Protein 7WAX (pdb70)

Sequence (510 aa):
NLLKSLAAISSMTMFSRILGFIRDAIIARFFGAGAATDAFFVAFRLPNLLRRIFAEGAFSQAFVPILAEYKNQQGDEATRTFIAYVSGLLTLILAIVTLAGILAAPWIIYITAPGFTDTPDKFDLTVRLLRITFPYILLISLASLAGAILNTWNRFSVPAFAPTLLNISMIISVLLLAPYCEPPIIALGWGVFAGGILQLLYQLPYLQKIGMLVLPRISFRNSGVWRVLKLMGPAIIGVSVSQISLIINTIFASFLQSGSVSWMYYADDRLMELPTGVLGVALGTILLPSLAKSFSTGDHKEYQRLMDWGLRLCFLLALPCAIALAILAEPLTVSLFQYGNFTAYDAVMTQRALIAYCVGLMGLIVVKVLAPGFYSRQDIKTPVKIAIITLILTQLMNLAFIGSLKHAGLALSISLAACFNALMLYWQLRRQAIFSPLVGWGKFLLKLIAALIVMVAVLLLLLNFMPPWEEQGNMLVRITRLLLVVFAGAMSYFAALFIFGFRLRDFSQRAI

Secondary structure (DSSP, 8-state):
-HHHHHHHHHHHHHHHHHHHHHHHHHHHHHH-SSHHHHHHIIIIIHHHHHHHHHIIIIIHHHHHHHHHHHHHHS-HHHHHHHHHHHHHHHHHHHHHHHHHHHHTHHHHHHHH-GGGGGSHHHHHHHHHHHHHHHHHHHHHHHHHHHHHHHHHTT--HHHHHTHHHHHHHHHHIIIIIGGGSSSTHHHHHHHHHHHHHHHHHHHHHHHHHTT--------S--HHHHHHHHHHGGGHHHHHHHHHHHHHHHHHHHTSPTTHHHHHHHHHHHHHHHHHHHHHHHHHHHHHHHHHHHHHT-HHHHHHHHHHHHHHHHHHHHHHHHHHHHTHHHHHHHHT-STT--HHHHHHHHHHHHHHHHHHHHHHHHHHHHHHHHTTT--HHHHHHHHHHHHHHHHHHHHHHHHHHHHHHHHHHHHHHHHHHHHHHHHHHHTTS--PPS-HHHHHHHHHHHHHHHHHHHHHHHHTS--TTSS-HHHHHHHHHHHHHHHHHHHHHHHHHTT--HHHHHHHH-

Foldseek 3Di:
DLVVLLVVLCVLQVLLLVLLLVLLQLCCQQPNFFLLVLLLCLQAVLVVVLLVLLCVQFQLQLQLVLLLCCVPPHDLVLSLVLLQQVLQVLLVVLVVVLVVCLVCLLVVCCQLQVLCVVPPVSSVSSSVLNNLNSVLSSLQVLLVSLQSSCVSVVRNNQLSCLSSQLSVLLSCLLVPVQVVDPNSCVSSSVSNVVSSVSSRVSRQVVCVVVPNRHHHDHDPPRPSVVSSVVRSPVRVLVSVLVSVLSSVLSHLQSNFHTRLSVLLVVLVSLLCSPPVSLLQSLLVVLLVVLLVCVVVVVLVLNQLQLQLLLLVLLQPLLLSLVVCLVCLLLCLQLSHPHNNHHVVSSVSSSLQNNLQSLQSSLSSLLSSLVSLQVSVVHPPQLSVLSNVLSVQLVVQSVVQCVPSNSSSNSNSNRVSSNVSSVSSVVVCVVVVSYDHDPDVVLSVVLLVVLSVQLVVLLVVLVVPDDPLNPDDSVVSVVSVVVSVVRSVVSSVVSSVVSPDDPVVSVVSND

B-factor: mean 41.13, std 15.99, range [16.68, 157.95]

Organism: NCBI:txid1247023

InterPro domains:
  IPR004268 Peptidoglycan biosynthesis protein MurJ [MF_02078] (3-466)
  IPR004268 Peptidoglycan biosynthesis protein MurJ [PF03023] (28-477)
  IPR004268 Peptidoglycan biosynthesis protein MurJ [PIRSF002869] (1-509)
  IPR004268 Peptidoglycan biosynthesis protein MurJ [PR01806] (33-52)
  IPR004268 Peptidoglycan biosynthesis protein MurJ [PR01806] (52-68)
  IPR004268 Peptidoglycan biosynthesis protein MurJ [PR01806] (133-157)
  IPR004268 Peptidoglycan biosynthesis protein MurJ [PR01806] (157-178)
  IPR004268 Peptidoglycan biosynthesis protein MurJ [PR01806] (259-285)
  IPR004268 Peptidoglycan biosynthesis protein MurJ [PR01806] (357-376)
  IPR004268 Peptidoglycan biosynthesis protein MurJ [PR01806] (409-426)
  IPR004268 Peptidoglycan biosynthesis protein MurJ [TIGR01695] (2-501)
  IPR004268 Peptidoglycan biosynthesis protein MurJ [cd13123] (11-431)
  IPR051050 Lipid II flippase MurJ/MviN [PTHR47019] (2-508)

Structure (mmCIF, N/CA/C/O backbone):
data_7WAX
#
_entry.id   7WAX
#
_cell.length_a   56.560
_cell.length_b   72.440
_cell.length_c   75.250
_cell.angle_alpha   90.00
_cell.angle_beta   94.96
_cell.angle_gamma   90.00
#
_symmetry.space_group_name_H-M   'P 1 21 1'
#
loop_
_entity.id
_entity.type
_entity.pdbx_description
1 polymer 'lipid II flippase MurJ'
2 non-polymer '(2R)-2,3-dihydroxypropyl (9Z)-octadec-9-enoate'
3 non-polymer (4S)-2-METHYL-2,4-PENTANEDIOL
4 water water
#
loop_
_atom_site.group_PDB
_atom_site.id
_atom_site.type_symbol
_atom_site.label_atom_id
_atom_site.label_alt_id
_atom_site.label_comp_id
_atom_site.label_asym_id
_atom_site.label_entity_id
_atom_site.label_seq_id
_atom_site.pdbx_PDB_ins_code
_atom_site.Cartn_x
_atom_site.Cartn_y
_atom_site.Cartn_z
_atom_site.occupancy
_atom_site.B_iso_or_equiv
_atom_site.auth_seq_id
_atom_site.auth_comp_id
_atom_site.auth_asym_id
_atom_site.auth_atom_id
_atom_site.pdbx_PDB_model_num
ATOM 1 N N . ASN A 1 2 ? 2.241 13.372 7.403 1.00 78.10 2 ASN A N 1
ATOM 2 C CA . ASN A 1 2 ? 3.422 13.111 6.588 1.00 88.32 2 ASN A CA 1
ATOM 3 C C . ASN A 1 2 ? 4.588 12.646 7.457 1.00 83.77 2 ASN A C 1
ATOM 4 O O . ASN A 1 2 ? 5.056 13.385 8.322 1.00 80.34 2 ASN A O 1
ATOM 9 N N . LEU A 1 3 ? 5.052 11.416 7.222 1.00 87.99 3 LEU A N 1
ATOM 10 C CA . LEU A 1 3 ? 6.149 10.873 8.013 1.00 84.55 3 LEU A CA 1
ATOM 11 C C . LEU A 1 3 ? 7.504 11.415 7.577 1.00 77.25 3 LEU A C 1
ATOM 12 O O . LEU A 1 3 ? 8.446 11.403 8.375 1.00 75.96 3 LEU A O 1
ATOM 17 N N . LEU A 1 4 ? 7.621 11.899 6.339 1.00 78.55 4 LEU A N 1
ATOM 18 C CA . LEU A 1 4 ? 8.802 12.668 5.956 1.00 75.16 4 LEU A CA 1
ATOM 19 C C . LEU A 1 4 ? 8.872 13.971 6.743 1.00 72.94 4 LEU A C 1
ATOM 20 O O . LEU A 1 4 ? 9.950 14.385 7.196 1.00 63.92 4 LEU A O 1
ATOM 25 N N . LYS A 1 5 ? 7.723 14.633 6.909 1.00 67.77 5 LYS A N 1
ATOM 26 C CA . LYS A 1 5 ? 7.641 15.795 7.786 1.00 65.32 5 LYS A CA 1
ATOM 27 C C . LYS A 1 5 ? 8.056 15.436 9.206 1.00 58.00 5 LYS A C 1
ATOM 28 O O . LYS A 1 5 ? 8.758 16.208 9.873 1.00 55.40 5 LYS A O 1
ATOM 34 N N . SER A 1 6 ? 7.636 14.261 9.682 1.00 63.55 6 SER A N 1
ATOM 35 C CA . SER A 1 6 ? 8.037 13.807 11.010 1.00 60.48 6 SER A CA 1
ATOM 36 C C . SER A 1 6 ? 9.549 13.623 11.095 1.00 48.08 6 SER A C 1
ATOM 37 O O . SER A 1 6 ? 10.174 14.027 12.084 1.00 46.41 6 SER A O 1
ATOM 40 N N . LEU A 1 7 ? 10.151 13.007 10.073 1.00 47.42 7 LEU A N 1
ATOM 41 C CA . LEU A 1 7 ? 11.604 12.855 10.160 1.00 54.19 7 LEU A CA 1
ATOM 42 C C . LEU A 1 7 ? 12.301 14.209 10.122 1.00 51.51 7 LEU A C 1
ATOM 43 O O . LEU A 1 7 ? 13.202 14.483 10.927 1.00 49.06 7 LEU A O 1
ATOM 48 N N . ALA A 1 8 ? 11.842 15.168 9.313 1.00 45.88 8 ALA A N 1
ATOM 49 C CA . ALA A 1 8 ? 12.457 16.492 9.306 1.00 48.51 8 ALA A CA 1
ATOM 50 C C . ALA A 1 8 ? 12.322 17.172 10.664 1.00 45.99 8 ALA A C 1
ATOM 51 O O . ALA A 1 8 ? 13.267 17.810 11.147 1.00 47.69 8 ALA A O 1
ATOM 53 N N . ALA A 1 9 ? 11.153 17.042 11.297 1.00 44.82 9 ALA A N 1
ATOM 54 C CA . ALA A 1 9 ? 10.947 17.655 12.604 1.00 44.81 9 ALA A CA 1
ATOM 55 C C . ALA A 1 9 ? 11.865 17.039 13.655 1.00 43.05 9 ALA A C 1
ATOM 56 O O . ALA A 1 9 ? 12.460 17.758 14.469 1.00 44.87 9 ALA A O 1
ATOM 58 N N . ILE A 1 10 ? 12.000 15.709 13.648 1.00 41.19 10 ILE A N 1
ATOM 59 C CA . ILE A 1 10 ? 12.878 15.045 14.610 1.00 43.28 10 ILE A CA 1
ATOM 60 C C . ILE A 1 10 ? 14.326 15.474 14.395 1.00 41.26 10 ILE A C 1
ATOM 61 O O . ILE A 1 10 ? 15.066 15.742 15.357 1.00 42.24 10 ILE A O 1
ATOM 66 N N . SER A 1 11 ? 14.749 15.557 13.132 1.00 41.19 11 SER A N 1
ATOM 67 C CA . SER A 1 11 ? 16.104 16.002 12.822 1.00 49.54 11 SER A CA 1
ATOM 68 C C . SER A 1 11 ? 16.353 17.410 13.348 1.00 41.26 11 SER A C 1
ATOM 69 O O . SER A 1 11 ? 17.383 17.682 13.982 1.00 41.84 11 SER A O 1
ATOM 72 N N . SER A 1 12 ? 15.415 18.325 13.084 1.00 41.05 12 SER A N 1
ATOM 73 C CA . SER A 1 12 ? 15.577 19.701 13.538 1.00 45.28 12 SER A CA 1
ATOM 74 C C . SER A 1 12 ? 15.594 19.793 15.057 1.00 41.52 12 SER A C 1
ATOM 75 O O . SER A 1 12 ? 16.316 20.623 15.621 1.00 44.47 12 SER A O 1
ATOM 78 N N . MET A 1 13 ? 14.817 18.948 15.738 1.00 43.81 13 MET A N 1
ATOM 79 C CA . MET A 1 13 ? 14.781 19.001 17.195 1.00 41.46 13 MET A CA 1
ATOM 80 C C . MET A 1 13 ? 16.030 18.400 17.834 1.00 35.25 13 MET A C 1
ATOM 81 O O . MET A 1 13 ? 16.377 18.775 18.959 1.00 27.68 13 MET A O 1
ATOM 86 N N . THR A 1 14 ? 16.711 17.473 17.150 1.00 38.94 14 THR A N 1
ATOM 87 C CA . THR A 1 14 ? 17.893 16.823 17.717 1.00 35.90 14 THR A CA 1
ATOM 88 C C . THR A 1 14 ? 19.222 17.389 17.212 1.00 36.68 14 THR A C 1
ATOM 89 O O . THR A 1 14 ? 20.283 16.957 17.696 1.00 38.10 14 THR A O 1
ATOM 93 N N . MET A 1 15 ? 19.187 18.319 16.250 1.00 44.28 15 MET A N 1
ATOM 94 C CA . MET A 1 15 ? 20.410 18.813 15.615 1.00 47.68 15 MET A CA 1
ATOM 95 C C . MET A 1 15 ? 21.425 19.351 16.625 1.00 42.57 15 MET A C 1
ATOM 96 O O . MET A 1 15 ? 22.613 19.005 16.568 1.00 41.58 15 MET A O 1
ATOM 101 N N . PHE A 1 16 ? 20.986 20.233 17.527 1.00 40.13 16 PHE A N 1
ATOM 102 C CA . PHE A 1 16 ? 21.915 20.911 18.431 1.00 43.72 16 PHE A CA 1
ATOM 103 C C . PHE A 1 16 ? 22.599 19.920 19.366 1.00 37.26 16 PHE A C 1
ATOM 104 O O . PHE A 1 16 ? 23.825 19.961 19.560 1.00 30.85 16 PHE A O 1
ATOM 112 N N . SER A 1 17 ? 21.810 19.025 19.964 1.00 36.85 17 SER A N 1
ATOM 113 C CA . SER A 1 17 ? 22.363 17.995 20.833 1.00 34.72 17 SER A CA 1
ATOM 114 C C . SER A 1 17 ? 23.359 17.118 20.084 1.00 32.60 17 SER A C 1
ATOM 115 O O . SER A 1 17 ? 24.418 16.776 20.622 1.00 31.49 17 SER A O 1
ATOM 118 N N . ARG A 1 18 ? 23.054 16.759 18.832 1.00 34.45 18 ARG A N 1
ATOM 119 C CA . ARG A 1 18 ? 23.975 15.897 18.092 1.00 39.16 18 ARG A CA 1
ATOM 120 C C . ARG A 1 18 ? 25.282 16.619 17.768 1.00 39.16 18 ARG A C 1
ATOM 121 O O . ARG A 1 18 ? 26.374 16.041 17.904 1.00 35.19 18 ARG A O 1
ATOM 129 N N . ILE A 1 19 ? 25.194 17.884 17.351 1.00 35.72 19 ILE A N 1
ATOM 130 C CA . ILE A 1 19 ? 26.399 18.658 17.057 1.00 38.47 19 ILE A CA 1
ATOM 131 C C . ILE A 1 19 ? 27.280 18.752 18.297 1.00 38.20 19 ILE A C 1
ATOM 132 O O . ILE A 1 19 ? 28.504 18.558 18.234 1.00 31.84 19 ILE A O 1
ATOM 137 N N . LEU A 1 20 ? 26.669 19.041 19.449 1.00 34.46 20 LEU A N 1
ATOM 138 C CA . LEU A 1 20 ? 27.464 19.158 20.666 1.00 34.79 20 LEU A CA 1
ATOM 139 C C . LEU A 1 20 ? 28.011 17.808 21.119 1.00 34.44 20 LEU A C 1
ATOM 140 O O . LEU A 1 20 ? 29.088 17.752 21.723 1.00 27.37 20 LEU A O 1
ATOM 145 N N . GLY A 1 21 ? 27.306 16.712 20.826 1.00 34.47 21 GLY A N 1
ATOM 146 C CA . GLY A 1 21 ? 27.862 15.399 21.113 1.00 32.15 21 GLY A CA 1
ATOM 147 C C . GLY A 1 21 ? 29.114 15.118 20.306 1.00 32.61 21 GLY A C 1
ATOM 148 O O . GLY A 1 21 ? 30.073 14.520 20.808 1.00 34.54 21 GLY A O 1
ATOM 149 N N . PHE A 1 22 ? 29.135 15.565 19.049 1.00 31.48 22 PHE A N 1
ATOM 150 C CA . PHE A 1 22 ? 30.343 15.368 18.250 1.00 32.92 22 PHE A CA 1
ATOM 151 C C . PHE A 1 22 ? 31.469 16.302 18.680 1.00 31.95 22 PHE A C 1
ATOM 152 O O . PHE A 1 22 ? 32.644 15.915 18.635 1.00 30.97 22 PHE A O 1
ATOM 160 N N . ILE A 1 23 ? 31.136 17.517 19.119 1.00 32.74 23 ILE A N 1
ATOM 161 C CA . ILE A 1 23 ? 32.152 18.379 19.723 1.00 34.43 23 ILE A CA 1
ATOM 162 C C . ILE A 1 23 ? 32.751 17.705 20.957 1.00 29.87 23 ILE A C 1
ATOM 163 O O . ILE A 1 23 ? 33.971 17.731 21.170 1.00 28.49 23 ILE A O 1
ATOM 168 N N . ARG A 1 24 ? 31.907 17.067 21.772 1.00 24.50 24 ARG A N 1
ATOM 169 C CA . ARG A 1 24 ? 32.398 16.363 22.954 1.00 30.02 24 ARG A CA 1
ATOM 170 C C . ARG A 1 24 ? 33.308 15.198 22.575 1.00 27.94 24 ARG A C 1
ATOM 171 O O . ARG A 1 24 ? 34.344 14.971 23.216 1.00 23.62 24 ARG A O 1
ATOM 179 N N . ASP A 1 25 ? 32.928 14.434 21.546 1.00 27.89 25 ASP A N 1
ATOM 180 C CA . ASP A 1 25 ? 33.783 13.336 21.101 1.00 27.85 25 ASP A CA 1
ATOM 181 C C . ASP A 1 25 ? 35.130 13.850 20.601 1.00 26.55 25 ASP A C 1
ATOM 182 O O . ASP A 1 25 ? 36.176 13.247 20.875 1.00 21.79 25 ASP A O 1
ATOM 187 N N . ALA A 1 26 ? 35.123 14.971 19.873 1.00 26.16 26 ALA A N 1
ATOM 188 C CA . ALA A 1 26 ? 36.373 15.552 19.392 1.00 27.24 26 ALA A CA 1
ATOM 189 C C . ALA A 1 26 ? 37.247 16.027 20.547 1.00 26.53 26 ALA A C 1
ATOM 190 O O . ALA A 1 26 ? 38.475 15.888 20.502 1.00 24.09 26 ALA A O 1
ATOM 192 N N . ILE A 1 27 ? 36.634 16.596 21.588 1.00 26.43 27 ILE A N 1
ATOM 193 C CA . ILE A 1 27 ? 37.400 17.036 22.752 1.00 29.02 27 ILE A CA 1
ATOM 194 C C . ILE A 1 27 ? 38.034 15.840 23.456 1.00 27.41 27 ILE A C 1
ATOM 195 O O . ILE A 1 27 ? 39.207 15.884 23.861 1.00 28.26 27 ILE A O 1
ATOM 200 N N . ILE A 1 28 ? 37.269 14.755 23.612 1.00 24.58 28 ILE A N 1
ATOM 201 C CA . ILE A 1 28 ? 37.814 13.531 24.197 1.00 24.62 28 ILE A CA 1
ATOM 202 C C . ILE A 1 28 ? 38.991 13.020 23.373 1.00 26.26 28 ILE A C 1
ATOM 203 O O . ILE A 1 28 ? 40.024 12.615 23.921 1.00 24.04 28 ILE A O 1
ATOM 208 N N . ALA A 1 29 ? 38.862 13.039 22.044 1.00 21.50 29 ALA A N 1
ATOM 209 C CA . ALA A 1 29 ? 39.951 12.557 21.198 1.00 23.21 29 ALA A CA 1
ATOM 210 C C . ALA A 1 29 ? 41.185 13.449 21.313 1.00 27.80 29 ALA A C 1
ATOM 211 O O . ALA A 1 29 ? 42.319 12.953 21.326 1.00 23.14 29 ALA A O 1
ATOM 213 N N . ARG A 1 30 ? 40.987 14.765 21.403 1.00 24.32 30 ARG A N 1
ATOM 214 C CA . ARG A 1 30 ? 42.128 15.669 21.489 1.00 28.14 30 ARG A CA 1
ATOM 215 C C . ARG A 1 30 ? 42.861 15.518 22.815 1.00 25.74 30 ARG A C 1
ATOM 216 O O . ARG A 1 30 ? 44.097 15.525 22.849 1.00 28.86 30 ARG A O 1
ATOM 224 N N . PHE A 1 31 ? 42.129 15.379 23.918 1.00 25.56 31 PHE A N 1
ATOM 225 C CA . PHE A 1 31 ? 42.795 15.386 25.216 1.00 25.91 31 PHE A CA 1
ATOM 226 C C . PHE A 1 31 ? 43.238 14.006 25.690 1.00 27.69 31 PHE A C 1
ATOM 227 O O . PHE A 1 31 ? 44.264 13.901 26.373 1.00 27.83 31 PHE A O 1
ATOM 235 N N . PHE A 1 32 ? 42.511 12.940 25.348 1.00 24.63 32 PHE A N 1
ATOM 236 C CA . PHE A 1 32 ? 42.855 11.608 25.824 1.00 23.10 32 PHE A CA 1
ATOM 237 C C . PHE A 1 32 ? 43.209 10.627 24.718 1.00 19.67 32 PHE A C 1
ATOM 238 O O . PHE A 1 32 ? 43.633 9.508 25.026 1.00 22.87 32 PHE A O 1
ATOM 246 N N . GLY A 1 33 ? 43.043 10.999 23.452 1.00 21.14 33 GLY A N 1
ATOM 247 C CA . GLY A 1 33 ? 43.495 10.133 22.374 1.00 19.74 33 GLY A CA 1
ATOM 248 C C . GLY A 1 33 ? 42.662 8.870 22.265 1.00 22.54 33 GLY A C 1
ATOM 249 O O . GLY A 1 33 ? 41.442 8.874 22.467 1.00 21.26 33 GLY A O 1
ATOM 250 N N . ALA A 1 34 ? 43.337 7.761 21.927 1.00 23.21 34 ALA A N 1
ATOM 251 C CA . ALA A 1 34 ? 42.703 6.449 21.773 1.00 21.29 34 ALA A CA 1
ATOM 252 C C . ALA A 1 34 ? 43.661 5.412 22.365 1.00 19.53 34 ALA A C 1
ATOM 253 O O . ALA A 1 34 ? 44.459 4.796 21.657 1.00 29.27 34 ALA A O 1
ATOM 255 N N . GLY A 1 35 ? 43.576 5.222 23.675 1.00 20.82 35 GLY A N 1
ATOM 256 C CA . GLY A 1 35 ? 44.494 4.355 24.394 1.00 19.52 35 GLY A CA 1
ATOM 257 C C . GLY A 1 35 ? 43.828 3.689 25.579 1.00 23.66 35 GLY A C 1
ATOM 258 O O . GLY A 1 35 ? 42.622 3.423 25.564 1.00 24.48 35 GLY A O 1
ATOM 259 N N . ALA A 1 36 ? 44.620 3.431 26.622 1.00 22.49 36 ALA A N 1
ATOM 260 C CA . ALA A 1 36 ? 44.137 2.647 27.755 1.00 30.42 36 ALA A CA 1
ATOM 261 C C . ALA A 1 36 ? 43.058 3.387 28.539 1.00 20.40 36 ALA A C 1
ATOM 262 O O . ALA A 1 36 ? 42.070 2.779 28.969 1.00 24.07 36 ALA A O 1
ATOM 264 N N . ALA A 1 37 ? 43.231 4.697 28.739 1.00 23.26 37 ALA A N 1
ATOM 265 C CA . ALA A 1 37 ? 42.279 5.458 29.542 1.00 24.81 37 ALA A CA 1
ATOM 266 C C . ALA A 1 37 ? 40.924 5.569 28.846 1.00 23.43 37 ALA A C 1
ATOM 267 O O . ALA A 1 37 ? 39.874 5.401 29.485 1.00 19.95 37 ALA A O 1
ATOM 269 N N . THR A 1 38 ? 40.923 5.832 27.533 1.00 20.17 38 THR A N 1
ATOM 270 C CA . THR A 1 38 ? 39.659 5.889 26.803 1.00 20.76 38 THR A CA 1
ATOM 271 C C . THR A 1 38 ? 39.008 4.513 26.727 1.00 22.00 38 THR A C 1
ATOM 272 O O . THR A 1 38 ? 37.780 4.401 26.805 1.00 19.39 38 THR A O 1
ATOM 276 N N . ASP A 1 39 ? 39.809 3.457 26.553 1.00 19.61 39 ASP A N 1
ATOM 277 C CA . ASP A 1 39 ? 39.260 2.104 26.582 1.00 22.58 39 ASP A CA 1
ATOM 278 C C . ASP A 1 39 ? 38.549 1.839 27.903 1.00 23.67 39 ASP A C 1
ATOM 279 O O . ASP A 1 39 ? 37.427 1.311 27.931 1.00 20.72 39 ASP A O 1
ATOM 284 N N . ALA A 1 40 ? 39.195 2.206 29.014 1.00 20.64 40 ALA A N 1
ATOM 285 C CA . ALA A 1 40 ? 38.583 2.018 30.325 1.00 24.85 40 ALA A CA 1
ATOM 286 C C . ALA A 1 40 ? 37.286 2.809 30.448 1.00 20.93 40 ALA A C 1
ATOM 287 O O . ALA A 1 40 ? 36.288 2.298 30.971 1.00 24.36 40 ALA A O 1
ATOM 289 N N . PHE A 1 41 ? 37.278 4.053 29.960 1.00 20.99 41 PHE A N 1
ATOM 290 C CA . PHE A 1 41 ? 36.065 4.866 30.044 1.00 21.31 41 PHE A CA 1
ATOM 291 C C . PHE A 1 41 ? 34.932 4.275 29.209 1.00 25.06 41 PHE A C 1
ATOM 292 O O . PHE A 1 41 ? 33.781 4.228 29.659 1.00 21.41 41 PHE A O 1
ATOM 300 N N . PHE A 1 42 ? 35.234 3.833 27.986 1.00 19.99 42 PHE A N 1
ATOM 301 C CA . PHE A 1 42 ? 34.191 3.321 27.101 1.00 21.80 42 PHE A CA 1
ATOM 302 C C . PHE A 1 42 ? 33.627 2.001 27.615 1.00 26.60 42 PHE A C 1
ATOM 303 O O . PHE A 1 42 ? 32.417 1.760 27.522 1.00 26.96 42 PHE A O 1
ATOM 311 N N . VAL A 1 43 ? 34.481 1.138 28.172 1.00 21.11 43 VAL A N 1
ATOM 312 C CA . VAL A 1 43 ? 33.984 -0.112 28.737 1.00 22.02 43 VAL A CA 1
ATOM 313 C C . VAL A 1 43 ? 33.182 0.155 30.007 1.00 29.47 43 VAL A C 1
ATOM 314 O O . VAL A 1 43 ? 32.160 -0.496 30.261 1.00 29.54 43 VAL A O 1
ATOM 318 N N . ALA A 1 44 ? 33.609 1.133 30.812 1.00 27.26 44 ALA A N 1
ATOM 319 C CA . ALA A 1 44 ? 32.958 1.353 32.099 1.00 27.66 44 ALA A CA 1
ATOM 320 C C . ALA A 1 44 ? 31.673 2.168 31.985 1.00 30.91 44 ALA A C 1
ATOM 321 O O . ALA A 1 44 ? 30.768 1.999 32.809 1.00 30.17 44 ALA A O 1
ATOM 323 N N . PHE A 1 45 ? 31.566 3.054 30.998 1.00 32.57 45 PHE A N 1
ATOM 324 C CA . PHE A 1 45 ? 30.400 3.922 30.876 1.00 38.09 45 PHE A CA 1
ATOM 325 C C . PHE A 1 45 ? 29.517 3.580 29.686 1.00 41.68 45 PHE A C 1
ATOM 326 O O . PHE A 1 45 ? 28.301 3.435 29.844 1.00 43.41 45 PHE A O 1
ATOM 334 N N . ARG A 1 46 ? 30.097 3.450 28.490 1.00 36.67 46 ARG A N 1
ATOM 335 C CA . ARG A 1 46 ? 29.278 3.275 27.295 1.00 33.56 46 ARG A CA 1
ATOM 336 C C . ARG A 1 46 ? 28.564 1.928 27.287 1.00 30.84 46 ARG A C 1
ATOM 337 O O . ARG A 1 46 ? 27.395 1.850 26.898 1.00 36.48 46 ARG A O 1
ATOM 345 N N . LEU A 1 47 ? 29.246 0.854 27.689 1.00 28.67 47 LEU A N 1
ATOM 346 C CA . LEU A 1 47 ? 28.603 -0.460 27.679 1.00 33.22 47 LEU A CA 1
ATOM 347 C C . LEU A 1 47 ? 27.409 -0.533 28.626 1.00 31.69 47 LEU A C 1
ATOM 348 O O . LEU A 1 47 ? 26.330 -0.976 28.187 1.00 34.58 47 LEU A O 1
ATOM 353 N N . PRO A 1 48 ? 27.513 -0.144 29.906 1.00 32.99 48 PRO A N 1
ATOM 354 C CA . PRO A 1 48 ? 26.305 -0.145 30.747 1.00 34.18 48 PRO A CA 1
ATOM 355 C C . PRO A 1 48 ? 25.221 0.780 30.230 1.00 32.68 48 PRO A C 1
ATOM 356 O O . PRO A 1 48 ? 24.035 0.442 30.325 1.00 33.00 48 PRO A O 1
ATOM 360 N N . ASN A 1 49 ? 25.594 1.938 29.676 1.00 29.47 49 ASN A N 1
ATOM 361 C CA . ASN A 1 49 ? 24.592 2.850 29.129 1.00 34.85 49 ASN A CA 1
ATOM 362 C C . ASN A 1 49 ? 23.850 2.215 27.960 1.00 30.85 49 ASN A C 1
ATOM 363 O O . ASN A 1 49 ? 22.629 2.360 27.837 1.00 36.76 49 ASN A O 1
ATOM 368 N N . LEU A 1 50 ? 24.568 1.491 27.100 1.00 31.37 50 LEU A N 1
ATOM 369 C CA . LEU A 1 50 ? 23.924 0.844 25.963 1.00 35.79 50 LEU A CA 1
ATOM 370 C C . LEU A 1 50 ? 23.026 -0.302 26.415 1.00 33.66 50 LEU A C 1
ATOM 371 O O . LEU A 1 50 ? 21.937 -0.493 25.863 1.00 33.59 50 LEU A O 1
ATOM 376 N N . LEU A 1 51 ? 23.457 -1.073 27.419 1.00 30.66 51 LEU A N 1
ATOM 377 C CA . LEU A 1 51 ? 22.590 -2.126 27.948 1.00 37.82 51 LEU A CA 1
ATOM 378 C C . LEU A 1 51 ? 21.325 -1.536 28.568 1.00 33.75 51 LEU A C 1
ATOM 379 O O . LEU A 1 51 ? 20.212 -2.047 28.355 1.00 39.94 51 LEU A O 1
ATOM 384 N N . ARG A 1 52 ? 21.481 -0.448 29.328 1.00 33.12 52 ARG A N 1
ATOM 385 C CA . ARG A 1 52 ? 20.335 0.250 29.896 1.00 36.98 52 ARG A CA 1
ATOM 386 C C . ARG A 1 52 ? 19.394 0.746 28.807 1.00 35.41 52 ARG A C 1
ATOM 387 O O . ARG A 1 52 ? 18.173 0.620 28.935 1.00 36.56 52 ARG A O 1
ATOM 395 N N . ARG A 1 53 ? 19.943 1.317 27.730 1.00 39.21 53 ARG A N 1
ATOM 396 C CA . ARG A 1 53 ? 19.102 1.822 26.646 1.00 36.78 53 ARG A CA 1
ATOM 397 C C . ARG A 1 53 ? 18.370 0.690 25.937 1.00 36.24 53 ARG A C 1
ATOM 398 O O . ARG A 1 53 ? 17.205 0.843 25.553 1.00 32.44 53 ARG A O 1
ATOM 406 N N . ILE A 1 54 ? 19.043 -0.445 25.738 1.00 37.51 54 ILE A N 1
ATOM 407 C CA . ILE A 1 54 ? 18.379 -1.607 25.153 1.00 36.75 54 ILE A CA 1
ATOM 408 C C . ILE A 1 54 ? 17.182 -2.009 26.004 1.00 37.77 54 ILE A C 1
ATOM 409 O O . ILE A 1 54 ? 16.074 -2.211 25.491 1.00 32.75 54 ILE A O 1
ATOM 414 N N . PHE A 1 55 ? 17.381 -2.100 27.325 1.00 36.70 55 PHE A N 1
ATOM 415 C CA . PHE A 1 55 ? 16.266 -2.464 28.199 1.00 39.35 55 PHE A CA 1
ATOM 416 C C . PHE A 1 55 ? 15.166 -1.406 28.175 1.00 41.91 55 PHE A C 1
ATOM 417 O O . PHE A 1 55 ? 13.974 -1.738 28.171 1.00 36.39 55 PHE A O 1
ATOM 425 N N . ALA A 1 56 ? 15.546 -0.128 28.157 1.00 38.72 56 ALA A N 1
ATOM 426 C CA . ALA A 1 56 ? 14.568 0.946 28.298 1.00 41.53 56 ALA A CA 1
ATOM 427 C C . ALA A 1 56 ? 13.704 1.073 27.051 1.00 42.43 56 ALA A C 1
ATOM 428 O O . ALA A 1 56 ? 12.479 1.210 27.144 1.00 44.17 56 ALA A O 1
ATOM 430 N N . GLU A 1 57 ? 14.325 1.029 25.874 1.00 41.17 57 GLU A N 1
ATOM 431 C CA . GLU A 1 57 ? 13.596 1.209 24.629 1.00 43.49 57 GLU A CA 1
ATOM 432 C C . GLU A 1 57 ? 12.992 -0.082 24.094 1.00 41.62 57 GLU A C 1
ATOM 433 O O . GLU A 1 57 ? 12.055 -0.020 23.291 1.00 43.10 57 GLU A O 1
ATOM 439 N N . GLY A 1 58 ? 13.487 -1.244 24.520 1.00 33.92 58 GLY A N 1
ATOM 440 C CA . GLY A 1 58 ? 12.931 -2.493 24.044 1.00 33.55 58 GLY A CA 1
ATOM 441 C C . GLY A 1 58 ? 11.901 -3.099 24.976 1.00 37.91 58 GLY A C 1
ATOM 442 O O . GLY A 1 58 ? 11.103 -3.943 24.557 1.00 43.90 58 GLY A O 1
ATOM 443 N N . ALA A 1 59 ? 11.897 -2.671 26.239 1.00 41.27 59 ALA A N 1
ATOM 444 C CA . ALA A 1 59 ? 11.007 -3.273 27.225 1.00 39.35 59 ALA A CA 1
ATOM 445 C C . ALA A 1 59 ? 10.170 -2.243 27.977 1.00 43.32 59 ALA A C 1
ATOM 446 O O . ALA A 1 59 ? 8.938 -2.341 27.995 1.00 38.65 59 ALA A O 1
ATOM 448 N N . PHE A 1 60 ? 10.817 -1.254 28.602 1.00 40.13 60 PHE A N 1
ATOM 449 C CA . PHE A 1 60 ? 10.099 -0.384 29.532 1.00 45.73 60 PHE A CA 1
ATOM 450 C C . PHE A 1 60 ? 9.171 0.582 28.800 1.00 42.75 60 PHE A C 1
ATOM 451 O O . PHE A 1 60 ? 7.990 0.701 29.148 1.00 43.33 60 PHE A O 1
ATOM 459 N N . SER A 1 61 ? 9.687 1.283 27.787 1.00 36.35 61 SER A N 1
ATOM 460 C CA . SER A 1 61 ? 8.915 2.347 27.149 1.00 40.87 61 SER A CA 1
ATOM 461 C C . SER A 1 61 ? 7.689 1.799 26.424 1.00 42.20 61 SER A C 1
ATOM 462 O O . SER A 1 61 ? 6.584 2.340 26.563 1.00 36.75 61 SER A O 1
ATOM 465 N N . GLN A 1 62 ? 7.865 0.725 25.647 1.00 35.06 62 GLN A N 1
ATOM 466 C CA . GLN A 1 62 ? 6.751 0.105 24.934 1.00 44.84 62 GLN A CA 1
ATOM 467 C C . GLN A 1 62 ? 5.649 -0.377 25.866 1.00 40.55 62 GLN A C 1
ATOM 468 O O . GLN A 1 62 ? 4.550 -0.683 25.393 1.00 46.73 62 GLN A O 1
ATOM 474 N N . ALA A 1 63 ? 5.916 -0.462 27.167 1.00 41.40 63 ALA A N 1
ATOM 475 C CA . ALA A 1 63 ? 4.910 -0.817 28.158 1.00 45.58 63 ALA A CA 1
ATOM 476 C C . ALA A 1 63 ? 4.407 0.386 28.941 1.00 41.44 63 ALA A C 1
ATOM 477 O O . ALA A 1 63 ? 3.213 0.465 29.247 1.00 39.67 63 ALA A O 1
ATOM 479 N N . PHE A 1 64 ? 5.294 1.328 29.264 1.00 38.23 64 PHE A N 1
ATOM 480 C CA . PHE A 1 64 ? 4.911 2.469 30.087 1.00 38.88 64 PHE A CA 1
ATOM 481 C C . PHE A 1 64 ? 4.112 3.499 29.296 1.00 36.84 64 PHE A C 1
ATOM 482 O O . PHE A 1 64 ? 3.120 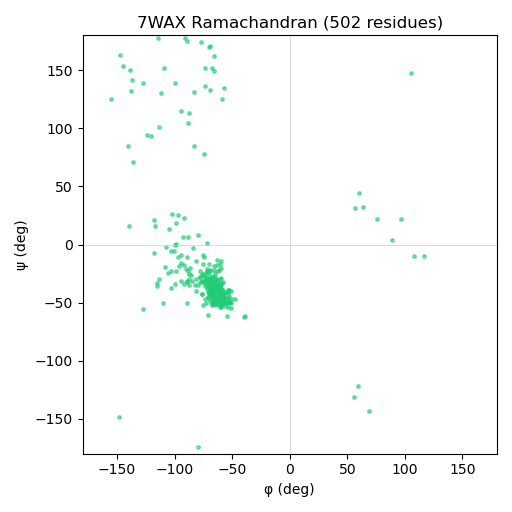4.036 29.801 1.00 37.29 64 PHE A O 1
ATOM 490 N N . VAL A 1 65 ? 4.526 3.786 28.058 1.00 40.11 65 VAL A N 1
ATOM 491 C CA . VAL A 1 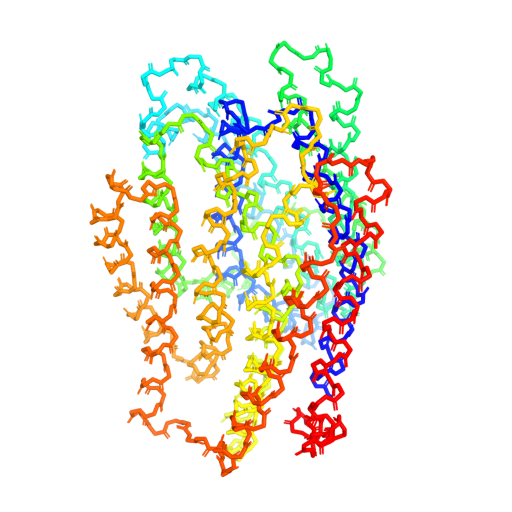65 ? 3.882 4.859 27.296 1.00 37.46 65 VAL A CA 1
ATOM 492 C C . VAL A 1 65 ? 2.422 4.558 26.976 1.00 42.99 65 VAL A C 1
ATOM 493 O O . VAL A 1 65 ? 1.582 5.459 27.143 1.00 42.24 65 VAL A O 1
ATOM 497 N N . PRO A 1 66 ? 2.043 3.355 26.523 1.00 42.16 66 PRO A N 1
ATOM 498 C CA . PRO A 1 66 ? 0.608 3.110 26.276 1.00 38.05 66 PRO A CA 1
ATOM 499 C C . PRO A 1 66 ? -0.252 3.222 27.526 1.00 43.72 66 PRO A C 1
ATOM 500 O O . PRO A 1 66 ? -1.354 3.788 27.471 1.00 42.28 66 PRO A O 1
ATOM 504 N N . ILE A 1 67 ? 0.219 2.692 28.658 1.00 41.73 67 ILE A N 1
ATOM 505 C CA . ILE A 1 67 ? -0.562 2.780 29.888 1.00 43.54 67 ILE A CA 1
ATOM 506 C C . ILE A 1 67 ? -0.663 4.227 30.349 1.00 37.32 67 ILE A C 1
ATOM 507 O O . ILE A 1 67 ? -1.706 4.663 30.853 1.00 41.39 67 ILE A O 1
ATOM 512 N N . LEU A 1 68 ? 0.412 4.998 30.177 1.00 37.40 68 LEU A N 1
ATOM 513 C CA . LEU A 1 68 ? 0.366 6.411 30.535 1.00 37.41 68 LEU A CA 1
ATOM 514 C C . LEU A 1 68 ? -0.620 7.165 29.651 1.00 38.77 68 LEU A C 1
ATOM 515 O O . LEU A 1 68 ? -1.355 8.034 30.130 1.00 35.10 68 LEU A O 1
ATOM 520 N N . ALA A 1 69 ? -0.657 6.838 28.357 1.00 35.65 69 ALA A N 1
ATOM 521 C CA . ALA A 1 69 ? -1.600 7.495 27.460 1.00 36.34 69 ALA A CA 1
ATOM 522 C C . ALA A 1 69 ? -3.037 7.136 27.818 1.00 40.34 69 ALA A C 1
ATOM 523 O O . ALA A 1 69 ? -3.934 7.987 27.749 1.00 38.14 69 ALA A O 1
ATOM 525 N N . GLU A 1 70 ? -3.274 5.884 28.214 1.00 38.86 70 GLU A N 1
ATOM 526 C CA . GLU A 1 70 ? -4.617 5.504 28.637 1.00 42.71 70 GLU A CA 1
ATOM 527 C C . GLU A 1 70 ? -5.003 6.204 29.935 1.00 39.88 70 GLU A C 1
ATOM 528 O O . GLU A 1 70 ? -6.158 6.602 30.107 1.00 40.69 70 GLU A O 1
ATOM 534 N N . TYR A 1 71 ? -4.054 6.371 30.858 1.00 38.66 71 TYR A N 1
ATOM 535 C CA . TYR A 1 71 ? -4.340 7.150 32.061 1.00 41.82 71 TYR A CA 1
ATOM 536 C C . TYR A 1 71 ? -4.671 8.595 31.710 1.00 42.21 71 TYR A C 1
ATOM 537 O O . TYR A 1 71 ? -5.612 9.180 32.262 1.00 39.97 71 TYR A O 1
ATOM 546 N N . LYS A 1 72 ? -3.916 9.178 30.776 1.00 38.65 72 LYS A N 1
ATOM 547 C CA . LYS A 1 72 ? -4.116 10.572 30.393 1.00 37.70 72 LYS A CA 1
ATOM 548 C C . LYS A 1 72 ? -5.459 10.780 29.701 1.00 37.33 72 LYS A C 1
ATOM 549 O O . LYS A 1 72 ? -6.099 11.823 29.881 1.00 44.88 72 LYS A O 1
ATOM 555 N N . ASN A 1 73 ? -5.903 9.807 28.906 1.00 38.53 73 ASN A N 1
ATOM 556 C CA . ASN A 1 73 ? -7.102 10.000 28.097 1.00 41.90 73 ASN A CA 1
ATOM 557 C C . ASN A 1 73 ? -8.376 9.484 28.754 1.00 41.29 73 ASN A C 1
ATOM 558 O O . ASN A 1 73 ? -9.450 10.048 28.519 1.00 42.16 73 ASN A O 1
ATOM 563 N N . GLN A 1 74 ? -8.291 8.431 29.566 1.00 41.65 74 GLN A N 1
ATOM 564 C CA . GLN A 1 74 ? -9.470 7.791 30.137 1.00 43.22 74 GLN A CA 1
ATOM 565 C C . GLN A 1 74 ? -9.675 8.095 31.613 1.00 42.89 74 GLN A C 1
ATOM 566 O O . GLN A 1 74 ? -10.809 8.011 32.097 1.00 44.10 74 GLN A O 1
ATOM 572 N N . GLN A 1 75 ? -8.615 8.435 32.338 1.00 41.43 75 GLN A N 1
ATOM 573 C CA . GLN A 1 75 ? -8.684 8.734 33.760 1.00 41.20 75 GLN A CA 1
ATOM 574 C C . GLN A 1 75 ? -8.341 10.202 33.995 1.00 39.85 75 GLN A C 1
ATOM 575 O O . GLN A 1 75 ? -8.023 10.951 33.067 1.00 40.77 75 GLN A O 1
ATOM 581 N N . GLY A 1 76 ? -8.416 10.616 35.257 1.00 39.71 76 GLY A N 1
ATOM 582 C CA . GLY A 1 76 ? -8.130 11.990 35.608 1.00 45.12 76 GLY A CA 1
ATOM 583 C C . GLY A 1 76 ? -6.663 12.233 35.914 1.00 46.72 76 GLY A C 1
ATOM 584 O O . GLY A 1 76 ? -5.844 11.316 35.958 1.00 42.10 76 GLY A O 1
ATOM 585 N N . ASP A 1 77 ? -6.342 13.509 36.135 1.00 42.47 77 ASP A N 1
ATOM 586 C CA . ASP A 1 77 ? -4.957 13.890 36.382 1.00 39.57 77 ASP A CA 1
ATOM 587 C C . ASP A 1 77 ? -4.454 13.371 37.723 1.00 40.53 77 ASP A C 1
ATOM 588 O O . ASP A 1 77 ? -3.257 13.109 37.869 1.00 38.80 77 ASP A O 1
ATOM 593 N N . GLU A 1 78 ? -5.342 13.203 38.706 1.00 42.95 78 GLU A N 1
ATOM 594 C CA . GLU A 1 78 ? -4.911 12.725 40.017 1.00 41.99 78 GLU A CA 1
ATOM 595 C C . GLU A 1 78 ? -4.510 11.254 39.963 1.00 42.30 78 GLU A C 1
ATOM 596 O O . GLU A 1 78 ? -3.465 10.862 40.499 1.00 40.81 78 GLU A O 1
ATOM 602 N N . ALA A 1 79 ? -5.334 10.422 39.319 1.00 41.98 79 ALA A N 1
ATOM 603 C CA . ALA A 1 79 ? -4.986 9.014 39.157 1.00 38.85 79 ALA A CA 1
ATOM 604 C C . ALA A 1 79 ? -3.729 8.853 38.309 1.00 37.46 79 ALA A C 1
ATOM 605 O O . ALA A 1 79 ? -2.903 7.969 38.567 1.00 42.23 79 ALA A O 1
ATOM 607 N N . THR A 1 80 ? -3.560 9.712 37.301 1.00 36.41 80 THR A N 1
ATOM 608 C CA . THR A 1 80 ? -2.351 9.672 36.484 1.00 38.49 80 THR A CA 1
ATOM 609 C C . THR A 1 80 ? -1.120 10.063 37.296 1.00 34.29 80 THR A C 1
ATOM 610 O O . THR A 1 80 ? -0.058 9.448 37.157 1.00 33.82 80 THR A O 1
ATOM 614 N N . ARG A 1 81 ? -1.245 11.086 38.146 1.00 35.05 81 ARG A N 1
ATOM 615 C CA . ARG A 1 81 ? -0.143 11.473 39.021 1.00 34.91 81 ARG A CA 1
ATOM 616 C C . ARG A 1 81 ? 0.213 10.350 39.986 1.00 34.34 81 ARG A C 1
ATOM 617 O O . ARG A 1 81 ? 1.392 10.112 40.263 1.00 36.37 81 ARG A O 1
ATOM 625 N N . THR A 1 82 ? -0.798 9.650 40.509 1.00 36.32 82 THR A N 1
ATOM 626 C CA . THR A 1 82 ? -0.533 8.524 41.402 1.00 41.09 82 THR A CA 1
ATOM 627 C C . THR A 1 82 ? 0.189 7.399 40.669 1.00 36.69 82 THR A C 1
ATOM 628 O O . THR A 1 82 ? 1.151 6.816 41.192 1.00 39.84 82 THR A O 1
ATOM 632 N N . PHE A 1 83 ? -0.265 7.081 39.453 1.00 36.58 83 PHE A N 1
ATOM 633 C CA . PHE A 1 83 ? 0.409 6.079 38.635 1.00 36.46 83 PHE A CA 1
ATOM 634 C C . PHE A 1 83 ? 1.863 6.463 38.375 1.00 35.94 83 PHE A C 1
ATOM 635 O O . PHE A 1 83 ? 2.768 5.625 38.491 1.00 35.04 83 PHE A O 1
ATOM 643 N N . ILE A 1 84 ? 2.106 7.734 38.041 1.00 34.34 84 ILE A N 1
ATOM 644 C CA . ILE A 1 84 ? 3.464 8.197 37.771 1.00 34.32 84 ILE A CA 1
ATOM 645 C C . ILE A 1 84 ? 4.322 8.105 39.027 1.00 34.83 84 ILE A C 1
ATOM 646 O O . ILE A 1 84 ? 5.490 7.702 38.971 1.00 37.30 84 ILE A O 1
ATOM 651 N N . ALA A 1 85 ? 3.758 8.483 40.176 1.00 37.82 85 ALA A N 1
ATOM 652 C CA . ALA A 1 85 ? 4.501 8.424 41.429 1.00 37.30 85 ALA A CA 1
ATOM 653 C C . ALA A 1 85 ? 4.917 6.997 41.751 1.00 38.21 85 ALA A C 1
ATOM 654 O O . ALA A 1 85 ? 6.067 6.744 42.126 1.00 40.78 85 ALA A O 1
ATOM 656 N N . TYR A 1 86 ? 3.994 6.044 41.596 1.00 38.97 86 TYR A N 1
ATOM 657 C CA . TYR A 1 86 ? 4.328 4.654 41.898 1.00 37.00 86 TYR A CA 1
ATOM 658 C C . TYR A 1 86 ? 5.339 4.093 40.901 1.00 37.61 86 TYR A C 1
ATOM 659 O O . TYR A 1 86 ? 6.242 3.335 41.285 1.00 39.31 86 TYR A O 1
ATOM 668 N N . VAL A 1 87 ? 5.218 4.468 39.623 1.00 37.26 87 VAL A N 1
ATOM 669 C CA . VAL A 1 87 ? 6.182 4.023 38.618 1.00 37.07 87 VAL A CA 1
ATOM 670 C C . VAL A 1 87 ? 7.578 4.527 38.961 1.00 39.98 87 VAL A C 1
ATOM 671 O O . VAL A 1 87 ? 8.556 3.764 38.964 1.00 37.06 87 VAL A O 1
ATOM 675 N N . SER A 1 88 ? 7.691 5.827 39.244 1.00 37.06 88 SER A N 1
ATOM 676 C CA . SER A 1 88 ? 8.992 6.406 39.552 1.00 37.79 88 SER A CA 1
ATOM 677 C C . SER A 1 88 ? 9.557 5.835 40.845 1.00 38.44 88 SER A C 1
ATOM 678 O O . SER A 1 88 ? 10.766 5.611 40.950 1.00 42.26 88 SER A O 1
ATOM 681 N N . GLY A 1 89 ? 8.699 5.563 41.830 1.00 39.95 89 GLY A N 1
ATOM 682 C CA . GLY A 1 89 ? 9.185 4.996 43.079 1.00 41.88 89 GLY A CA 1
ATOM 683 C C . GLY A 1 89 ? 9.734 3.593 42.905 1.00 40.20 89 GLY A C 1
ATOM 684 O O . GLY A 1 89 ? 10.813 3.266 43.414 1.00 42.35 89 GLY A O 1
ATOM 685 N N . LEU A 1 90 ? 8.996 2.739 42.187 1.00 39.53 90 LEU A N 1
ATOM 686 C CA . LEU A 1 90 ? 9.484 1.388 41.932 1.00 44.14 90 LEU A CA 1
ATOM 687 C C . LEU A 1 90 ? 10.783 1.416 41.138 1.00 42.06 90 LEU A C 1
ATOM 688 O O . LEU A 1 90 ? 11.737 0.694 41.462 1.00 43.63 90 LEU A O 1
ATOM 693 N N . LEU A 1 91 ? 10.839 2.249 40.092 1.00 41.86 91 LEU A N 1
ATOM 694 C CA . LEU A 1 91 ? 12.062 2.365 39.307 1.00 42.95 91 LEU A CA 1
ATOM 695 C C . LEU A 1 91 ? 13.230 2.824 40.171 1.00 41.66 91 LEU A C 1
ATOM 696 O O . LEU A 1 91 ? 14.334 2.274 40.077 1.00 39.39 91 LEU A O 1
ATOM 701 N N . THR A 1 92 ? 13.000 3.815 41.036 1.00 39.08 92 THR A N 1
ATOM 702 C CA . THR A 1 92 ? 14.072 4.345 41.870 1.00 42.21 92 THR A CA 1
ATOM 703 C C . THR A 1 92 ? 14.576 3.298 42.854 1.00 41.07 92 THR A C 1
ATOM 704 O O . THR A 1 92 ? 15.787 3.150 43.043 1.00 39.75 92 THR A O 1
ATOM 708 N N . LEU A 1 93 ? 13.665 2.549 43.478 1.00 44.19 93 LEU A N 1
ATOM 709 C CA . LEU A 1 93 ? 14.085 1.526 44.433 1.00 46.72 93 LEU A CA 1
ATOM 710 C C . LEU A 1 93 ? 14.876 0.419 43.740 1.00 43.90 93 LEU A C 1
ATOM 711 O O . LEU A 1 93 ? 15.945 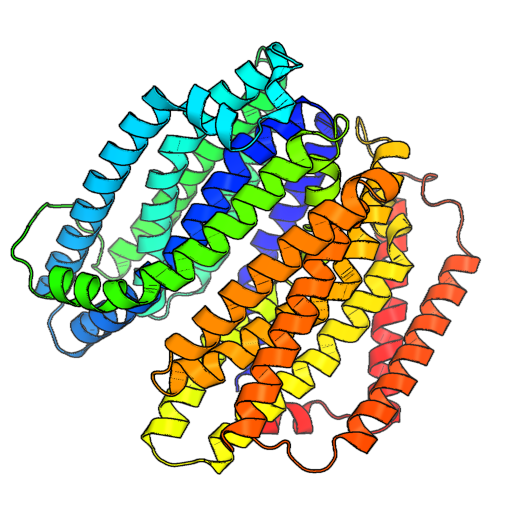0.006 44.217 1.00 45.96 93 LEU A O 1
ATOM 716 N N . ILE A 1 94 ? 14.365 -0.071 42.606 1.00 44.98 94 ILE A N 1
ATOM 717 C CA . ILE A 1 94 ? 15.051 -1.140 41.883 1.00 43.97 94 ILE A CA 1
ATOM 718 C C . ILE A 1 94 ? 16.434 -0.680 41.441 1.00 43.36 94 ILE A C 1
ATOM 719 O O . ILE A 1 94 ? 17.433 -1.394 41.611 1.00 42.09 94 ILE A O 1
ATOM 724 N N . LEU A 1 95 ? 16.520 0.535 40.891 1.00 41.49 95 LEU A N 1
ATOM 725 C CA . LEU A 1 95 ? 17.80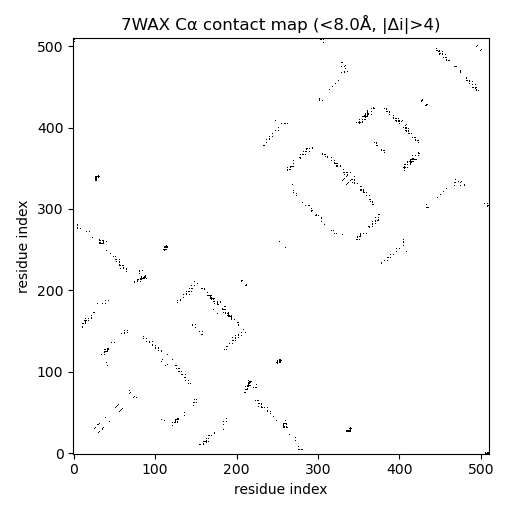1 1.021 40.396 1.00 42.14 95 LEU A CA 1
ATOM 726 C C . LEU A 1 95 ? 18.758 1.362 41.530 1.00 42.44 95 LEU A C 1
ATOM 727 O O . LEU A 1 95 ? 19.972 1.259 41.351 1.00 39.42 95 LEU A O 1
ATOM 732 N N . ALA A 1 96 ? 18.247 1.740 42.705 1.00 41.88 96 ALA A N 1
ATOM 733 C CA . ALA A 1 96 ? 19.126 1.940 43.853 1.00 40.75 96 ALA A CA 1
ATOM 734 C C . ALA A 1 96 ? 19.727 0.620 44.315 1.00 42.00 96 ALA A C 1
ATOM 735 O O . ALA A 1 96 ? 20.930 0.542 44.613 1.00 43.10 96 ALA A O 1
ATOM 737 N N . ILE A 1 97 ? 18.902 -0.429 44.384 1.00 40.83 97 ILE A N 1
ATOM 738 C CA . ILE A 1 97 ? 19.425 -1.749 44.723 1.00 38.88 97 ILE A CA 1
ATOM 739 C C . ILE A 1 97 ? 20.478 -2.177 43.707 1.00 42.07 97 ILE A C 1
ATOM 740 O O . ILE A 1 97 ? 21.550 -2.683 44.071 1.00 41.08 97 ILE A O 1
ATOM 745 N N . VAL A 1 98 ? 20.196 -1.965 42.420 1.00 36.19 98 VAL A N 1
ATOM 746 C CA . VAL A 1 98 ? 21.133 -2.373 41.379 1.00 39.99 98 VAL A CA 1
ATOM 747 C C . VAL A 1 98 ? 22.417 -1.553 41.459 1.00 43.92 98 VAL A C 1
ATOM 748 O O . VAL A 1 98 ? 23.514 -2.077 41.250 1.00 39.06 98 VAL A O 1
ATOM 752 N N . THR A 1 99 ? 22.303 -0.263 41.781 1.00 42.22 99 THR A N 1
ATOM 753 C CA . THR A 1 99 ? 23.479 0.587 41.932 1.00 42.76 99 THR A CA 1
ATOM 754 C C . THR A 1 99 ? 24.372 0.084 43.057 1.00 42.90 99 THR A C 1
ATOM 755 O O . THR A 1 99 ? 25.592 -0.038 42.893 1.00 42.75 99 THR A O 1
ATOM 759 N N . LEU A 1 100 ? 23.776 -0.213 44.214 1.00 43.83 100 LEU A N 1
ATOM 760 C CA . LEU A 1 100 ? 24.551 -0.755 45.327 1.00 47.01 100 LEU A CA 1
ATOM 761 C C . LEU A 1 100 ? 25.230 -2.064 44.934 1.00 43.54 100 LEU A C 1
ATOM 762 O O . LEU A 1 100 ? 26.439 -2.245 45.149 1.00 41.10 100 LEU A O 1
ATOM 767 N N . ALA A 1 101 ? 24.467 -2.982 44.332 1.00 42.32 101 ALA A N 1
ATOM 768 C CA . ALA A 1 101 ? 25.013 -4.294 43.997 1.00 48.08 101 ALA A CA 1
ATOM 769 C C . ALA A 1 101 ? 26.124 -4.186 42.959 1.00 37.59 101 ALA A C 1
ATOM 770 O O . ALA A 1 101 ? 27.118 -4.920 43.024 1.00 42.27 101 ALA A O 1
ATOM 772 N N . GLY A 1 102 ? 25.979 -3.273 41.997 1.00 37.55 102 GLY A N 1
ATOM 773 C CA . GLY A 1 102 ? 26.986 -3.120 40.967 1.00 41.34 102 GLY A CA 1
ATOM 774 C C . GLY A 1 102 ? 28.227 -2.402 41.441 1.00 40.79 102 GLY A C 1
ATOM 775 O O . GLY A 1 102 ? 29.324 -2.674 40.945 1.00 39.72 102 GLY A O 1
ATOM 776 N N . ILE A 1 103 ? 28.081 -1.478 42.392 1.00 41.49 103 ILE A N 1
ATOM 777 C CA . ILE A 1 103 ? 29.258 -0.874 43.006 1.00 39.03 103 ILE A CA 1
ATOM 778 C C . ILE A 1 103 ? 30.025 -1.919 43.803 1.00 44.27 103 ILE A C 1
ATOM 779 O O . ILE A 1 103 ? 31.262 -1.955 43.782 1.00 38.43 103 ILE A O 1
ATOM 784 N N . LEU A 1 104 ? 29.306 -2.804 44.499 1.00 42.19 104 LEU A N 1
ATOM 785 C CA . LEU A 1 104 ? 29.992 -3.837 45.269 1.00 44.33 104 LEU A CA 1
ATOM 786 C C . LEU A 1 104 ? 30.630 -4.895 44.370 1.00 43.44 104 LEU A C 1
ATOM 787 O O . LEU A 1 104 ? 31.692 -5.428 44.707 1.00 44.13 104 LEU A O 1
ATOM 792 N N . ALA A 1 105 ? 30.018 -5.202 43.224 1.00 44.72 105 ALA A N 1
ATOM 793 C CA . ALA A 1 105 ? 30.484 -6.281 42.359 1.00 41.00 105 ALA A CA 1
ATOM 794 C C . ALA A 1 105 ? 31.200 -5.777 41.105 1.00 37.68 105 ALA A C 1
ATOM 795 O O . ALA A 1 105 ? 31.435 -6.560 40.178 1.00 36.04 105 ALA A O 1
ATOM 797 N N . ALA A 1 106 ? 31.564 -4.494 41.068 1.00 34.79 106 ALA A N 1
ATOM 798 C CA . ALA A 1 106 ? 32.214 -3.929 39.885 1.00 33.64 106 ALA A CA 1
ATOM 799 C C . ALA A 1 106 ? 33.472 -4.670 39.426 1.00 35.10 106 ALA A C 1
ATOM 800 O O . ALA A 1 106 ? 33.656 -4.804 38.202 1.00 31.81 106 ALA A O 1
ATOM 802 N N . PRO A 1 107 ? 34.372 -5.140 40.305 1.00 34.34 107 PRO A N 1
ATOM 803 C CA . PRO A 1 107 ? 35.553 -5.863 39.792 1.00 38.15 107 PRO A CA 1
ATOM 804 C C . PRO A 1 107 ? 35.204 -7.107 38.992 1.00 34.91 107 PRO A C 1
ATOM 805 O O . PRO A 1 107 ? 35.789 -7.333 37.928 1.00 33.99 107 PRO A O 1
ATOM 809 N N . TRP A 1 108 ? 34.245 -7.912 39.459 1.00 36.45 108 TRP A N 1
ATOM 810 C CA . TRP A 1 108 ? 33.851 -9.101 38.707 1.00 38.19 108 TRP A CA 1
ATOM 811 C C . TRP A 1 108 ? 33.076 -8.740 37.443 1.00 41.11 108 TRP A C 1
ATOM 812 O O . TRP A 1 108 ? 33.164 -9.456 36.435 1.00 41.28 108 TRP A O 1
ATOM 823 N N . ILE A 1 109 ? 32.326 -7.636 37.472 1.00 34.36 109 ILE A N 1
ATOM 824 C CA . ILE A 1 109 ? 31.638 -7.171 36.270 1.00 39.26 109 ILE A CA 1
ATOM 825 C C . ILE A 1 109 ? 32.650 -6.840 35.181 1.00 31.45 109 ILE A C 1
ATOM 826 O O . ILE A 1 109 ? 32.534 -7.303 34.039 1.00 31.11 109 ILE A O 1
ATOM 831 N N . ILE A 1 110 ? 33.659 -6.031 35.520 1.00 33.64 110 ILE A N 1
ATOM 832 C CA . ILE A 1 110 ? 34.718 -5.731 34.559 1.00 29.43 110 ILE A CA 1
ATOM 833 C C . ILE A 1 110 ? 35.472 -6.999 34.178 1.00 30.35 110 ILE A C 1
ATOM 834 O O . ILE A 1 110 ? 35.887 -7.162 33.023 1.00 29.64 110 ILE A O 1
ATOM 839 N N . TYR A 1 111 ? 35.636 -7.926 35.126 1.00 32.09 111 TYR A N 1
ATOM 840 C CA . TYR A 1 111 ? 36.351 -9.168 34.852 1.00 33.20 111 TYR A CA 1
ATOM 841 C C . TYR A 1 111 ? 35.670 -9.975 33.755 1.00 33.42 111 TYR A C 1
ATOM 842 O O . TYR A 1 111 ? 36.336 -10.494 32.852 1.00 36.23 111 TYR A O 1
ATOM 851 N N . ILE A 1 112 ? 34.346 -10.090 33.812 1.00 38.76 112 ILE A N 1
ATOM 852 C CA . ILE A 1 112 ? 33.654 -10.897 32.813 1.00 43.44 112 ILE A CA 1
ATOM 853 C C . ILE A 1 112 ? 33.330 -10.111 31.539 1.00 40.40 112 ILE A C 1
ATOM 854 O O . ILE A 1 112 ? 33.227 -10.709 30.464 1.00 37.76 112 ILE A O 1
ATOM 859 N N . THR A 1 113 ? 33.186 -8.781 31.620 1.00 31.13 113 THR A N 1
ATOM 860 C CA . THR A 1 113 ? 32.900 -8.016 30.407 1.00 29.71 113 THR A CA 1
ATOM 861 C C . THR A 1 113 ? 34.166 -7.666 29.635 1.00 33.24 113 THR A C 1
ATOM 862 O O . THR A 1 113 ? 34.124 -7.566 28.403 1.00 28.11 113 THR A O 1
ATOM 866 N N . ALA A 1 114 ? 35.290 -7.476 30.324 1.00 32.54 114 ALA A N 1
ATOM 867 C CA . ALA A 1 114 ? 36.560 -7.135 29.681 1.00 29.75 114 ALA A CA 1
ATOM 868 C C . ALA A 1 114 ? 37.680 -7.967 30.291 1.00 33.27 114 ALA A C 1
ATOM 869 O O . ALA A 1 114 ? 38.545 -7.449 31.007 1.00 28.34 114 ALA A O 1
ATOM 871 N N . PRO A 1 115 ? 37.701 -9.276 30.009 1.00 35.50 115 PRO A N 1
ATOM 872 C CA . PRO A 1 115 ? 38.746 -10.128 30.606 1.00 31.02 115 PRO A CA 1
ATOM 873 C C . PRO A 1 115 ? 40.147 -9.778 30.137 1.00 35.29 115 PRO A C 1
ATOM 874 O O . PRO A 1 115 ? 41.098 -9.860 30.926 1.00 30.62 115 PRO A O 1
ATOM 878 N N . GLY A 1 116 ? 40.302 -9.381 28.872 1.00 33.73 116 GLY A N 1
ATOM 879 C CA . GLY A 1 116 ? 41.610 -9.020 28.356 1.00 28.31 116 GLY A CA 1
ATOM 880 C C . GLY A 1 116 ? 42.265 -7.865 29.083 1.00 35.54 116 GLY A C 1
ATOM 881 O O . GLY A 1 116 ? 43.478 -7.668 28.949 1.00 40.30 116 GLY A O 1
ATOM 882 N N . PHE A 1 117 ? 41.493 -7.093 29.851 1.00 32.90 117 PHE A N 1
ATOM 883 C CA . PHE A 1 117 ? 42.053 -6.001 30.638 1.00 34.81 117 PHE A CA 1
ATOM 884 C C . PHE A 1 117 ? 42.801 -6.489 31.875 1.00 38.58 117 PHE A C 1
ATOM 885 O O . PHE A 1 117 ? 43.472 -5.683 32.530 1.00 37.17 117 PHE A O 1
ATOM 893 N N . THR A 1 118 ? 42.709 -7.779 32.210 1.00 36.60 118 THR A N 1
ATOM 894 C CA . THR A 1 118 ? 43.332 -8.267 33.437 1.00 43.13 118 THR A CA 1
ATOM 895 C C . THR A 1 118 ? 44.854 -8.326 33.354 1.00 44.70 118 THR A C 1
ATOM 896 O O . THR A 1 118 ? 45.514 -8.311 34.398 1.00 38.26 118 THR A O 1
ATOM 900 N N . ASP A 1 119 ? 45.429 -8.397 32.151 1.00 52.44 119 ASP A N 1
ATOM 901 C CA . ASP A 1 119 ? 46.884 -8.412 32.038 1.00 54.21 119 ASP A CA 1
ATOM 902 C C . ASP A 1 119 ? 47.502 -7.047 32.300 1.00 49.53 119 ASP A C 1
ATOM 903 O O . ASP A 1 119 ? 48.727 -6.955 32.434 1.00 48.04 119 ASP A O 1
ATOM 908 N N . THR A 1 120 ? 46.686 -5.995 32.378 1.00 45.84 120 THR A N 1
ATOM 909 C CA . THR A 1 120 ? 47.130 -4.639 32.693 1.00 39.31 120 THR A CA 1
ATOM 910 C C . THR A 1 120 ? 46.395 -4.208 33.956 1.00 40.21 120 THR A C 1
ATOM 911 O O . THR A 1 120 ? 45.271 -3.682 33.884 1.00 38.93 120 THR A O 1
ATOM 915 N N . PRO A 1 121 ? 46.993 -4.412 35.134 1.00 42.28 121 PRO A N 1
ATOM 916 C CA . PRO A 1 121 ? 46.259 -4.158 36.388 1.00 37.47 121 PRO A CA 1
ATOM 917 C C . PRO A 1 121 ? 45.800 -2.718 36.564 1.00 35.51 121 PRO A C 1
ATOM 918 O O . PRO A 1 121 ? 44.699 -2.488 37.080 1.00 34.55 121 PRO A O 1
ATOM 922 N N . ASP A 1 122 ? 46.615 -1.740 36.157 1.00 33.83 122 ASP A N 1
ATOM 923 C CA . ASP A 1 122 ? 46.230 -0.340 36.328 1.00 37.59 122 ASP A CA 1
ATOM 924 C C . ASP A 1 122 ? 45.027 0.012 35.463 1.00 30.66 122 ASP A C 1
ATOM 925 O O . ASP A 1 122 ? 44.114 0.716 35.911 1.00 34.83 122 ASP A O 1
ATOM 930 N N . LYS A 1 123 ? 45.021 -0.459 34.215 1.00 28.64 123 LYS A N 1
ATOM 931 C CA . LYS A 1 123 ? 43.875 -0.254 33.336 1.00 32.77 123 LYS A CA 1
ATOM 932 C C . LYS A 1 123 ? 42.617 -0.890 33.917 1.00 33.10 123 LYS A C 1
ATOM 933 O O . LYS A 1 123 ? 41.531 -0.298 33.872 1.00 25.39 123 LYS A O 1
ATOM 939 N N . PHE A 1 124 ? 42.752 -2.094 34.479 1.00 34.77 124 PHE A N 1
ATOM 940 C CA . PHE A 1 124 ? 41.618 -2.778 35.095 1.00 31.97 124 PHE A CA 1
ATOM 941 C C . PHE A 1 124 ? 41.075 -1.989 36.282 1.00 30.48 124 PHE A C 1
ATOM 942 O O . PHE A 1 124 ? 39.855 -1.823 36.425 1.00 33.07 124 PHE A O 1
ATOM 950 N N . ASP A 1 125 ? 41.967 -1.497 37.146 1.00 28.23 125 ASP A N 1
ATOM 951 C CA . ASP A 1 125 ? 41.530 -0.717 38.301 1.00 31.94 125 ASP A CA 1
ATOM 952 C C . ASP A 1 125 ? 40.850 0.576 37.867 1.00 30.38 125 ASP A C 1
ATOM 953 O O . ASP A 1 125 ? 39.840 0.984 38.455 1.00 34.49 125 ASP A O 1
ATOM 958 N N . LEU A 1 126 ? 41.388 1.230 36.833 1.00 26.29 126 LEU A N 1
ATOM 959 C CA . LEU A 1 126 ? 40.757 2.439 36.317 1.00 30.62 126 LEU A CA 1
ATOM 960 C C . LEU A 1 126 ? 39.363 2.145 35.774 1.00 27.97 126 LEU A C 1
ATOM 961 O O . LEU A 1 126 ? 38.424 2.919 35.998 1.00 28.16 126 LEU A O 1
ATOM 966 N N . THR A 1 127 ? 39.209 1.026 35.060 1.00 25.80 127 THR A N 1
ATOM 967 C CA . THR A 1 127 ? 37.896 0.661 34.539 1.00 29.05 127 THR A CA 1
ATOM 968 C C . THR A 1 127 ? 36.906 0.398 35.669 1.00 31.77 127 THR A C 1
ATOM 969 O O . THR A 1 127 ? 35.752 0.836 35.605 1.00 24.98 127 THR A O 1
ATOM 973 N N . VAL A 1 128 ? 37.340 -0.315 36.714 1.00 30.22 128 VAL A N 1
ATOM 974 C CA . VAL A 1 128 ? 36.446 -0.595 37.838 1.00 31.65 128 VAL A CA 1
ATOM 975 C C . VAL A 1 128 ? 36.036 0.700 38.535 1.00 31.67 128 VAL A C 1
ATOM 976 O O . VAL A 1 128 ? 34.868 0.881 38.907 1.00 31.33 128 VAL A O 1
ATOM 980 N N . ARG A 1 129 ? 36.984 1.627 38.704 1.00 31.68 129 ARG A N 1
ATOM 981 C CA . ARG A 1 129 ? 36.683 2.916 39.325 1.00 32.34 129 ARG A CA 1
ATOM 982 C C . ARG A 1 129 ? 35.681 3.714 38.492 1.00 32.00 129 ARG A C 1
ATOM 983 O O . ARG A 1 129 ? 34.718 4.291 39.024 1.00 36.91 129 ARG A O 1
ATOM 991 N N . LEU A 1 130 ? 35.890 3.750 37.174 1.00 28.93 130 LEU A N 1
ATOM 992 C CA . LEU A 1 130 ? 34.971 4.473 36.305 1.00 34.78 130 LEU A CA 1
ATOM 993 C C . LEU A 1 130 ? 33.589 3.831 36.286 1.00 38.73 130 LEU A C 1
ATOM 994 O O . LEU A 1 130 ? 32.587 4.542 36.213 1.00 38.13 130 LEU A O 1
ATOM 999 N N . LEU A 1 131 ? 33.510 2.500 36.378 1.00 36.81 131 LEU A N 1
ATOM 1000 C CA . LEU A 1 131 ? 32.208 1.840 36.455 1.00 35.51 131 LEU A CA 1
ATOM 1001 C C . LEU A 1 131 ? 31.503 2.162 37.768 1.00 42.58 131 LEU A C 1
ATOM 1002 O O . LEU A 1 131 ? 30.271 2.322 37.805 1.00 41.54 131 LEU A O 1
ATOM 1007 N N . ARG A 1 132 ? 32.269 2.243 38.861 1.00 40.12 132 ARG A N 1
ATOM 1008 C CA . ARG A 1 132 ? 31.683 2.636 40.136 1.00 45.91 132 ARG A CA 1
ATOM 1009 C C . ARG A 1 132 ? 31.126 4.050 40.075 1.00 46.32 132 ARG A C 1
ATOM 1010 O O . ARG A 1 132 ? 30.100 4.341 40.700 1.00 43.23 132 ARG A O 1
ATOM 1018 N N . ILE A 1 133 ? 31.784 4.940 39.329 1.00 60.69 133 ILE A N 1
ATOM 1019 C CA . ILE A 1 133 ? 31.202 6.265 39.117 1.00 58.34 133 ILE A CA 1
ATOM 1020 C C . ILE A 1 133 ? 30.015 6.194 38.155 1.00 57.58 133 ILE A C 1
ATOM 1021 O O . ILE A 1 133 ? 29.067 6.982 38.264 1.00 63.31 133 ILE A O 1
ATOM 1026 N N . THR A 1 134 ? 30.038 5.247 37.216 1.00 47.26 134 THR A N 1
ATOM 1027 C CA . THR A 1 134 ? 29.004 5.160 36.188 1.00 52.12 134 THR A CA 1
ATOM 1028 C C . THR A 1 134 ? 27.663 4.735 36.772 1.00 52.47 134 THR A C 1
ATOM 1029 O O . THR A 1 134 ? 26.609 5.206 36.328 1.00 51.54 134 THR A O 1
ATOM 1033 N N . PHE A 1 135 ? 27.685 3.842 37.759 1.00 48.43 135 PHE A N 1
ATOM 1034 C CA . PHE A 1 135 ? 26.436 3.233 38.217 1.00 52.71 135 PHE A CA 1
ATOM 1035 C C . PHE A 1 135 ? 25.369 4.224 38.691 1.00 54.23 135 PHE A C 1
ATOM 1036 O O . PHE A 1 135 ? 24.188 4.002 38.369 1.00 49.14 135 PHE A O 1
ATOM 1044 N N . PRO A 1 136 ? 25.674 5.293 39.440 1.00 51.30 136 PRO A N 1
ATOM 1045 C CA . PRO A 1 136 ? 24.601 6.243 39.801 1.00 51.31 136 PRO A CA 1
ATOM 1046 C C . PRO A 1 136 ? 24.032 6.992 38.606 1.00 48.14 136 PRO A C 1
ATOM 1047 O O . PRO A 1 136 ? 22.857 7.407 38.631 1.00 52.14 136 PRO A O 1
ATOM 1051 N N . TYR A 1 137 ? 24.839 7.184 37.559 1.00 42.08 137 TYR A N 1
ATOM 1052 C CA . TYR A 1 137 ? 24.335 7.832 36.358 1.00 38.36 137 TYR A CA 1
ATOM 1053 C C . TYR A 1 137 ? 23.184 7.049 35.748 1.00 37.04 137 TYR A C 1
ATOM 1054 O O . TYR A 1 137 ? 22.305 7.643 35.123 1.00 38.51 137 TYR A O 1
ATOM 1063 N N . ILE A 1 138 ? 23.169 5.725 35.913 1.00 35.50 138 ILE A N 1
ATOM 1064 C CA . ILE A 1 138 ? 22.083 4.924 35.352 1.00 34.35 138 ILE A CA 1
ATOM 1065 C C . ILE A 1 138 ? 20.753 5.328 35.975 1.00 38.06 138 ILE A C 1
ATOM 1066 O O . ILE A 1 138 ? 19.765 5.570 35.272 1.00 35.07 138 ILE A O 1
ATOM 1071 N N . LEU A 1 139 ? 20.716 5.427 37.305 1.00 40.09 139 LEU A N 1
ATOM 1072 C CA . LEU A 1 139 ? 19.505 5.866 37.992 1.00 39.38 139 LEU A CA 1
ATOM 1073 C C . LEU A 1 139 ? 19.119 7.282 37.573 1.00 35.17 139 LEU A C 1
ATOM 1074 O O . LEU A 1 139 ? 17.945 7.564 37.276 1.00 32.73 139 LEU A O 1
ATOM 1079 N N . LEU A 1 140 ? 20.104 8.187 37.534 1.00 36.24 140 LEU A N 1
ATOM 1080 C CA . LEU A 1 140 ? 19.811 9.572 37.168 1.00 31.99 140 LEU A CA 1
ATOM 1081 C C . LEU A 1 140 ? 19.209 9.662 35.765 1.00 31.82 140 LEU A C 1
ATOM 1082 O O . LEU A 1 140 ? 18.147 10.270 35.562 1.00 35.64 140 LEU A O 1
ATOM 1087 N N . ILE A 1 141 ? 19.867 9.039 34.785 1.00 29.89 141 ILE A N 1
ATOM 1088 C CA . ILE A 1 141 ? 19.430 9.142 33.399 1.00 30.47 141 ILE A CA 1
ATOM 1089 C C . ILE A 1 141 ? 18.152 8.347 33.166 1.00 27.38 141 ILE A C 1
ATOM 1090 O O . ILE A 1 141 ? 17.385 8.664 32.255 1.00 29.38 141 ILE A O 1
ATOM 1095 N N . SER A 1 142 ? 17.872 7.336 33.993 1.00 29.26 142 SER A N 1
ATOM 1096 C CA . SER A 1 142 ? 16.594 6.641 33.874 1.00 32.91 142 SER A CA 1
ATOM 1097 C C . SER A 1 142 ? 15.443 7.526 34.330 1.00 29.61 142 SER A C 1
ATOM 1098 O O . SER A 1 142 ? 14.386 7.561 33.686 1.00 28.35 142 SER A O 1
ATOM 1101 N N . LEU A 1 143 ? 15.624 8.246 35.441 1.00 32.62 143 LEU A N 1
ATOM 1102 C CA . LEU A 1 143 ? 14.588 9.191 35.857 1.00 25.20 143 LEU A CA 1
ATOM 1103 C C . LEU A 1 143 ? 14.412 10.297 34.821 1.00 27.78 143 LEU A C 1
ATOM 1104 O O . LEU A 1 143 ? 13.282 10.719 34.529 1.00 33.28 143 LEU A O 1
ATOM 1109 N N . ALA A 1 144 ? 15.520 10.770 34.241 1.00 29.35 144 ALA A N 1
ATOM 1110 C CA . ALA A 1 144 ? 15.421 11.772 33.181 1.00 28.62 144 ALA A CA 1
ATOM 1111 C C . ALA A 1 144 ? 14.686 11.227 31.958 1.00 27.05 144 ALA A C 1
ATOM 1112 O O . ALA A 1 144 ? 13.890 11.938 31.333 1.00 27.94 144 ALA A O 1
ATOM 1114 N N . SER A 1 145 ? 14.933 9.966 31.605 1.00 29.93 145 SER A N 1
ATOM 1115 C CA . SER A 1 145 ? 14.219 9.364 30.487 1.00 29.71 145 SER A CA 1
ATOM 1116 C C . SER A 1 145 ? 12.731 9.246 30.792 1.00 24.74 145 SER A C 1
ATOM 1117 O O . SER A 1 145 ? 11.897 9.469 29.908 1.00 28.10 145 SER A O 1
ATOM 1120 N N . LEU A 1 146 ? 12.379 8.906 32.036 1.00 27.24 146 LEU A N 1
ATOM 1121 C CA . LEU A 1 146 ? 10.969 8.833 32.416 1.00 34.29 146 LEU A CA 1
ATOM 1122 C C . LEU A 1 146 ? 10.298 10.192 32.273 1.00 26.61 146 LEU A C 1
ATOM 1123 O O . LEU A 1 146 ? 9.178 10.293 31.752 1.00 26.32 146 LEU A O 1
ATOM 1128 N N . ALA A 1 147 ? 10.977 11.250 32.727 1.00 25.36 147 ALA A N 1
ATOM 1129 C CA . ALA A 1 147 ? 10.460 12.602 32.531 1.00 28.70 147 ALA A CA 1
ATOM 1130 C C . ALA A 1 147 ? 10.242 12.894 31.050 1.00 28.12 147 ALA A C 1
ATOM 1131 O O . ALA A 1 147 ? 9.195 13.427 30.655 1.00 27.22 147 ALA A O 1
ATOM 1133 N N . GLY A 1 148 ? 11.230 12.550 30.215 1.00 26.41 148 GLY A N 1
ATOM 1134 C CA . GLY A 1 148 ? 11.090 12.775 28.784 1.00 26.05 148 GLY A CA 1
ATOM 1135 C C . GLY A 1 148 ? 9.917 12.024 28.178 1.00 28.25 148 GLY A C 1
ATOM 1136 O O . GLY A 1 148 ? 9.211 12.550 27.315 1.00 26.12 148 GLY A O 1
ATOM 1137 N N . ALA A 1 149 ? 9.698 10.784 28.618 1.00 25.98 149 ALA A N 1
ATOM 1138 C CA . ALA A 1 149 ? 8.582 10.000 28.098 1.00 33.04 149 ALA A CA 1
ATOM 1139 C C . ALA A 1 149 ? 7.248 10.626 28.486 1.00 28.10 149 ALA A C 1
ATOM 1140 O O . ALA A 1 149 ? 6.336 10.730 27.653 1.00 28.31 149 ALA A O 1
ATOM 1142 N N . ILE A 1 150 ? 7.123 11.062 29.743 1.00 27.49 150 ILE A N 1
ATOM 1143 C CA . ILE A 1 150 ? 5.903 11.742 30.175 1.00 27.83 150 ILE A CA 1
ATOM 1144 C C . ILE A 1 150 ? 5.663 12.993 29.339 1.00 27.77 150 ILE A C 1
ATOM 1145 O O . ILE A 1 150 ? 4.534 13.267 28.914 1.00 31.45 150 ILE A O 1
ATOM 1150 N N . LEU A 1 151 ? 6.721 13.771 29.090 1.00 27.58 151 LEU A N 1
ATOM 1151 C CA . LEU A 1 151 ? 6.568 14.999 28.313 1.00 27.13 151 LEU A CA 1
ATOM 1152 C C . LEU A 1 151 ? 6.178 14.698 26.868 1.00 30.45 151 LEU A C 1
ATOM 1153 O O . LEU A 1 151 ? 5.373 15.426 26.272 1.00 28.53 151 LEU A O 1
ATOM 1158 N N . ASN A 1 152 ? 6.738 13.630 26.288 1.00 27.80 152 ASN A N 1
ATOM 1159 C CA . ASN A 1 152 ? 6.345 13.229 24.940 1.00 28.69 152 ASN A CA 1
ATOM 1160 C C . ASN A 1 152 ? 4.883 12.800 24.892 1.00 31.03 152 ASN A C 1
ATOM 1161 O O . ASN A 1 152 ? 4.197 13.044 23.892 1.00 30.80 152 ASN A O 1
ATOM 1166 N N . THR A 1 153 ? 4.390 12.158 25.956 1.00 30.72 153 THR A N 1
ATOM 1167 C CA . THR A 1 153 ? 2.977 11.793 26.000 1.00 30.97 153 THR A CA 1
ATOM 1168 C C . THR A 1 153 ? 2.083 13.027 25.960 1.00 31.35 153 THR A C 1
ATOM 1169 O O . THR A 1 153 ? 0.970 12.972 25.424 1.00 37.71 153 THR A O 1
ATOM 1173 N N . TRP A 1 154 ? 2.553 14.149 26.507 1.00 34.45 154 TRP A N 1
ATOM 1174 C CA . TRP A 1 154 ? 1.843 15.419 26.444 1.00 31.92 154 TRP A CA 1
ATOM 1175 C C . TRP A 1 154 ? 2.249 16.257 25.235 1.00 33.16 154 TRP A C 1
ATOM 1176 O O . TRP A 1 154 ? 2.099 17.485 25.265 1.00 34.85 154 TRP A O 1
ATOM 1187 N N . ASN A 1 155 ? 2.779 15.619 24.188 1.00 32.49 155 ASN A N 1
ATOM 1188 C CA . ASN A 1 155 ? 3.084 16.270 22.912 1.00 38.17 155 ASN A CA 1
ATOM 1189 C C . ASN A 1 155 ? 4.148 17.354 23.051 1.00 33.48 155 ASN A C 1
ATOM 1190 O O . ASN A 1 155 ? 4.139 18.345 22.318 1.00 38.22 155 ASN A O 1
ATOM 1195 N N . ARG A 1 156 ? 5.080 17.173 23.980 1.00 31.42 156 ARG A N 1
ATOM 1196 C CA . ARG A 1 156 ? 6.202 18.089 24.169 1.00 32.14 156 ARG A CA 1
ATOM 1197 C C . ARG A 1 156 ? 7.479 17.337 23.807 1.00 31.30 156 ARG A C 1
ATOM 1198 O O . ARG A 1 156 ? 7.993 16.548 24.604 1.00 31.61 156 ARG A O 1
ATOM 1206 N N . PHE A 1 157 ? 7.990 17.589 22.600 1.00 30.77 157 PHE A N 1
ATOM 1207 C CA . PHE A 1 157 ? 9.136 16.858 22.080 1.00 32.81 157 PHE A CA 1
ATOM 1208 C C . PHE A 1 157 ? 10.419 17.674 22.015 1.00 31.90 157 PHE A C 1
ATOM 1209 O O . PHE A 1 157 ? 11.500 17.080 21.947 1.00 25.47 157 PHE A O 1
ATOM 1217 N N . SER A 1 158 ? 10.333 19.007 22.048 1.00 28.62 158 SER A N 1
ATOM 1218 C CA . SER A 1 158 ? 11.530 19.834 21.913 1.00 31.85 158 SER A CA 1
ATOM 1219 C C . SER A 1 158 ? 12.418 19.749 23.150 1.00 26.72 158 SER A C 1
ATOM 1220 O O . SER A 1 158 ? 13.649 19.698 23.034 1.00 28.29 158 SER A O 1
ATOM 1223 N N . VAL A 1 159 ? 11.818 19.741 24.335 1.00 27.34 159 VAL A N 1
ATOM 1224 C CA . VAL A 1 159 ? 12.568 19.768 25.590 1.00 27.50 159 VAL A CA 1
ATOM 1225 C C . VAL A 1 159 ? 13.347 18.465 25.776 1.00 25.77 159 VAL A C 1
ATOM 1226 O O . VAL A 1 159 ? 14.559 18.521 26.042 1.00 30.65 159 VAL A O 1
ATOM 1230 N N . PRO A 1 160 ? 12.727 17.281 25.657 1.00 29.57 160 PRO A N 1
ATOM 1231 C CA . PRO A 1 160 ? 13.523 16.048 25.791 1.00 25.10 160 PRO A CA 1
ATOM 1232 C C . PRO A 1 160 ? 14.542 15.873 24.681 1.00 25.94 160 PRO A C 1
ATOM 1233 O O . PRO A 1 160 ? 15.603 15.283 24.917 1.00 25.20 160 PRO A O 1
ATOM 1237 N N . ALA A 1 161 ? 14.254 16.365 23.475 1.00 27.97 161 ALA A N 1
ATOM 1238 C CA . ALA A 1 161 ? 15.224 16.291 22.390 1.00 28.55 161 ALA A CA 1
ATOM 1239 C C . ALA A 1 161 ? 16.394 17.240 22.603 1.00 28.03 161 ALA A C 1
ATOM 1240 O O . ALA A 1 161 ? 17.476 17.002 22.055 1.00 27.00 161 ALA A O 1
ATOM 1242 N N . PHE A 1 162 ? 16.201 18.310 23.375 1.00 23.24 162 PHE A N 1
ATOM 1243 C CA . PHE A 1 162 ? 17.287 19.223 23.703 1.00 27.41 162 PHE A CA 1
ATOM 1244 C C . PHE A 1 162 ? 18.060 18.806 24.949 1.00 26.65 162 PHE A C 1
ATOM 1245 O O . PHE A 1 162 ? 19.219 19.208 25.102 1.00 26.08 162 PHE A O 1
ATOM 1253 N N . ALA A 1 163 ? 17.448 18.011 25.828 1.00 26.55 163 ALA A N 1
ATOM 1254 C CA . ALA A 1 163 ? 18.055 17.665 27.117 1.00 30.79 163 ALA A CA 1
ATOM 1255 C C . ALA A 1 163 ? 19.500 17.159 27.050 1.00 23.71 163 ALA A C 1
ATOM 1256 O O . ALA A 1 163 ? 20.319 17.626 27.856 1.00 21.62 163 ALA A O 1
ATOM 1258 N N . PRO A 1 164 ? 19.885 16.231 26.159 1.00 21.96 164 PRO A N 1
ATOM 1259 C CA . PRO A 1 164 ? 21.277 15.721 26.183 1.00 24.31 164 PRO A CA 1
ATOM 1260 C C . PRO A 1 164 ? 22.351 16.773 25.893 1.00 28.09 164 PRO A C 1
ATOM 1261 O O . PRO A 1 164 ? 23.549 16.496 26.111 1.00 29.65 164 PRO A O 1
ATOM 1265 N N . THR A 1 165 ? 21.965 17.946 25.383 1.00 22.24 165 THR A N 1
ATOM 1266 C CA . THR A 1 165 ? 22.913 19.041 25.208 1.00 28.69 165 THR A CA 1
ATOM 1267 C C . THR A 1 165 ? 23.630 19.350 26.513 1.00 28.98 165 THR A C 1
ATOM 1268 O O . THR A 1 165 ? 24.836 19.628 26.523 1.00 32.28 165 THR A O 1
ATOM 1272 N N . LEU A 1 166 ? 22.901 19.292 27.630 1.00 21.82 166 LEU A N 1
ATOM 1273 C CA . LEU A 1 166 ? 23.499 19.602 28.922 1.00 30.65 166 LEU A CA 1
ATOM 1274 C C . LEU A 1 166 ? 24.519 18.547 29.335 1.00 30.29 166 LEU A C 1
ATOM 1275 O O . LEU A 1 166 ? 25.562 18.881 29.907 1.00 30.29 166 LEU A O 1
ATOM 1280 N N . LEU A 1 167 ? 24.239 17.272 29.056 1.00 26.35 167 LEU A N 1
ATOM 1281 C CA . LEU A 1 167 ? 25.226 16.226 29.309 1.00 31.46 167 LEU A CA 1
ATOM 1282 C C . LEU A 1 167 ? 26.503 16.485 28.521 1.00 30.95 167 LEU A C 1
ATOM 1283 O O . LEU A 1 167 ? 27.617 16.402 29.060 1.00 30.17 167 LEU A O 1
ATOM 1288 N N . ASN A 1 168 ? 26.355 16.808 27.235 1.00 28.07 168 ASN A N 1
ATOM 1289 C CA . ASN A 1 168 ? 27.531 17.062 26.407 1.00 25.74 168 ASN A CA 1
ATOM 1290 C C . ASN A 1 168 ? 28.325 18.264 26.916 1.00 28.09 168 ASN A C 1
ATOM 1291 O O . ASN A 1 168 ? 29.562 18.217 26.992 1.00 31.23 168 ASN A O 1
ATOM 1296 N N . ILE A 1 169 ? 27.628 19.342 27.288 1.00 31.67 169 ILE A N 1
ATOM 1297 C CA . ILE A 1 169 ? 28.300 20.541 27.782 1.00 27.86 169 ILE A CA 1
ATOM 1298 C C . ILE A 1 169 ? 29.027 20.249 29.088 1.00 29.24 169 ILE A C 1
ATOM 1299 O O . ILE A 1 169 ? 30.156 20.713 29.306 1.00 27.72 169 ILE A O 1
ATOM 1304 N N . SER A 1 170 ? 28.398 19.474 29.975 1.00 29.38 170 SER A N 1
ATOM 1305 C CA . SER A 1 170 ? 29.025 19.165 31.255 1.00 34.50 170 SER A CA 1
ATOM 1306 C C . SER A 1 170 ? 30.266 18.302 31.064 1.00 29.65 170 SER A C 1
ATOM 1307 O O . SER A 1 170 ? 31.278 18.500 31.746 1.00 26.76 170 SER A O 1
ATOM 1310 N N . MET A 1 171 ? 30.216 17.349 30.129 1.00 31.79 171 MET A N 1
ATOM 1311 C CA . MET A 1 171 ? 31.404 16.546 29.850 1.00 28.25 171 MET A CA 1
ATOM 1312 C C . MET A 1 171 ? 32.532 17.410 29.294 1.00 28.55 171 MET A C 1
ATOM 1313 O O . MET A 1 171 ? 33.696 17.270 29.702 1.00 24.26 171 MET A O 1
ATOM 1318 N N . ILE A 1 172 ? 32.203 18.318 28.370 1.00 25.95 172 ILE A N 1
ATOM 1319 C CA . ILE A 1 172 ? 33.226 19.188 27.792 1.00 29.23 172 ILE A CA 1
ATOM 1320 C C . ILE A 1 172 ? 33.866 20.053 28.873 1.00 29.47 172 ILE A C 1
ATOM 1321 O O . ILE A 1 172 ? 35.096 20.201 28.927 1.00 31.66 172 ILE A O 1
ATOM 1326 N N . ILE A 1 173 ? 33.045 20.625 29.757 1.00 28.87 173 ILE A N 1
ATOM 1327 C CA . ILE A 1 173 ? 33.578 21.468 30.823 1.00 29.51 173 ILE A CA 1
ATOM 1328 C C . ILE A 1 173 ? 34.434 20.646 31.782 1.00 30.84 173 ILE A C 1
ATOM 1329 O O . ILE A 1 173 ? 35.485 21.109 32.244 1.00 32.40 173 ILE A O 1
ATOM 1334 N N . SER A 1 174 ? 34.013 19.414 32.088 1.00 27.25 174 SER A N 1
ATOM 1335 C CA . SER A 1 174 ? 34.803 18.575 32.983 1.00 33.11 174 SER A CA 1
ATOM 1336 C C . SER A 1 174 ? 36.169 18.272 32.386 1.00 29.83 174 SER A C 1
ATOM 1337 O O . SER A 1 174 ? 37.173 18.224 33.105 1.00 30.70 174 SER A O 1
ATOM 1340 N N . VAL A 1 175 ? 36.228 18.056 31.072 1.00 31.89 175 VAL A N 1
ATOM 1341 C CA . VAL A 1 175 ? 37.522 17.803 30.447 1.00 30.37 175 VAL A CA 1
ATOM 1342 C C . VAL A 1 175 ? 38.381 19.062 30.468 1.00 37.97 175 VAL A C 1
ATOM 1343 O O . VAL A 1 175 ? 39.576 19.012 30.786 1.00 34.69 175 VAL A O 1
ATOM 1347 N N . LEU A 1 176 ? 37.787 20.215 30.152 1.00 35.10 176 LEU A N 1
ATOM 1348 C CA . LEU A 1 176 ? 38.586 21.428 30.006 1.00 36.44 176 LEU A CA 1
ATOM 1349 C C . LEU A 1 176 ? 39.083 21.964 31.345 1.00 43.99 176 LEU A C 1
ATOM 1350 O O . LEU A 1 176 ? 40.177 22.538 31.410 1.00 39.11 176 LEU A O 1
ATOM 1355 N N . LEU A 1 177 ? 38.313 21.790 32.420 1.00 40.17 177 LEU A N 1
ATOM 1356 C CA . LEU A 1 177 ? 38.641 22.429 33.688 1.00 44.66 177 LEU A CA 1
ATOM 1357 C C . LEU A 1 177 ? 39.035 21.468 34.798 1.00 41.80 177 LEU A C 1
ATOM 1358 O O . LEU A 1 177 ? 39.812 21.850 35.674 1.00 41.47 177 LEU A O 1
ATOM 1363 N N . LEU A 1 178 ? 38.518 20.240 34.795 1.00 38.03 178 LEU A N 1
ATOM 1364 C CA . LEU A 1 178 ? 38.734 19.328 35.910 1.00 40.96 178 LEU A CA 1
ATOM 1365 C C . LEU A 1 178 ? 39.780 18.259 35.628 1.00 45.86 178 LEU A C 1
ATOM 1366 O O . LEU A 1 178 ? 40.361 17.721 36.577 1.00 44.83 178 LEU A O 1
ATOM 1371 N N . ALA A 1 179 ? 40.034 17.945 34.360 1.00 44.73 179 ALA A N 1
ATOM 1372 C CA . ALA A 1 179 ? 40.993 16.893 34.040 1.00 39.58 179 ALA A CA 1
ATOM 1373 C C . ALA A 1 179 ? 42.409 17.177 34.537 1.00 47.74 179 ALA A C 1
ATOM 1374 O O . ALA A 1 179 ? 43.065 16.228 35.000 1.00 46.33 179 ALA A O 1
ATOM 1376 N N . PRO A 1 180 ? 42.943 18.404 34.475 1.00 50.70 180 PRO A N 1
ATOM 1377 C CA . PRO A 1 180 ? 44.290 18.631 35.028 1.00 50.25 180 PRO A CA 1
ATOM 1378 C C . PRO A 1 180 ? 44.404 18.359 36.519 1.00 50.59 180 PRO A C 1
ATOM 1379 O O . PRO A 1 180 ? 45.516 18.117 37.002 1.00 53.95 180 PRO A O 1
ATOM 1383 N N . TYR A 1 181 ? 43.301 18.386 37.264 1.00 51.28 181 TYR A N 1
ATOM 1384 C CA . TYR A 1 181 ? 43.338 18.218 38.710 1.00 55.33 181 TYR A CA 1
ATOM 1385 C C . TYR A 1 181 ? 42.978 16.809 39.162 1.00 61.07 181 TYR A C 1
ATOM 1386 O O . TYR A 1 181 ? 42.983 16.542 40.368 1.00 62.25 181 TYR A O 1
ATOM 1395 N N . CYS A 1 182 ? 42.672 15.906 38.236 1.00 56.29 182 CYS A N 1
ATOM 1396 C CA . CYS A 1 182 ? 42.329 14.533 38.575 1.00 64.49 182 CYS A CA 1
ATOM 1397 C C . CYS A 1 182 ? 43.537 13.630 38.367 1.00 66.88 182 CYS A C 1
ATOM 1398 O O . CYS A 1 182 ? 44.271 13.773 37.385 1.00 58.79 182 CYS A O 1
ATOM 1401 N N . GLU A 1 183 ? 43.738 12.695 39.304 1.00 122.95 183 GLU A N 1
ATOM 1402 C CA . GLU A 1 183 ? 44.994 11.947 39.324 1.00 125.54 183 GLU A CA 1
ATOM 1403 C C . GLU A 1 183 ? 45.118 11.031 38.113 1.00 124.07 183 GLU A C 1
ATOM 1404 O O . GLU A 1 183 ? 46.149 11.096 37.424 1.00 126.01 183 GLU A O 1
ATOM 1410 N N . PRO A 1 184 ? 44.152 10.176 37.792 1.00 57.09 184 PRO A N 1
ATOM 1411 C CA . PRO A 1 184 ? 43.972 9.794 36.394 1.00 49.37 184 PRO A CA 1
ATOM 1412 C C . PRO A 1 184 ? 43.059 10.798 35.714 1.00 40.88 184 PRO A C 1
ATOM 1413 O O . PRO A 1 184 ? 41.881 10.913 36.082 1.00 39.16 184 PRO A O 1
ATOM 1417 N N . PRO A 1 185 ? 43.574 11.573 34.753 1.00 39.39 185 PRO A N 1
ATOM 1418 C CA . PRO A 1 185 ? 42.789 12.702 34.213 1.00 34.60 185 PRO A CA 1
ATOM 1419 C C . PRO A 1 185 ? 41.396 12.334 33.714 1.00 34.47 185 PRO A C 1
ATOM 1420 O O . PRO A 1 185 ? 40.438 13.083 33.961 1.00 27.23 185 PRO A O 1
ATOM 1424 N N . ILE A 1 186 ? 41.249 11.191 33.039 1.00 27.80 186 ILE A N 1
ATOM 1425 C CA . ILE A 1 186 ? 39.959 10.818 32.469 1.00 29.37 186 ILE A CA 1
ATOM 1426 C C . ILE A 1 186 ? 38.898 10.619 33.546 1.00 30.85 186 ILE A C 1
ATOM 1427 O O . ILE A 1 186 ? 37.700 10.633 33.240 1.00 27.33 186 ILE A O 1
ATOM 1432 N N . ILE A 1 187 ? 39.308 10.448 34.809 1.00 32.33 187 ILE A N 1
ATOM 1433 C CA . ILE A 1 187 ? 38.349 10.379 35.911 1.00 30.70 187 ILE A CA 1
ATOM 1434 C C . ILE A 1 187 ? 37.420 11.587 35.881 1.00 32.90 187 ILE A C 1
ATOM 1435 O O . ILE A 1 187 ? 36.208 11.466 36.117 1.00 32.64 187 ILE A O 1
ATOM 1440 N N . ALA A 1 188 ? 37.966 12.767 35.560 1.00 28.99 188 ALA A N 1
ATOM 1441 C CA . ALA A 1 188 ? 37.135 13.964 35.469 1.00 31.41 188 ALA A CA 1
ATOM 1442 C C . ALA A 1 188 ? 35.961 13.743 34.521 1.00 31.95 188 ALA A C 1
ATOM 1443 O O . ALA A 1 188 ? 34.811 14.063 34.847 1.00 32.10 188 ALA A O 1
ATOM 1445 N N . LEU A 1 189 ? 36.238 13.162 33.349 1.00 32.17 189 LEU A N 1
ATOM 1446 C CA . LEU A 1 189 ? 35.179 12.867 32.389 1.00 29.83 189 LEU A CA 1
ATOM 1447 C C . LEU A 1 189 ? 34.054 12.074 33.038 1.00 32.85 189 LEU A C 1
ATOM 1448 O O . LEU A 1 189 ? 32.872 12.390 32.851 1.00 30.31 189 LEU A O 1
ATOM 1453 N N . GLY A 1 190 ? 34.406 11.057 33.831 1.00 31.59 190 GLY A N 1
ATOM 1454 C CA . GLY A 1 190 ? 33.384 10.293 34.529 1.00 30.71 190 GLY A CA 1
ATOM 1455 C C . GLY A 1 190 ? 32.462 11.180 35.337 1.00 34.82 190 GLY A C 1
ATOM 1456 O O . GLY A 1 190 ? 31.234 11.109 35.207 1.00 33.33 190 GLY A O 1
ATOM 1457 N N . TRP A 1 191 ? 33.043 12.066 36.150 1.00 31.08 191 TRP A N 1
ATOM 1458 C CA . TRP A 1 191 ? 32.221 12.971 36.943 1.00 33.83 191 TRP A CA 1
ATOM 1459 C C . TRP A 1 191 ? 31.430 13.911 36.044 1.00 37.59 191 TRP A C 1
ATOM 1460 O O . TRP A 1 191 ? 30.278 14.248 36.346 1.00 31.02 191 TRP A O 1
ATOM 1471 N N . GLY A 1 192 ? 32.021 14.317 34.915 1.00 31.45 192 GLY A N 1
ATOM 1472 C CA . GLY A 1 192 ? 31.283 15.124 33.960 1.00 28.77 192 GLY A CA 1
ATOM 1473 C C . GLY A 1 192 ? 30.034 14.429 33.462 1.00 30.85 192 GLY A C 1
ATOM 1474 O O . GLY A 1 192 ? 29.023 15.080 33.189 1.00 29.99 192 GLY A O 1
ATOM 1475 N N . VAL A 1 193 ? 30.080 13.101 33.346 1.00 30.99 193 VAL A N 1
ATOM 1476 C CA . VAL A 1 193 ? 28.876 12.354 33.005 1.00 27.89 193 VAL A CA 1
ATOM 1477 C C . VAL A 1 193 ? 27.882 12.422 34.156 1.00 33.40 193 VAL A C 1
ATOM 1478 O O . VAL A 1 193 ? 26.693 12.712 33.959 1.00 29.36 193 VAL A O 1
ATOM 1482 N N . PHE A 1 194 ? 28.371 12.206 35.381 1.00 29.78 194 PHE A N 1
ATOM 1483 C CA . PHE A 1 194 ? 27.512 12.199 36.560 1.00 31.30 194 PHE A CA 1
ATOM 1484 C C . PHE A 1 194 ? 26.714 13.494 36.655 1.00 34.55 194 PHE A C 1
ATOM 1485 O O . PHE A 1 194 ? 25.478 13.488 36.587 1.00 30.34 194 PHE A O 1
ATOM 1493 N N . ALA A 1 195 ? 27.421 14.622 36.779 1.00 30.83 195 ALA A N 1
ATOM 1494 C CA . ALA A 1 195 ? 26.765 15.924 36.791 1.00 31.72 195 ALA A CA 1
ATOM 1495 C C . ALA A 1 195 ? 25.823 16.078 35.604 1.00 31.38 195 ALA A C 1
ATOM 1496 O O . ALA A 1 195 ? 24.709 16.599 35.749 1.00 34.56 195 ALA A O 1
ATOM 1498 N N . GLY A 1 196 ? 26.243 15.599 34.428 1.00 27.20 196 GLY A N 1
ATOM 1499 C CA . GLY A 1 196 ? 25.387 15.690 33.257 1.00 29.36 196 GLY A CA 1
ATOM 1500 C C . GLY A 1 196 ? 24.015 15.103 33.509 1.00 32.78 196 GLY A C 1
ATOM 1501 O O . GLY A 1 196 ? 22.992 15.754 33.267 1.00 35.40 196 GLY A O 1
ATOM 1502 N N . GLY A 1 197 ? 23.977 13.881 34.050 1.00 30.45 197 GLY A N 1
ATOM 1503 C CA . GLY A 1 197 ? 22.699 13.282 34.398 1.00 29.36 197 GLY A CA 1
ATOM 1504 C C . GLY A 1 197 ? 21.855 14.208 35.245 1.00 35.37 197 GLY A C 1
ATOM 1505 O O . GLY A 1 197 ? 20.698 14.495 34.914 1.00 24.29 197 GLY A O 1
ATOM 1506 N N . ILE A 1 198 ? 22.451 14.747 36.315 1.00 26.76 198 ILE A N 1
ATOM 1507 C CA . ILE A 1 198 ? 21.723 15.658 37.193 1.00 33.62 198 ILE A CA 1
ATOM 1508 C C . ILE A 1 198 ? 21.108 16.782 36.374 1.00 35.80 198 ILE A C 1
ATOM 1509 O O . ILE A 1 198 ? 19.900 17.046 36.450 1.00 31.92 198 ILE A O 1
ATOM 1514 N N . LEU A 1 199 ? 21.923 17.412 35.523 1.00 33.47 199 LEU A N 1
ATOM 1515 C CA . LEU A 1 199 ? 21.423 18.522 34.722 1.00 34.52 199 LEU A CA 1
ATOM 1516 C C . LEU A 1 199 ? 20.260 18.071 33.850 1.00 31.12 199 LEU A C 1
ATOM 1517 O O . LEU A 1 199 ? 19.197 18.709 33.835 1.00 33.76 199 LEU A O 1
ATOM 1522 N N . GLN A 1 200 ? 20.417 16.923 33.178 1.00 27.40 200 GLN A N 1
ATOM 1523 C CA . GLN A 1 200 ? 19.365 16.446 32.287 1.00 27.43 200 GLN A CA 1
ATOM 1524 C C . GLN A 1 200 ? 18.061 16.235 33.038 1.00 24.92 200 GLN A C 1
ATOM 1525 O O . GLN A 1 200 ? 16.979 16.368 32.455 1.00 25.51 200 GLN A O 1
ATOM 1531 N N . LEU A 1 201 ? 18.141 15.918 34.331 1.00 22.45 201 LEU A N 1
ATOM 1532 C CA . LEU A 1 201 ? 16.924 15.795 35.117 1.00 28.88 201 LEU A CA 1
ATOM 1533 C C . LEU A 1 201 ? 16.351 17.170 35.428 1.00 29.84 201 LEU A C 1
ATOM 1534 O O . LEU A 1 201 ? 15.178 17.446 35.139 1.00 31.44 201 LEU A O 1
ATOM 1539 N N . LEU A 1 202 ? 17.184 18.064 35.968 1.00 27.56 202 LEU A N 1
ATOM 1540 C CA . LEU A 1 202 ? 16.659 19.325 36.470 1.00 31.68 202 LEU A CA 1
ATOM 1541 C C . LEU A 1 202 ? 16.170 20.220 35.347 1.00 28.18 202 LEU A C 1
ATOM 1542 O O . LEU A 1 202 ? 15.317 21.082 35.582 1.00 29.56 202 LEU A O 1
ATOM 1547 N N . TYR A 1 203 ? 16.673 20.018 34.131 1.00 27.98 203 TYR A N 1
ATOM 1548 C CA . TYR A 1 203 ? 16.189 20.795 33.001 1.00 27.64 203 TYR A CA 1
ATOM 1549 C C . TYR A 1 203 ? 14.742 20.453 32.665 1.00 25.32 203 TYR A C 1
ATOM 1550 O O . TYR A 1 203 ? 13.999 21.323 32.195 1.00 25.71 203 TYR A O 1
ATOM 1559 N N . GLN A 1 204 ? 14.316 19.211 32.915 1.00 23.25 204 GLN A N 1
ATOM 1560 C CA . GLN A 1 204 ? 12.985 18.766 32.518 1.00 26.40 204 GLN A CA 1
ATOM 1561 C C . GLN A 1 204 ? 11.954 18.849 33.637 1.00 22.66 204 GLN A C 1
ATOM 1562 O O . GLN A 1 204 ? 10.759 18.705 33.364 1.00 31.90 204 GLN A O 1
ATOM 1568 N N . LEU A 1 205 ? 12.380 19.088 34.881 1.00 26.81 205 LEU A N 1
ATOM 1569 C CA . LEU A 1 205 ? 11.429 19.098 35.993 1.00 28.79 205 LEU A CA 1
ATOM 1570 C C . LEU A 1 205 ? 10.415 20.234 35.903 1.00 30.40 205 LEU A C 1
ATOM 1571 O O . LEU A 1 205 ? 9.219 19.981 36.138 1.00 26.69 205 LEU A O 1
ATOM 1576 N N . PRO A 1 206 ? 10.793 21.485 35.599 1.00 31.05 206 PRO A N 1
ATOM 1577 C CA . PRO A 1 206 ? 9.762 22.537 35.511 1.00 27.83 206 PRO A CA 1
ATOM 1578 C C . PRO A 1 206 ? 8.695 22.257 34.467 1.00 31.38 206 PRO A C 1
ATOM 1579 O O . PRO A 1 206 ? 7.508 22.499 34.724 1.00 31.31 206 PRO A O 1
ATOM 1583 N N . TYR A 1 207 ? 9.080 21.743 33.296 1.00 30.03 207 TYR A N 1
ATOM 1584 C CA . TYR A 1 207 ? 8.087 21.415 32.277 1.00 26.80 207 TYR A CA 1
ATOM 1585 C C . TYR A 1 207 ? 7.127 20.343 32.772 1.00 30.56 207 TYR A C 1
ATOM 1586 O O . TYR A 1 207 ? 5.912 20.438 32.553 1.00 32.39 207 TYR A O 1
ATOM 1595 N N . LEU A 1 208 ? 7.652 19.323 33.457 1.00 25.07 208 LEU A N 1
ATOM 1596 C CA . LEU A 1 208 ? 6.785 18.358 34.124 1.00 28.96 208 LEU A CA 1
ATOM 1597 C C . LEU A 1 208 ? 5.803 19.057 35.054 1.00 30.08 208 LEU A C 1
ATOM 1598 O O . LEU A 1 208 ? 4.618 18.704 35.100 1.00 29.90 208 LEU A O 1
ATOM 1603 N N . GLN A 1 209 ? 6.274 20.059 35.800 1.00 29.94 209 GLN A N 1
ATOM 1604 C CA . GLN A 1 209 ? 5.374 20.788 36.683 1.00 28.72 209 GLN A CA 1
ATOM 1605 C C . GLN A 1 209 ? 4.391 21.635 35.887 1.00 29.97 209 GLN A C 1
ATOM 1606 O O . GLN A 1 209 ? 3.256 21.844 36.330 1.00 32.80 209 GLN A O 1
ATOM 1612 N N . LYS A 1 210 ? 4.797 22.102 34.702 1.00 29.12 210 LYS A N 1
ATOM 1613 C CA . LYS A 1 210 ? 3.905 22.912 33.881 1.00 29.68 210 LYS A CA 1
ATOM 1614 C C . LYS A 1 210 ? 2.659 22.137 33.472 1.00 32.65 210 LYS A C 1
ATOM 1615 O O . LYS A 1 210 ? 1.564 22.711 33.409 1.00 34.11 210 LYS A O 1
ATOM 1621 N N . ILE A 1 211 ? 2.799 20.839 33.196 1.00 34.78 211 ILE A N 1
ATOM 1622 C CA . ILE A 1 211 ? 1.666 20.007 32.805 1.00 30.25 211 ILE A CA 1
ATOM 1623 C C . ILE A 1 211 ? 1.029 19.309 34.002 1.00 28.29 211 ILE A C 1
ATOM 1624 O O . ILE A 1 211 ? 0.146 18.467 33.823 1.00 34.02 211 ILE A O 1
ATOM 1629 N N . GLY A 1 212 ? 1.462 19.625 35.219 1.00 31.79 212 GLY A N 1
ATOM 1630 C CA . GLY A 1 212 ? 0.847 19.030 36.389 1.00 29.17 212 GLY A CA 1
ATOM 1631 C C . GLY A 1 212 ? 1.240 17.596 36.669 1.00 30.00 212 GLY A C 1
ATOM 1632 O O . GLY A 1 212 ? 0.519 16.903 37.388 1.00 31.03 212 GLY A O 1
ATOM 1633 N N . MET A 1 213 ? 2.389 17.139 36.158 1.00 29.72 213 MET A N 1
ATOM 1634 C CA . MET A 1 213 ? 2.794 15.742 36.296 1.00 32.00 213 MET A CA 1
ATOM 1635 C C . MET A 1 213 ? 4.097 15.576 37.076 1.00 32.86 213 MET A C 1
ATOM 1636 O O . MET A 1 213 ? 4.761 14.542 36.950 1.00 32.53 213 MET A O 1
ATOM 1641 N N . LEU A 1 214 ? 4.479 16.566 37.880 1.00 33.39 214 LEU A N 1
ATOM 1642 C CA . LEU A 1 214 ? 5.653 16.457 38.744 1.00 29.34 214 LEU A CA 1
ATOM 1643 C C . LEU A 1 214 ? 5.191 15.992 40.121 1.00 34.63 214 LEU A C 1
ATOM 1644 O O . LEU A 1 214 ? 4.464 16.710 40.815 1.00 45.40 214 LEU A O 1
ATOM 1649 N N . VAL A 1 215 ? 5.615 14.795 40.520 1.00 35.00 215 VAL A N 1
ATOM 1650 C CA . VAL A 1 215 ? 5.117 14.166 41.736 1.00 38.34 215 VAL A CA 1
ATOM 1651 C C . VAL A 1 215 ? 6.277 13.510 42.474 1.00 44.71 215 VAL A C 1
ATOM 1652 O O . VAL A 1 215 ? 7.268 13.089 41.870 1.00 48.74 215 VAL A O 1
ATOM 1656 N N . LEU A 1 216 ? 6.155 13.446 43.796 1.00 43.82 216 LEU A N 1
ATOM 1657 C CA . LEU A 1 216 ? 7.154 12.760 44.598 1.00 50.76 216 LEU A CA 1
ATOM 1658 C C . LEU A 1 216 ? 7.010 11.249 44.428 1.00 46.28 216 LEU A C 1
ATOM 1659 O O . LEU A 1 216 ? 5.891 10.726 44.437 1.00 52.94 216 LEU A O 1
ATOM 1664 N N . PRO A 1 217 ? 8.114 10.525 44.269 1.00 50.48 217 PRO A N 1
ATOM 1665 C CA . PRO A 1 217 ? 8.022 9.071 44.105 1.00 50.88 217 PRO A CA 1
ATOM 1666 C C . PRO A 1 217 ? 7.494 8.398 45.360 1.00 48.23 217 PRO A C 1
ATOM 1667 O O . PRO A 1 217 ? 7.704 8.862 46.483 1.00 51.46 217 PRO A O 1
ATOM 1671 N N . ARG A 1 218 ? 6.793 7.287 45.151 1.00 44.73 218 ARG A N 1
ATOM 1672 C CA . ARG A 1 218 ? 6.258 6.497 46.249 1.00 47.14 218 ARG A CA 1
ATOM 1673 C C . ARG A 1 218 ? 6.259 5.033 45.840 1.00 47.40 218 ARG A C 1
ATOM 1674 O O . ARG A 1 218 ? 6.360 4.697 44.657 1.00 45.58 218 ARG A O 1
ATOM 1682 N N . ILE A 1 219 ? 6.140 4.161 46.837 1.00 46.84 219 ILE A N 1
ATOM 1683 C CA . ILE A 1 219 ? 6.240 2.720 46.642 1.00 49.83 219 ILE A CA 1
ATOM 1684 C C . ILE A 1 219 ? 4.874 2.102 46.896 1.00 53.83 219 ILE A C 1
ATOM 1685 O O . ILE A 1 219 ? 4.234 2.389 47.915 1.00 57.53 219 ILE A O 1
ATOM 1690 N N . SER A 1 220 ? 4.427 1.261 45.965 1.00 55.59 220 SER A N 1
ATOM 1691 C CA . SER A 1 220 ? 3.157 0.563 46.103 1.00 57.72 220 SER A CA 1
ATOM 1692 C C . SER A 1 220 ? 3.206 -0.715 45.281 1.00 64.88 220 SER A C 1
ATOM 1693 O O . SER A 1 220 ? 3.496 -0.672 44.082 1.00 71.13 220 SER A O 1
ATOM 1696 N N . PHE A 1 221 ? 2.924 -1.845 45.928 1.00 62.30 221 PHE A N 1
ATOM 1697 C CA . PHE A 1 221 ? 2.874 -3.141 45.265 1.00 64.74 221 PHE A CA 1
ATOM 1698 C C . PHE A 1 221 ? 1.443 -3.594 45.002 1.00 68.66 221 PHE A C 1
ATOM 1699 O O . PHE A 1 221 ? 1.176 -4.798 44.915 1.00 78.48 221 PHE A O 1
ATOM 1707 N N . ARG A 1 222 ? 0.510 -2.641 44.868 1.00 71.86 222 ARG A N 1
ATOM 1708 C CA . ARG A 1 222 ? -0.891 -2.975 44.636 1.00 65.07 222 ARG A CA 1
ATOM 1709 C C . ARG A 1 222 ? -1.548 -2.041 43.617 1.00 67.43 222 ARG A C 1
ATOM 1710 O O . ARG A 1 222 ? -2.783 -1.961 43.568 1.00 78.45 222 ARG A O 1
ATOM 1718 N N . ASN A 1 223 ? -0.732 -1.307 42.851 1.00 66.58 223 ASN A N 1
ATOM 1719 C CA . ASN A 1 223 ? -1.262 -0.343 41.848 1.00 62.47 223 ASN A CA 1
ATOM 1720 C C . ASN A 1 223 ? -1.612 -1.079 40.557 1.00 61.26 223 ASN A C 1
ATOM 1721 O O . ASN A 1 223 ? -0.784 -1.869 40.085 1.00 65.24 223 ASN A O 1
ATOM 1726 N N . SER A 1 224 ? -2.808 -0.823 40.030 1.00 63.54 224 SER A N 1
ATOM 1727 C CA . SER A 1 224 ? -3.284 -1.520 38.812 1.00 65.86 224 SER A CA 1
ATOM 1728 C C . SER A 1 224 ? -2.396 -1.173 37.624 1.00 54.65 224 SER A C 1
ATOM 1729 O O . SER A 1 224 ? -2.059 -2.084 36.872 1.00 59.47 224 SER A O 1
ATOM 1732 N N . GLY A 1 225 ? -2.033 0.099 37.494 1.00 49.99 225 GLY A N 1
ATOM 1733 C CA . GLY A 1 225 ? -1.202 0.545 36.365 1.00 50.75 225 GLY A CA 1
ATOM 1734 C C . GLY A 1 225 ? 0.186 -0.062 36.378 1.00 47.28 225 GLY A C 1
ATOM 1735 O O . GLY A 1 225 ? 0.654 -0.455 35.312 1.00 51.76 225 GLY A O 1
ATOM 1736 N N . VAL A 1 226 ? 0.806 -0.134 37.554 1.00 50.03 226 VAL A N 1
ATOM 1737 C CA . VAL A 1 226 ? 2.171 -0.713 37.669 1.00 50.94 226 VAL A CA 1
ATOM 1738 C C . VAL A 1 226 ? 2.114 -2.182 37.231 1.00 53.90 226 VAL A C 1
ATOM 1739 O O . VAL A 1 226 ? 3.006 -2.598 36.489 1.00 46.74 226 VAL A O 1
ATOM 1743 N N . TRP A 1 227 ? 1.063 -2.913 37.622 1.00 58.30 227 TRP A N 1
ATOM 1744 C CA . TRP A 1 227 ? 0.937 -4.298 37.189 1.00 60.32 227 TRP A CA 1
ATOM 1745 C C . TRP A 1 227 ? 0.649 -4.388 35.696 1.00 58.45 227 TRP A C 1
ATOM 1746 O O . TRP A 1 227 ? 1.139 -5.303 35.024 1.00 59.59 227 TRP A O 1
ATOM 1757 N N . ARG A 1 228 ? -0.135 -3.448 35.152 1.00 51.12 228 ARG A N 1
ATOM 1758 C CA . ARG A 1 228 ? -0.345 -3.446 33.704 1.00 50.20 228 ARG A CA 1
ATOM 1759 C C . ARG A 1 228 ? 0.976 -3.273 32.951 1.00 43.19 228 ARG A C 1
ATOM 1760 O O . ARG A 1 228 ? 1.249 -3.990 31.976 1.00 40.97 228 ARG A O 1
ATOM 1768 N N . VAL A 1 229 ? 1.820 -2.344 33.409 1.00 40.33 229 VAL A N 1
ATOM 1769 C CA . VAL A 1 229 ? 3.108 -2.098 32.765 1.00 42.87 229 VAL A CA 1
ATOM 1770 C C . VAL A 1 229 ? 4.020 -3.310 32.907 1.00 42.52 229 VAL A C 1
ATOM 1771 O O . VAL A 1 229 ? 4.746 -3.665 31.973 1.00 34.48 229 VAL A O 1
ATOM 1775 N N . LEU A 1 230 ? 3.997 -3.968 34.067 1.00 44.81 230 LEU A N 1
ATOM 1776 C CA . LEU A 1 230 ? 4.822 -5.161 34.242 1.00 45.11 230 LEU A CA 1
ATOM 1777 C C . LEU A 1 230 ? 4.369 -6.289 33.318 1.00 44.98 230 LEU A C 1
ATOM 1778 O O . LEU A 1 230 ? 5.201 -6.996 32.729 1.00 43.75 230 LEU A O 1
ATOM 1783 N N . LYS A 1 231 ? 3.052 -6.463 33.170 1.00 42.79 231 LYS A N 1
ATOM 1784 C CA . LYS A 1 231 ? 2.537 -7.490 32.271 1.00 44.12 231 LYS A CA 1
ATOM 1785 C C . LYS A 1 231 ? 2.925 -7.201 30.827 1.00 42.77 231 LYS A C 1
ATOM 1786 O O . LYS A 1 231 ? 3.237 -8.123 30.064 1.00 44.05 231 LYS A O 1
ATOM 1792 N N . LEU A 1 232 ? 2.911 -5.926 30.431 1.00 40.53 232 LEU A N 1
ATOM 1793 C CA . LEU A 1 232 ? 3.333 -5.596 29.072 1.00 40.96 232 LEU A CA 1
ATOM 1794 C C . LEU A 1 232 ? 4.850 -5.693 28.907 1.00 42.91 232 LEU A C 1
ATOM 1795 O O . LEU A 1 232 ? 5.335 -5.923 27.793 1.00 43.16 232 LEU A O 1
ATOM 1800 N N . MET A 1 233 ? 5.612 -5.527 29.993 1.00 39.45 233 MET A N 1
ATOM 1801 C CA . MET A 1 233 ? 7.066 -5.652 29.914 1.00 44.02 233 MET A CA 1
ATOM 1802 C C . MET A 1 233 ? 7.504 -7.104 29.797 1.00 46.86 233 MET A C 1
ATOM 1803 O O . MET A 1 233 ? 8.543 -7.388 29.189 1.00 39.21 233 MET A O 1
ATOM 1808 N N . GLY A 1 234 ? 6.745 -8.020 30.397 1.00 43.65 234 GLY A N 1
ATOM 1809 C CA . GLY A 1 234 ? 7.063 -9.433 30.400 1.00 44.21 234 GLY A CA 1
ATOM 1810 C C . GLY A 1 234 ? 7.612 -10.018 29.106 1.00 44.36 234 GLY A C 1
ATOM 1811 O O . GLY A 1 234 ? 8.743 -10.513 29.063 1.00 41.50 234 GLY A O 1
ATOM 1812 N N . PRO A 1 235 ? 6.821 -9.987 28.027 1.00 46.28 235 PRO A N 1
ATOM 1813 C CA . PRO A 1 235 ? 7.214 -10.700 26.797 1.00 43.42 235 PRO A CA 1
ATOM 1814 C C . PRO A 1 235 ? 8.366 -10.074 26.017 1.00 39.92 235 PRO A C 1
ATOM 1815 O O . PRO A 1 235 ? 8.723 -10.610 24.962 1.00 39.22 235 PRO A O 1
ATOM 1819 N N . ALA A 1 236 ? 8.963 -8.974 26.474 1.00 39.47 236 ALA A N 1
ATOM 1820 C CA . ALA A 1 236 ? 10.067 -8.342 25.758 1.00 37.87 236 ALA A CA 1
ATOM 1821 C C . ALA A 1 236 ? 11.428 -8.626 26.384 1.00 37.03 236 ALA A C 1
ATOM 1822 O O . ALA A 1 236 ? 12.461 -8.239 25.810 1.00 43.55 236 ALA A O 1
ATOM 1824 N N . ILE A 1 237 ? 11.452 -9.302 27.536 1.00 32.65 237 ILE A N 1
ATOM 1825 C CA . ILE A 1 237 ? 12.697 -9.518 28.264 1.00 39.15 237 ILE A CA 1
ATOM 1826 C C . ILE A 1 237 ? 13.648 -10.400 27.464 1.00 37.29 237 ILE A C 1
ATOM 1827 O O . ILE A 1 237 ? 14.862 -10.170 27.454 1.00 40.60 237 ILE A O 1
ATOM 1832 N N . ILE A 1 238 ? 13.118 -11.422 26.787 1.00 36.91 238 ILE A N 1
ATOM 1833 C CA . ILE A 1 238 ? 13.963 -12.322 26.003 1.00 39.32 238 ILE A CA 1
ATOM 1834 C C . ILE A 1 238 ? 14.661 -11.555 24.884 1.00 35.23 238 ILE A C 1
ATOM 1835 O O . ILE A 1 238 ? 15.882 -11.668 24.688 1.00 33.19 238 ILE A O 1
ATOM 1840 N N . GLY A 1 239 ? 13.889 -10.772 24.127 1.00 32.60 239 GLY A N 1
ATOM 1841 C CA . GLY A 1 239 ? 14.470 -9.987 23.051 1.00 37.12 239 GLY A CA 1
ATOM 1842 C C . GLY A 1 239 ? 15.508 -8.998 23.543 1.00 40.26 239 GLY A C 1
ATOM 1843 O O . GLY A 1 239 ? 16.539 -8.796 22.897 1.00 32.88 239 GLY A O 1
ATOM 1844 N N . VAL A 1 240 ? 15.255 -8.371 24.696 1.00 37.37 240 VAL A N 1
ATOM 1845 C CA . VAL A 1 240 ? 16.246 -7.457 25.261 1.00 36.79 240 VAL A CA 1
ATOM 1846 C C . VAL A 1 240 ? 17.516 -8.213 25.644 1.00 35.91 240 VAL A C 1
ATOM 1847 O O . VAL A 1 240 ? 18.640 -7.773 25.354 1.00 31.57 240 VAL A O 1
ATOM 1851 N N . SER A 1 241 ? 17.353 -9.369 26.291 1.00 34.23 241 SER A N 1
ATOM 1852 C CA . SER A 1 241 ? 18.500 -10.108 26.802 1.00 34.22 241 SER A CA 1
ATOM 1853 C C . SER A 1 241 ? 19.389 -10.600 25.670 1.00 35.30 241 SER A C 1
ATOM 1854 O O . SER A 1 241 ? 20.613 -10.654 25.817 1.00 37.48 241 SER A O 1
ATOM 1857 N N . VAL A 1 242 ? 18.792 -10.965 24.533 1.00 35.69 242 VAL A N 1
ATOM 1858 C CA . VAL A 1 242 ? 19.590 -11.477 23.417 1.00 32.85 242 VAL A CA 1
ATOM 1859 C C . VAL A 1 242 ? 20.576 -10.416 22.930 1.00 34.78 242 VAL A C 1
ATOM 1860 O O . VAL A 1 242 ? 21.783 -10.671 22.798 1.00 33.61 242 VAL A O 1
ATOM 1864 N N . SER A 1 243 ? 20.079 -9.204 22.668 1.00 30.83 243 SER A N 1
ATOM 1865 C CA . SER A 1 243 ? 20.953 -8.127 22.209 1.00 37.08 243 SER A CA 1
ATOM 1866 C C . SER A 1 243 ? 21.952 -7.717 23.286 1.00 33.80 243 SER A C 1
ATOM 1867 O O . SER A 1 243 ? 23.108 -7.384 22.978 1.00 36.84 243 SER A O 1
ATOM 1870 N N . GLN A 1 244 ? 21.534 -7.747 24.557 1.00 34.92 244 GLN A N 1
ATOM 1871 C CA . GLN A 1 244 ? 22.469 -7.440 25.636 1.00 36.18 244 GLN A CA 1
ATOM 1872 C C . GLN A 1 244 ? 23.632 -8.432 25.655 1.00 34.90 244 GLN A C 1
ATOM 1873 O O . GLN A 1 244 ? 24.803 -8.036 25.732 1.00 31.83 244 GLN A O 1
ATOM 1879 N N . ILE A 1 245 ? 23.321 -9.729 25.575 1.00 32.86 245 ILE A N 1
ATOM 1880 C CA . ILE A 1 245 ? 24.355 -10.760 25.577 1.00 34.39 245 ILE A CA 1
ATOM 1881 C C . ILE A 1 245 ? 25.266 -10.605 24.365 1.00 33.89 245 ILE A C 1
ATOM 1882 O O . ILE A 1 245 ? 26.487 -10.795 24.458 1.00 31.17 245 ILE A O 1
ATOM 1887 N N . SER A 1 246 ? 24.692 -10.257 23.210 1.00 33.06 246 SER A N 1
ATOM 1888 C CA . SER A 1 246 ? 25.508 -10.084 22.012 1.00 34.56 246 SER A CA 1
ATOM 1889 C C . SER A 1 246 ? 26.521 -8.959 22.196 1.00 34.63 246 SER A C 1
ATOM 1890 O O . SER A 1 246 ? 27.710 -9.112 21.876 1.00 29.27 246 SER A O 1
ATOM 1893 N N . LEU A 1 247 ? 26.064 -7.819 22.722 1.00 37.13 247 LEU A N 1
ATOM 1894 C CA . LEU A 1 247 ? 26.976 -6.706 22.968 1.00 30.56 247 LEU A CA 1
ATOM 1895 C C . LEU A 1 247 ? 28.047 -7.078 23.991 1.00 32.10 247 LEU A C 1
ATOM 1896 O O . LEU A 1 247 ? 29.220 -6.698 23.847 1.00 32.46 247 LEU A O 1
ATOM 1901 N N . ILE A 1 248 ? 27.664 -7.826 25.029 1.00 29.17 248 ILE A N 1
ATOM 1902 C CA . ILE A 1 248 ? 28.631 -8.203 26.057 1.00 30.24 248 ILE A CA 1
ATOM 1903 C C . ILE A 1 248 ? 29.714 -9.110 25.475 1.00 29.59 248 ILE A C 1
ATOM 1904 O O . ILE A 1 248 ? 30.907 -8.944 25.768 1.00 25.56 248 ILE A O 1
ATOM 1909 N N . ILE A 1 249 ? 29.327 -10.071 24.632 1.00 26.66 249 ILE A N 1
ATOM 1910 C CA . ILE A 1 249 ? 30.336 -10.963 24.061 1.00 28.11 249 ILE A CA 1
ATOM 1911 C C . ILE A 1 249 ? 31.217 -10.216 23.063 1.00 30.06 249 ILE A C 1
ATOM 1912 O O . ILE A 1 249 ? 32.422 -10.497 22.955 1.00 25.49 249 ILE A O 1
ATOM 1917 N N . ASN A 1 250 ? 30.652 -9.249 22.328 1.00 24.76 250 ASN A N 1
ATOM 1918 C CA . ASN A 1 250 ? 31.490 -8.420 21.465 1.00 25.09 250 ASN A CA 1
ATOM 1919 C C . ASN A 1 250 ? 32.533 -7.659 22.280 1.00 30.09 250 ASN A C 1
ATOM 1920 O O . ASN A 1 250 ? 33.704 -7.569 21.882 1.00 24.06 250 ASN A O 1
ATOM 1925 N N . THR A 1 251 ? 32.130 -7.113 23.431 1.00 27.98 251 THR A N 1
ATOM 1926 C CA . THR A 1 251 ? 33.097 -6.437 24.294 1.00 28.02 251 THR A CA 1
ATOM 1927 C C . THR A 1 251 ? 34.161 -7.406 24.803 1.00 26.33 251 THR A C 1
ATOM 1928 O O . THR A 1 251 ? 35.346 -7.053 24.875 1.00 28.08 251 THR A O 1
ATOM 1932 N N . ILE A 1 252 ? 33.755 -8.623 25.177 1.00 30.02 252 ILE A N 1
ATOM 1933 C CA . ILE A 1 252 ? 34.717 -9.633 25.623 1.00 26.04 252 ILE A CA 1
ATOM 1934 C C . ILE A 1 252 ? 35.769 -9.872 24.547 1.00 29.42 252 ILE A C 1
ATOM 1935 O O . ILE A 1 252 ? 36.975 -9.903 24.823 1.00 29.22 252 ILE A O 1
ATOM 1940 N N . PHE A 1 253 ? 35.324 -10.046 23.301 1.00 27.00 253 PHE A N 1
ATOM 1941 C CA . PHE A 1 253 ? 36.271 -10.227 22.203 1.00 25.52 253 PHE A CA 1
ATOM 1942 C C . PHE A 1 253 ? 37.193 -9.020 22.063 1.00 29.47 253 PHE A C 1
ATOM 1943 O O . PHE A 1 253 ? 38.408 -9.174 21.884 1.00 29.67 253 PHE A O 1
ATOM 1951 N N . ALA A 1 254 ? 36.637 -7.809 22.150 1.00 28.67 254 ALA A N 1
ATOM 1952 C CA . ALA A 1 254 ? 37.459 -6.613 21.980 1.00 26.95 254 ALA A CA 1
ATOM 1953 C C . ALA A 1 254 ? 38.500 -6.467 23.085 1.00 28.31 254 ALA A C 1
ATOM 1954 O O . ALA A 1 254 ? 39.572 -5.896 22.852 1.00 24.73 254 ALA A O 1
ATOM 1956 N N . SER A 1 255 ? 38.209 -6.973 24.286 1.00 25.14 255 SER A N 1
ATOM 1957 C CA . SER A 1 255 ? 39.090 -6.726 25.425 1.00 26.26 255 SER A CA 1
ATOM 1958 C C . SER A 1 255 ? 40.462 -7.374 25.273 1.00 32.96 255 SER A C 1
ATOM 1959 O O . SER A 1 255 ? 41.399 -6.972 25.972 1.00 26.56 255 SER A O 1
ATOM 1962 N N . PHE A 1 256 ? 40.609 -8.357 24.386 1.00 30.34 256 PHE A N 1
ATOM 1963 C CA . PHE A 1 256 ? 41.888 -9.031 24.208 1.00 31.82 256 PHE A CA 1
ATOM 1964 C C . PHE A 1 256 ? 42.780 -8.364 23.167 1.00 34.35 256 PHE A C 1
ATOM 1965 O O . PHE A 1 256 ? 43.960 -8.719 23.070 1.00 35.31 256 PHE A O 1
ATOM 1973 N N . LEU A 1 257 ? 42.257 -7.411 22.399 1.00 29.72 257 LEU A N 1
ATOM 1974 C CA . LEU A 1 257 ? 43.043 -6.742 21.373 1.00 27.67 257 LEU A CA 1
ATOM 1975 C C . LEU A 1 257 ? 43.978 -5.708 22.000 1.00 28.94 257 LEU A C 1
ATOM 1976 O O . LEU A 1 257 ? 43.931 -5.430 23.203 1.00 28.09 257 LEU A O 1
ATOM 1981 N N . GLN A 1 258 ? 44.836 -5.123 21.168 1.00 29.18 258 GLN A N 1
ATOM 1982 C CA . GLN A 1 258 ? 45.822 -4.169 21.653 1.00 27.80 258 GLN A CA 1
ATOM 1983 C C . GLN A 1 258 ? 45.143 -2.915 22.199 1.00 27.36 258 GLN A C 1
ATOM 1984 O O . GLN A 1 258 ? 43.977 -2.626 21.914 1.00 26.17 258 GLN A O 1
ATOM 1990 N N . SER A 1 259 ? 45.904 -2.164 22.993 1.00 31.75 259 SER A N 1
ATOM 1991 C CA . SER A 1 259 ? 45.393 -0.954 23.622 1.00 28.12 259 SER A CA 1
ATOM 1992 C C . SER A 1 259 ? 44.920 0.040 22.569 1.00 25.66 259 SER A C 1
ATOM 1993 O O . SER A 1 259 ? 45.661 0.389 21.648 1.00 27.05 259 SER A O 1
ATOM 1996 N N . GLY A 1 260 ? 43.668 0.477 22.697 1.00 26.28 260 GLY A N 1
ATOM 1997 C CA . GLY A 1 260 ? 43.073 1.439 21.791 1.00 23.89 260 GLY A CA 1
ATOM 1998 C C . GLY A 1 260 ? 42.033 0.876 20.844 1.00 23.42 260 GLY A C 1
ATOM 1999 O O . GLY A 1 260 ? 41.347 1.661 20.177 1.00 22.93 260 GLY A O 1
ATOM 2000 N N . SER A 1 261 ? 41.883 -0.449 20.762 1.00 20.74 261 SER A N 1
ATOM 2001 C CA . SER A 1 261 ? 40.958 -1.037 19.795 1.00 22.87 261 SER A CA 1
ATOM 2002 C C . SER A 1 261 ? 39.514 -0.633 20.086 1.00 21.13 261 SER A C 1
ATOM 2003 O O . SER A 1 261 ? 38.766 -0.251 19.175 1.00 22.17 261 SER A O 1
ATOM 2006 N N . VAL A 1 262 ? 39.108 -0.710 21.357 1.00 21.27 262 VAL A N 1
ATOM 2007 C CA . VAL A 1 262 ? 37.758 -0.312 21.753 1.00 21.48 262 VAL A CA 1
ATOM 2008 C C . VAL A 1 262 ? 37.497 1.148 21.395 1.00 20.38 262 VAL A C 1
ATOM 2009 O O . VAL A 1 262 ? 36.415 1.502 20.907 1.00 19.71 262 VAL A O 1
ATOM 2013 N N . SER A 1 263 ? 38.492 2.013 21.614 1.00 19.35 263 SER A N 1
ATOM 2014 C CA . SER A 1 263 ? 38.327 3.434 21.323 1.00 18.73 263 SER A CA 1
ATOM 2015 C C . SER A 1 263 ? 38.245 3.698 19.823 1.00 17.51 263 SER A C 1
ATOM 2016 O O . SER A 1 263 ? 37.442 4.527 19.381 1.00 17.95 263 SER A O 1
ATOM 2019 N N . TRP A 1 264 ? 39.083 3.024 19.029 1.00 17.04 264 TRP A N 1
ATOM 2020 C CA . TRP A 1 264 ? 38.991 3.146 17.576 1.00 23.47 264 TRP A CA 1
ATOM 2021 C C . TRP A 1 264 ? 37.608 2.738 17.083 1.00 18.25 264 TRP A C 1
ATOM 2022 O O . TRP A 1 264 ? 37.006 3.420 16.241 1.00 18.07 264 TRP A O 1
ATOM 2033 N N . MET A 1 265 ? 37.088 1.617 17.597 1.00 19.24 265 MET A N 1
ATOM 2034 C CA . MET A 1 265 ? 35.745 1.189 17.212 1.00 22.96 265 MET A CA 1
ATOM 2035 C C . MET A 1 265 ? 34.699 2.222 17.617 1.00 19.12 265 MET A C 1
ATOM 2036 O O . MET A 1 265 ? 33.772 2.508 16.850 1.00 21.00 265 MET A O 1
ATOM 2041 N N . TYR A 1 266 ? 34.841 2.802 18.815 1.00 22.84 266 TYR A N 1
ATOM 2042 C CA . TYR A 1 266 ? 33.897 3.820 19.270 1.00 22.86 266 TYR A CA 1
ATOM 2043 C C . TYR A 1 266 ? 33.887 5.027 18.337 1.00 22.64 266 TYR A C 1
ATOM 2044 O O . TYR A 1 266 ? 32.818 5.496 17.922 1.00 24.51 266 TYR A O 1
ATOM 2053 N N . TYR A 1 267 ? 35.072 5.566 18.028 1.00 23.31 267 TYR A N 1
ATOM 2054 C CA . TYR A 1 267 ? 35.149 6.742 17.162 1.00 22.70 267 TYR A CA 1
ATOM 2055 C C . TYR A 1 267 ? 34.602 6.436 15.774 1.00 21.19 267 TYR A C 1
ATOM 2056 O O . TYR A 1 267 ? 33.913 7.269 15.170 1.00 22.69 267 TYR A O 1
ATOM 2065 N N . ALA A 1 268 ? 34.883 5.234 15.261 1.00 20.37 268 ALA A N 1
ATOM 2066 C CA . ALA A 1 268 ? 34.355 4.842 13.959 1.00 24.77 268 ALA A CA 1
ATOM 2067 C C . ALA A 1 268 ? 32.829 4.791 13.966 1.00 28.15 268 ALA A C 1
ATOM 2068 O O . ALA A 1 268 ? 32.177 5.314 13.052 1.00 23.94 268 ALA A O 1
ATOM 2070 N N A ASP A 1 269 ? 32.234 4.169 14.990 0.54 27.90 269 ASP A N 1
ATOM 2071 N N B ASP A 1 269 ? 32.246 4.160 14.992 0.46 31.12 269 ASP A N 1
ATOM 2072 C CA A ASP A 1 269 ? 30.777 4.067 14.997 0.54 32.36 269 ASP A CA 1
ATOM 2073 C CA B ASP A 1 269 ? 30.791 4.050 15.074 0.46 34.55 269 ASP A CA 1
ATOM 2074 C C A ASP A 1 269 ? 30.121 5.426 15.217 0.54 31.67 269 ASP A C 1
ATOM 2075 C C B ASP A 1 269 ? 30.139 5.420 15.211 0.46 31.75 269 ASP A C 1
ATOM 2076 O O A ASP A 1 269 ? 29.031 5.675 14.690 0.54 34.87 269 ASP A O 1
ATOM 2077 O O B ASP A 1 269 ? 29.067 5.666 14.646 0.46 34.46 269 ASP A O 1
ATOM 2086 N N . ARG A 1 270 ? 30.773 6.331 15.953 1.00 29.77 270 ARG A N 1
ATOM 2087 C CA . ARG A 1 270 ? 30.284 7.703 16.080 1.00 32.29 270 ARG A CA 1
ATOM 2088 C C . ARG A 1 270 ? 30.267 8.408 14.727 1.00 32.98 270 ARG A C 1
ATOM 2089 O O . ARG A 1 270 ? 29.295 9.100 14.389 1.00 34.21 270 ARG A O 1
ATOM 2097 N N . LEU A 1 271 ? 31.379 8.282 13.995 1.00 30.83 271 LEU A N 1
ATOM 2098 C CA . LEU A 1 271 ? 31.440 8.864 12.657 1.00 31.42 271 LEU A CA 1
ATOM 2099 C C . LEU A 1 271 ? 30.348 8.294 11.759 1.00 32.22 271 LEU A C 1
ATOM 2100 O O . LEU A 1 271 ? 29.729 9.027 10.979 1.00 32.87 271 LEU A O 1
ATOM 2105 N N . MET A 1 272 ? 30.092 6.987 11.857 1.00 32.32 272 MET A N 1
ATOM 2106 C CA . MET A 1 272 ? 29.023 6.396 11.057 1.00 35.49 272 MET A CA 1
ATOM 2107 C C . MET A 1 272 ? 27.658 6.940 11.466 1.00 39.06 272 MET A C 1
ATOM 2108 O O . MET A 1 272 ? 26.784 7.142 10.616 1.00 42.99 272 MET A O 1
ATOM 2113 N N . GLU A 1 273 ? 27.459 7.177 12.764 1.00 37.38 273 GLU A N 1
ATOM 2114 C CA . GLU A 1 273 ? 26.183 7.694 13.247 1.00 40.45 273 GLU A CA 1
ATOM 2115 C C . GLU A 1 273 ? 25.962 9.156 12.874 1.00 49.05 273 GLU A C 1
ATOM 2116 O O . GLU A 1 273 ? 24.808 9.601 12.849 1.00 55.65 273 GLU A O 1
ATOM 2122 N N . LEU A 1 274 ? 27.031 9.904 12.577 1.00 49.22 274 LEU A N 1
ATOM 2123 C CA . LEU A 1 274 ? 26.917 11.348 12.353 1.00 46.24 274 LEU A CA 1
ATOM 2124 C C . LEU A 1 274 ? 25.863 11.758 11.330 1.00 47.84 274 LEU A C 1
ATOM 2125 O O . LEU A 1 274 ? 25.063 12.655 11.638 1.00 54.54 274 LEU A O 1
ATOM 2130 N N . PRO A 1 275 ? 25.799 11.184 10.120 1.00 54.79 275 PRO A N 1
ATOM 2131 C CA . PRO A 1 275 ? 24.796 11.655 9.152 1.00 55.63 275 PRO A CA 1
ATOM 2132 C C . PRO A 1 275 ? 23.457 10.931 9.224 1.00 55.80 275 PRO A C 1
ATOM 2133 O O . PRO A 1 275 ? 22.439 11.465 8.770 1.00 62.41 275 PRO A O 1
ATOM 2137 N N . THR A 1 276 ? 23.434 9.725 9.795 1.00 59.22 276 THR A N 1
ATOM 2138 C CA . THR A 1 276 ? 22.259 8.860 9.731 1.00 56.96 276 THR A CA 1
ATOM 2139 C C . THR A 1 276 ? 21.646 8.575 11.100 1.00 68.88 276 THR A C 1
ATOM 2140 O O . THR A 1 276 ? 20.846 7.641 11.227 1.00 70.44 276 THR A O 1
ATOM 2144 N N . GLY A 1 277 ? 21.996 9.357 12.125 1.00 80.35 277 GLY A N 1
ATOM 2145 C CA . GLY A 1 277 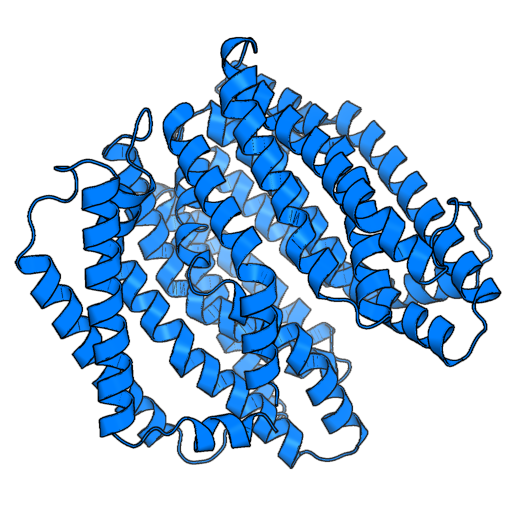? 21.427 9.146 13.445 1.00 81.04 277 GLY A CA 1
ATOM 2146 C C . GLY A 1 277 ? 19.934 9.386 13.513 1.00 93.11 277 GLY A C 1
ATOM 2147 O O . GLY A 1 277 ? 19.261 8.822 14.383 1.00 97.84 277 GLY A O 1
ATOM 2148 N N . VAL A 1 278 ? 19.400 10.201 12.606 1.00 90.36 278 VAL A N 1
ATOM 2149 C CA . VAL A 1 278 ? 17.966 10.479 12.603 1.00 91.51 278 VAL A CA 1
ATOM 2150 C C . VAL A 1 278 ? 17.179 9.249 12.153 1.00 91.34 278 VAL A C 1
ATOM 2151 O O . VAL A 1 278 ? 16.389 8.680 12.925 1.00 94.67 278 VAL A O 1
ATOM 2155 N N . LEU A 1 279 ? 17.442 8.797 10.922 1.00 74.37 279 LEU A N 1
ATOM 2156 C CA . LEU A 1 279 ? 16.621 7.788 10.264 1.00 69.28 279 LEU A CA 1
ATOM 2157 C C . LEU A 1 279 ? 16.411 6.575 11.158 1.00 66.22 279 LEU A C 1
ATOM 2158 O O . LEU A 1 279 ? 15.271 6.202 11.457 1.00 65.17 279 LEU A O 1
ATOM 2163 N N . GLY A 1 280 ? 17.503 5.977 11.629 1.00 85.50 280 GLY A N 1
ATOM 2164 C CA . GLY A 1 280 ? 17.479 4.731 12.387 1.00 82.52 280 GLY A CA 1
ATOM 2165 C C . GLY A 1 280 ? 16.336 4.578 13.366 1.00 79.46 280 GLY A C 1
ATOM 2166 O O . GLY A 1 280 ? 15.515 3.667 13.228 1.00 71.88 280 GLY A O 1
ATOM 2167 N N . VAL A 1 281 ? 16.267 5.469 14.351 1.00 81.31 281 VAL A N 1
ATOM 2168 C CA . VAL A 1 281 ? 15.226 5.357 15.360 1.00 75.27 281 VAL A CA 1
ATOM 2169 C C . VAL A 1 281 ? 13.960 6.111 14.964 1.00 63.63 281 VAL A C 1
ATOM 2170 O O . VAL A 1 281 ? 12.856 5.688 15.336 1.00 64.23 281 VAL A O 1
ATOM 2174 N N . ALA A 1 282 ? 14.078 7.216 14.215 1.00 59.85 282 ALA A N 1
ATOM 2175 C CA . ALA A 1 282 ? 12.886 7.987 13.888 1.00 63.14 282 ALA A CA 1
ATOM 2176 C C . ALA A 1 282 ? 11.918 7.160 13.053 1.00 53.98 282 ALA A C 1
ATOM 2177 O O . ALA A 1 282 ? 10.723 7.066 13.373 1.00 56.72 282 ALA A O 1
ATOM 2179 N N . LEU A 1 283 ? 12.423 6.551 11.975 1.00 52.51 283 LEU A N 1
ATOM 2180 C CA . LEU A 1 283 ? 11.572 5.763 11.092 1.00 58.04 283 LEU A CA 1
ATOM 2181 C C . LEU A 1 283 ? 10.860 4.657 11.856 1.00 54.50 283 LEU A C 1
ATOM 2182 O O . LEU A 1 283 ? 9.659 4.444 11.668 1.00 43.31 283 LEU A O 1
ATOM 2187 N N . GLY A 1 284 ? 11.576 3.962 12.741 1.00 55.54 284 GLY A N 1
ATOM 2188 C CA . GLY A 1 284 ? 10.955 2.880 13.489 1.00 54.81 284 GLY A CA 1
ATOM 2189 C C . GLY A 1 284 ? 9.856 3.364 14.415 1.00 58.08 284 GLY A C 1
ATOM 2190 O O . GLY A 1 284 ? 8.728 2.850 14.387 1.00 58.26 284 GLY A O 1
ATOM 2191 N N . THR A 1 285 ? 10.166 4.365 15.250 1.00 53.57 285 THR A N 1
ATOM 2192 C CA . THR A 1 285 ? 9.170 4.819 16.217 1.00 58.82 285 THR A CA 1
ATOM 2193 C C . THR A 1 285 ? 7.952 5.441 15.545 1.00 55.00 285 THR A C 1
ATOM 2194 O O . THR A 1 285 ? 6.857 5.405 16.118 1.00 49.64 285 THR A O 1
ATOM 2198 N N . ILE A 1 286 ? 8.101 6.014 14.347 1.00 50.04 286 ILE A N 1
ATOM 2199 C CA . ILE A 1 286 ? 6.931 6.609 13.706 1.00 54.57 286 ILE A CA 1
ATOM 2200 C C . ILE A 1 286 ? 6.231 5.659 12.742 1.00 56.12 286 ILE A C 1
ATOM 2201 O O . ILE A 1 286 ? 5.075 5.911 12.371 1.00 57.45 286 ILE A O 1
ATOM 2206 N N . LEU A 1 287 ? 6.886 4.574 12.330 1.00 49.22 287 LEU A N 1
ATOM 2207 C CA . LEU A 1 287 ? 6.242 3.597 11.468 1.00 47.15 287 LEU A CA 1
ATOM 2208 C C . LEU A 1 287 ? 5.490 2.538 12.253 1.00 44.97 287 LEU A C 1
ATOM 2209 O O . LEU A 1 287 ? 4.489 2.012 11.754 1.00 42.90 287 LEU A O 1
ATOM 2214 N N . LEU A 1 288 ? 5.937 2.216 13.471 1.00 44.11 288 LEU A N 1
ATOM 2215 C CA . LEU A 1 288 ? 5.228 1.202 14.253 1.00 48.47 288 LEU A CA 1
ATOM 2216 C C . LEU A 1 288 ? 3.766 1.563 14.505 1.00 46.48 288 LEU A C 1
ATOM 2217 O O . LEU A 1 288 ? 2.894 0.714 14.243 1.00 44.88 288 LEU A O 1
ATOM 2222 N N . PRO A 1 289 ? 3.415 2.766 14.981 1.00 46.66 289 PRO A N 1
ATOM 2223 C CA . PRO A 1 289 ? 1.986 3.050 15.199 1.00 46.74 289 PRO A CA 1
ATOM 2224 C C . PRO A 1 289 ? 1.188 3.134 13.911 1.00 47.89 289 PRO A C 1
ATOM 2225 O O . PRO A 1 289 ? 0.018 2.730 13.886 1.00 48.21 289 PRO A O 1
ATOM 2229 N N . SER A 1 290 ? 1.783 3.652 12.836 1.00 45.36 290 SER A N 1
ATOM 2230 C CA . SER A 1 290 ? 1.062 3.743 11.570 1.00 44.18 290 SER A CA 1
ATOM 2231 C C . SER A 1 290 ? 0.718 2.355 11.041 1.00 45.02 290 SER A C 1
ATOM 2232 O O . SER A 1 290 ? -0.418 2.096 10.625 1.00 43.37 290 SER A O 1
ATOM 2235 N N . LEU A 1 291 ? 1.690 1.438 11.068 1.00 43.16 291 LEU A N 1
ATOM 2236 C CA . LEU A 1 291 ? 1.434 0.073 10.622 1.00 42.63 291 LEU A CA 1
ATOM 2237 C C . LEU A 1 291 ? 0.486 -0.658 11.563 1.00 41.02 291 LEU A C 1
ATOM 2238 O O . LEU A 1 291 ? -0.319 -1.478 11.110 1.00 42.42 291 LEU A O 1
ATOM 2243 N N . ALA A 1 292 ? 0.558 -0.373 12.866 1.00 41.01 292 ALA A N 1
ATOM 2244 C CA . ALA A 1 292 ? -0.398 -0.955 13.802 1.00 45.42 292 ALA A CA 1
ATOM 2245 C C . ALA A 1 292 ? -1.822 -0.524 13.466 1.00 43.75 292 ALA A C 1
ATOM 2246 O O . ALA A 1 292 ? -2.747 -1.348 13.443 1.00 44.00 292 ALA A O 1
ATOM 2248 N N . LYS A 1 293 ? -2.015 0.769 13.188 1.00 44.99 293 LYS A N 1
ATOM 2249 C CA . LYS A 1 293 ? -3.344 1.257 12.829 1.00 46.78 293 LYS A CA 1
ATOM 2250 C C . LYS A 1 293 ? -3.804 0.676 11.496 1.00 45.71 293 LYS A C 1
ATOM 2251 O O . LYS A 1 293 ? -4.978 0.316 11.341 1.00 46.49 293 LYS A O 1
ATOM 2257 N N . SER A 1 294 ? -2.890 0.569 10.528 1.00 44.14 294 SER A N 1
ATOM 2258 C CA . SER A 1 294 ? -3.209 -0.057 9.248 1.00 48.28 294 SER A CA 1
ATOM 2259 C C . SER A 1 294 ? -3.701 -1.485 9.441 1.00 42.93 294 SER A C 1
ATOM 2260 O O . SER A 1 294 ? -4.720 -1.890 8.870 1.00 42.90 294 SER A O 1
ATOM 2263 N N . PHE A 1 295 ? -2.968 -2.270 10.230 1.00 41.48 295 PHE A N 1
ATOM 2264 C CA . PHE A 1 295 ? -3.341 -3.658 10.451 1.00 43.59 295 PHE A CA 1
ATOM 2265 C C . PHE A 1 295 ? -4.655 -3.769 11.212 1.00 42.46 295 PHE A C 1
ATOM 2266 O O . PHE A 1 295 ? -5.445 -4.682 10.947 1.00 42.47 295 PHE A O 1
ATOM 2274 N N . SER A 1 296 ? -4.917 -2.848 12.142 1.00 43.96 296 SER A N 1
ATOM 2275 C CA . SER A 1 296 ? -6.156 -2.928 12.907 1.00 47.10 296 SER A CA 1
ATOM 2276 C C . SER A 1 296 ? -7.369 -2.515 12.078 1.00 46.65 296 SER A C 1
ATOM 2277 O O . SER A 1 296 ? -8.450 -3.088 12.240 1.00 47.41 296 SER A O 1
ATOM 2280 N N . THR A 1 297 ? -7.217 -1.526 11.191 1.00 48.49 297 THR A N 1
ATOM 2281 C CA . THR A 1 297 ? -8.351 -1.065 10.394 1.00 47.98 297 THR A CA 1
ATOM 2282 C C . THR A 1 297 ? -8.628 -1.951 9.189 1.00 46.65 297 THR A C 1
ATOM 2283 O O . THR A 1 297 ? -9.702 -1.834 8.589 1.00 47.62 297 THR A O 1
ATOM 2287 N N . GLY A 1 298 ? -7.693 -2.822 8.818 1.00 48.42 298 GLY A N 1
ATOM 2288 C CA . GLY A 1 298 ? -7.862 -3.678 7.664 1.00 49.19 298 GLY A CA 1
ATOM 2289 C C . GLY A 1 298 ? -7.383 -3.095 6.353 1.00 51.59 298 GLY A C 1
ATOM 2290 O O . GLY A 1 298 ? -7.564 -3.734 5.308 1.00 55.85 298 GLY A O 1
ATOM 2291 N N . ASP A 1 299 ? -6.779 -1.908 6.368 1.00 47.04 299 ASP A N 1
ATOM 2292 C CA . ASP A 1 299 ? -6.283 -1.268 5.151 1.00 49.88 299 ASP A CA 1
ATOM 2293 C C . ASP A 1 299 ? -4.907 -1.840 4.833 1.00 46.98 299 ASP A C 1
ATOM 2294 O O . ASP A 1 299 ? -3.872 -1.278 5.197 1.00 42.00 299 ASP A O 1
ATOM 2299 N N . HIS A 1 300 ? -4.899 -2.979 4.135 1.00 44.27 300 HIS A N 1
ATOM 2300 C CA . HIS A 1 300 ? -3.639 -3.639 3.809 1.00 51.42 300 HIS A CA 1
ATOM 2301 C C . HIS A 1 300 ? -2.848 -2.863 2.764 1.00 45.73 300 HIS A C 1
ATOM 2302 O O . HIS A 1 300 ? -1.612 -2.923 2.755 1.00 47.06 300 HIS A O 1
ATOM 2309 N N . LYS A 1 301 ? -3.536 -2.133 1.883 1.00 54.82 301 LYS A N 1
ATOM 2310 C CA . LYS A 1 301 ? -2.839 -1.323 0.891 1.00 54.77 301 LYS A CA 1
ATOM 2311 C C . LYS A 1 301 ? -1.977 -0.258 1.557 1.00 52.55 301 LYS A C 1
ATOM 2312 O O . LYS A 1 301 ? -0.828 -0.037 1.156 1.00 54.46 301 LYS A O 1
ATOM 2318 N N . GLU A 1 302 ? -2.509 0.404 2.589 1.00 42.91 302 GLU A N 1
ATOM 2319 C CA . GLU A 1 302 ? -1.734 1.426 3.285 1.00 49.78 302 GLU A CA 1
ATOM 2320 C C . GLU A 1 302 ? -0.569 0.808 4.052 1.00 46.35 302 GLU A C 1
ATOM 2321 O O . GLU A 1 302 ? 0.517 1.394 4.120 1.00 37.78 302 GLU A O 1
ATOM 2327 N N . TYR A 1 303 ? -0.773 -0.381 4.623 1.00 42.47 303 TYR A N 1
ATOM 2328 C CA . TYR A 1 303 ? 0.314 -1.103 5.280 1.00 44.59 303 TYR A CA 1
ATOM 2329 C C . TYR A 1 303 ? 1.453 -1.383 4.304 1.00 39.35 303 TYR A C 1
ATOM 2330 O O . TYR A 1 303 ? 2.625 -1.074 4.578 1.00 34.87 303 TYR A O 1
ATOM 2339 N N . GLN A 1 304 ? 1.118 -1.975 3.153 1.00 37.65 304 GLN A N 1
ATOM 2340 C CA . GLN A 1 304 ? 2.119 -2.266 2.134 1.00 41.71 304 GLN A CA 1
ATOM 2341 C C . GLN A 1 304 ? 2.814 -0.996 1.658 1.00 42.18 304 GLN A C 1
ATOM 2342 O O . GLN A 1 304 ? 4.039 -0.980 1.484 1.00 37.99 304 GLN A O 1
ATOM 2348 N N . ARG A 1 305 ? 2.052 0.083 1.452 1.00 36.45 305 ARG A N 1
ATOM 2349 C CA . ARG A 1 305 ? 2.646 1.316 0.947 1.00 41.78 305 ARG A CA 1
ATOM 2350 C C . ARG A 1 305 ? 3.586 1.942 1.970 1.00 42.23 305 ARG A C 1
ATOM 2351 O O . ARG A 1 305 ? 4.655 2.442 1.606 1.00 42.05 305 ARG A O 1
ATOM 2359 N N . LEU A 1 306 ? 3.214 1.917 3.252 1.00 38.25 306 LEU A N 1
ATOM 2360 C CA . LEU A 1 306 ? 4.099 2.442 4.288 1.00 40.59 306 LEU A CA 1
ATOM 2361 C C . LEU A 1 306 ? 5.390 1.640 4.368 1.00 41.91 306 LEU A C 1
ATOM 2362 O O . LEU A 1 306 ? 6.484 2.214 4.470 1.00 41.02 306 LEU A O 1
ATOM 2367 N N . MET A 1 307 ? 5.284 0.309 4.328 1.00 41.37 307 MET A N 1
ATOM 2368 C CA . MET A 1 307 ? 6.484 -0.522 4.388 1.00 40.70 307 MET A CA 1
ATOM 2369 C C . MET A 1 307 ? 7.385 -0.273 3.183 1.00 37.71 307 MET A C 1
ATOM 2370 O O . MET A 1 307 ? 8.608 -0.112 3.322 1.00 35.51 307 MET A O 1
ATOM 2375 N N . ASP A 1 308 ? 6.791 -0.230 1.988 1.00 34.23 308 ASP A N 1
ATOM 2376 C CA . ASP A 1 308 ? 7.567 0.011 0.778 1.00 39.13 308 ASP A CA 1
ATOM 2377 C C . ASP A 1 308 ? 8.226 1.383 0.811 1.00 42.34 308 ASP A C 1
ATOM 2378 O O . ASP A 1 308 ? 9.375 1.534 0.382 1.00 37.96 308 ASP A O 1
ATOM 2383 N N . TRP A 1 309 ? 7.516 2.395 1.324 1.00 34.66 309 TRP A N 1
ATOM 2384 C CA . TRP A 1 309 ? 8.088 3.734 1.411 1.00 43.76 309 TRP A CA 1
ATOM 2385 C C . TRP A 1 309 ? 9.268 3.764 2.371 1.00 41.41 309 TRP A C 1
ATOM 2386 O O . TRP A 1 309 ? 10.297 4.382 2.077 1.00 42.22 309 TRP A O 1
ATOM 2397 N N . GLY A 1 310 ? 9.136 3.109 3.527 1.00 37.22 310 GLY A N 1
ATOM 2398 C CA . GLY A 1 310 ? 10.263 3.020 4.443 1.00 37.94 310 GLY A CA 1
ATOM 2399 C C . GLY A 1 310 ? 11.473 2.351 3.817 1.00 37.71 310 GLY A C 1
ATOM 2400 O O . GLY A 1 310 ? 12.606 2.823 3.970 1.00 35.69 310 GLY A O 1
ATOM 2401 N N . LEU A 1 311 ? 11.248 1.254 3.086 1.00 35.43 311 LEU A N 1
ATOM 2402 C CA . LEU A 1 311 ? 12.361 0.563 2.435 1.00 33.21 311 LEU A CA 1
ATOM 2403 C C . LEU A 1 311 ? 13.013 1.433 1.364 1.00 33.67 311 LEU A C 1
ATOM 2404 O O . LEU A 1 311 ? 14.248 1.498 1.265 1.00 37.50 311 LEU A O 1
ATOM 2409 N N . ARG A 1 312 ? 12.198 2.110 0.551 1.00 30.57 312 ARG A N 1
ATOM 2410 C CA . ARG A 1 312 ? 12.744 2.964 -0.498 1.00 41.07 312 ARG A CA 1
ATOM 2411 C C . ARG A 1 312 ? 13.510 4.147 0.087 1.00 41.75 312 ARG A C 1
ATOM 2412 O O . ARG A 1 312 ? 14.538 4.550 -0.464 1.00 38.57 312 ARG A O 1
ATOM 2420 N N . LEU A 1 313 ? 13.039 4.710 1.207 1.00 39.34 313 LEU A N 1
ATOM 2421 C CA . LEU A 1 313 ? 13.788 5.787 1.858 1.00 38.56 313 LEU A CA 1
ATOM 2422 C C . LEU A 1 313 ? 15.099 5.279 2.444 1.00 41.03 313 LEU A C 1
ATOM 2423 O O . LEU A 1 313 ? 16.117 5.986 2.402 1.00 40.26 313 LEU A O 1
ATOM 2428 N N . CYS A 1 314 ? 15.097 4.063 3.000 1.00 39.83 314 CYS A N 1
ATOM 2429 C CA . CYS A 1 314 ? 16.353 3.435 3.400 1.00 41.02 314 CYS A CA 1
ATOM 2430 C C . CYS A 1 314 ? 17.332 3.407 2.233 1.00 39.18 314 CYS A C 1
ATOM 2431 O O . CYS A 1 314 ? 18.462 3.898 2.336 1.00 36.48 314 CYS A O 1
ATOM 2434 N N . PHE A 1 315 ? 16.896 2.856 1.099 1.00 35.98 315 PHE A N 1
ATOM 2435 C CA . PHE A 1 315 ? 17.779 2.766 -0.062 1.00 37.63 315 PHE A CA 1
ATOM 2436 C C . PHE A 1 315 ? 18.228 4.148 -0.531 1.00 40.28 315 PHE A C 1
ATOM 2437 O O . PHE A 1 315 ? 19.377 4.327 -0.954 1.00 38.04 315 PHE A O 1
ATOM 2445 N N . LEU A 1 316 ? 17.345 5.142 -0.443 1.00 35.04 316 LEU A N 1
ATOM 2446 C CA . LEU A 1 316 ? 17.641 6.451 -1.008 1.00 36.78 316 LEU A CA 1
ATOM 2447 C C . LEU A 1 316 ? 18.584 7.269 -0.136 1.00 39.91 316 LEU A C 1
ATOM 2448 O O . LEU A 1 316 ? 19.323 8.112 -0.658 1.00 34.14 316 LEU A O 1
ATOM 2453 N N . LEU A 1 317 ? 18.579 7.050 1.178 1.00 37.46 317 LEU A N 1
ATOM 2454 C CA . LEU A 1 317 ? 19.356 7.910 2.059 1.00 37.76 317 LEU A CA 1
ATOM 2455 C C . LEU A 1 317 ? 20.496 7.215 2.791 1.00 38.81 317 LEU A C 1
ATOM 2456 O O . LEU A 1 317 ? 21.518 7.859 3.040 1.00 36.33 317 LEU A O 1
ATOM 2461 N N . ALA A 1 318 ? 20.366 5.934 3.152 1.00 41.02 318 ALA A N 1
ATOM 2462 C CA . ALA A 1 318 ? 21.444 5.278 3.882 1.00 38.94 318 ALA A CA 1
ATOM 2463 C C . ALA A 1 318 ? 22.551 4.786 2.958 1.00 33.41 318 ALA A C 1
ATOM 2464 O O . ALA A 1 318 ? 23.726 4.811 3.340 1.00 35.02 318 ALA A O 1
ATOM 2466 N N . LEU A 1 319 ? 22.198 4.338 1.753 1.00 35.08 319 LEU A N 1
ATOM 2467 C CA . LEU A 1 319 ? 23.198 3.862 0.798 1.00 35.90 319 LEU A CA 1
ATOM 2468 C C . LEU A 1 319 ? 24.229 4.929 0.433 1.00 30.48 319 LEU A C 1
ATOM 2469 O O . LEU A 1 319 ? 25.441 4.662 0.570 1.00 29.55 319 LEU A O 1
ATOM 2474 N N . PRO A 1 320 ? 23.846 6.131 -0.022 1.00 31.56 320 PRO A N 1
ATOM 2475 C CA . PRO A 1 320 ? 24.875 7.136 -0.338 1.00 32.41 320 PRO A CA 1
ATOM 2476 C C . PRO A 1 320 ? 25.705 7.528 0.865 1.00 32.19 320 PRO A C 1
ATOM 2477 O O . PRO A 1 320 ? 26.903 7.794 0.717 1.00 33.69 320 PRO A O 1
ATOM 2481 N N . CYS A 1 321 ? 25.103 7.558 2.055 1.00 28.19 321 CYS A N 1
ATOM 2482 C CA . CYS A 1 321 ? 25.850 7.909 3.258 1.00 37.95 321 CYS A CA 1
ATOM 2483 C C . CYS A 1 321 ? 26.922 6.873 3.555 1.00 32.75 321 CYS A C 1
ATOM 2484 O O . CYS A 1 321 ? 28.060 7.223 3.884 1.00 30.30 321 CYS A O 1
ATOM 2487 N N . ALA A 1 322 ? 26.576 5.591 3.444 1.00 29.85 322 ALA A N 1
ATOM 2488 C CA . ALA A 1 322 ? 27.556 4.538 3.678 1.00 32.91 322 ALA A CA 1
ATOM 2489 C C . ALA A 1 322 ? 28.695 4.620 2.666 1.00 34.84 322 ALA A C 1
ATOM 2490 O O . ALA A 1 322 ? 29.878 4.524 3.029 1.00 34.06 322 ALA A O 1
ATOM 2492 N N . ILE A 1 323 ? 28.356 4.823 1.389 1.00 31.40 323 ILE A N 1
ATOM 2493 C CA . ILE A 1 323 ? 29.392 4.891 0.360 1.00 30.74 323 ILE A CA 1
ATOM 2494 C C . ILE A 1 323 ? 30.302 6.096 0.587 1.00 31.44 323 ILE A C 1
ATOM 2495 O O . ILE A 1 323 ? 31.535 5.992 0.496 1.00 29.34 323 ILE A O 1
ATOM 2500 N N . ALA A 1 324 ? 29.714 7.252 0.905 1.00 31.45 324 ALA A N 1
ATOM 2501 C CA . ALA A 1 324 ? 30.501 8.468 1.078 1.00 31.23 324 ALA A CA 1
ATOM 2502 C C . ALA A 1 324 ? 31.350 8.407 2.341 1.00 31.72 324 ALA A C 1
ATOM 2503 O O . ALA A 1 324 ? 32.481 8.907 2.355 1.00 29.49 324 ALA A O 1
ATOM 2505 N N . LEU A 1 325 ? 30.822 7.807 3.412 1.00 28.87 325 LEU A N 1
ATOM 2506 C CA . LEU A 1 325 ? 31.610 7.624 4.625 1.00 33.27 325 LEU A CA 1
ATOM 2507 C C . LEU A 1 325 ? 32.800 6.712 4.367 1.00 32.25 325 LEU A C 1
ATOM 2508 O O . LEU A 1 325 ? 33.909 6.981 4.843 1.00 29.54 325 LEU A O 1
ATOM 2513 N N . ALA A 1 326 ? 32.591 5.627 3.613 1.00 32.55 326 ALA A N 1
ATOM 2514 C CA . ALA A 1 326 ? 33.717 4.773 3.249 1.00 29.18 326 ALA A CA 1
ATOM 2515 C C . ALA A 1 326 ? 34.745 5.541 2.427 1.00 31.88 326 ALA A C 1
ATOM 2516 O O . ALA A 1 326 ? 35.956 5.395 2.638 1.00 27.63 326 ALA A O 1
ATOM 2518 N N . ILE A 1 327 ? 34.284 6.377 1.494 1.00 26.68 327 ILE A N 1
ATOM 2519 C CA . ILE A 1 327 ? 35.215 7.100 0.633 1.00 28.67 327 ILE A CA 1
ATOM 2520 C C . ILE A 1 327 ? 35.948 8.191 1.411 1.00 27.95 327 ILE A C 1
ATOM 2521 O O . ILE A 1 327 ? 37.147 8.415 1.211 1.00 25.01 327 ILE A O 1
ATOM 2526 N N . LEU A 1 328 ? 35.252 8.879 2.318 1.00 30.54 328 LEU A N 1
ATOM 2527 C CA . LEU A 1 328 ? 35.812 10.026 3.025 1.00 27.55 328 LEU A CA 1
ATOM 2528 C C . LEU A 1 328 ? 36.364 9.663 4.403 1.00 25.72 328 LEU A C 1
ATOM 2529 O O . LEU A 1 328 ? 36.455 10.532 5.276 1.00 23.67 328 LEU A O 1
ATOM 2534 N N . ALA A 1 329 ? 36.758 8.404 4.609 1.00 23.36 329 ALA A N 1
ATOM 2535 C CA . ALA A 1 329 ? 37.169 7.960 5.940 1.00 26.76 329 ALA A CA 1
ATOM 2536 C C . ALA A 1 329 ? 38.363 8.761 6.451 1.00 24.77 329 ALA A C 1
ATOM 2537 O O . ALA A 1 329 ? 38.365 9.235 7.596 1.00 25.27 329 ALA A O 1
ATOM 2539 N N . GLU A 1 330 ? 39.391 8.929 5.610 1.00 23.31 330 GLU A N 1
ATOM 2540 C CA . GLU A 1 330 ? 40.553 9.708 6.034 1.00 23.87 330 GLU A CA 1
ATOM 2541 C C . GLU A 1 330 ? 40.220 11.184 6.223 1.00 28.06 330 GLU A C 1
ATOM 2542 O O . GLU A 1 330 ? 40.600 11.749 7.265 1.00 27.44 330 GLU A O 1
ATOM 2548 N N . PRO A 1 331 ? 39.559 11.875 5.281 1.00 25.10 331 PRO A N 1
ATOM 2549 C CA . PRO A 1 331 ? 39.184 13.275 5.555 1.00 28.11 331 PRO A CA 1
ATOM 2550 C C . PRO A 1 331 ? 38.404 13.442 6.848 1.00 28.49 331 PRO A C 1
ATOM 2551 O O . PRO A 1 331 ? 38.717 14.332 7.650 1.00 24.88 331 PRO A O 1
ATOM 2555 N N . LEU A 1 332 ? 37.409 12.582 7.084 1.00 24.35 332 LEU A N 1
ATOM 2556 C CA . LEU A 1 332 ? 36.609 12.677 8.301 1.00 27.01 332 LEU A CA 1
ATOM 2557 C C . LEU A 1 332 ? 37.471 12.503 9.545 1.00 27.09 332 LEU A C 1
ATOM 2558 O O . LEU A 1 332 ? 37.460 13.354 10.444 1.00 26.65 332 LEU A O 1
ATOM 2563 N N . THR A 1 333 ? 38.238 11.407 9.609 1.00 26.30 333 THR A N 1
ATOM 2564 C CA . THR A 1 333 ? 39.011 11.128 10.817 1.00 26.71 333 THR A CA 1
ATOM 2565 C C . THR A 1 333 ? 40.062 12.203 11.072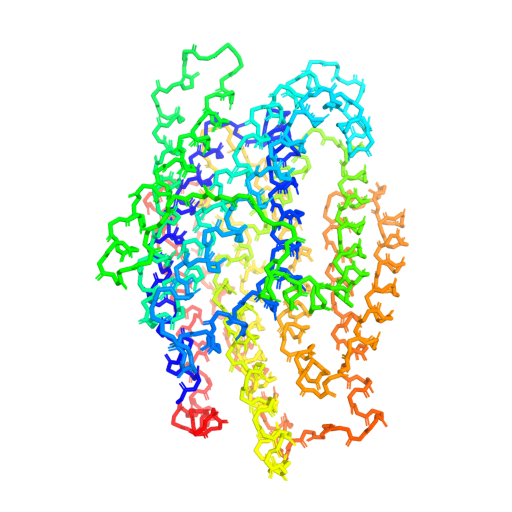 1.00 26.14 333 THR A C 1
ATOM 2566 O O . THR A 1 333 ? 40.272 12.609 12.221 1.00 28.06 333 THR A O 1
ATOM 2570 N N . VAL A 1 334 ? 40.726 12.686 10.019 1.00 23.22 334 VAL A N 1
ATOM 2571 C CA . VAL A 1 334 ? 41.820 13.630 10.215 1.00 28.86 334 VAL A CA 1
ATOM 2572 C C . VAL A 1 334 ? 41.292 15.022 10.551 1.00 29.99 334 VAL A C 1
ATOM 2573 O O . VAL A 1 334 ? 41.823 15.693 11.447 1.00 29.60 334 VAL A O 1
ATOM 2577 N N . SER A 1 335 ? 40.232 15.477 9.858 1.00 26.87 335 SER A N 1
ATOM 2578 C CA . SER A 1 335 ? 39.676 16.803 10.106 1.00 29.27 335 SER A CA 1
ATOM 2579 C C . SER A 1 335 ? 38.900 16.885 11.410 1.00 26.54 335 SER A C 1
ATOM 2580 O O . SER A 1 335 ? 38.813 17.964 12.000 1.00 32.26 335 SER A O 1
ATOM 2583 N N . LEU A 1 336 ? 38.324 15.784 11.875 1.00 28.03 336 LEU A N 1
ATOM 2584 C CA . LEU A 1 336 ? 37.507 15.857 13.077 1.00 25.37 336 LEU A CA 1
ATOM 2585 C C . LEU A 1 336 ? 38.234 15.400 14.337 1.00 27.49 336 LEU A C 1
ATOM 2586 O O . LEU A 1 336 ? 38.006 15.971 15.411 1.00 24.28 336 LEU A O 1
ATOM 2591 N N . PHE A 1 337 ? 39.132 14.422 14.239 1.00 23.44 337 PHE A N 1
ATOM 2592 C CA . PHE A 1 337 ? 39.705 13.819 15.436 1.00 25.99 337 PHE A CA 1
ATOM 2593 C C . PHE A 1 337 ? 41.201 14.038 15.603 1.00 23.32 337 PHE A C 1
ATOM 2594 O O . PHE A 1 337 ? 41.660 14.197 16.735 1.00 23.48 337 PHE A O 1
ATOM 2602 N N . GLN A 1 338 ? 41.983 14.056 14.520 1.00 23.41 338 GLN A N 1
ATOM 2603 C CA . GLN A 1 338 ? 43.445 13.993 14.627 1.00 23.44 338 GLN A CA 1
ATOM 2604 C C . GLN A 1 338 ? 44.001 15.329 15.118 1.00 26.33 338 GLN A C 1
ATOM 2605 O O . GLN A 1 338 ? 44.535 16.144 14.361 1.00 25.96 338 GLN A O 1
ATOM 2611 N N . TYR A 1 339 ? 43.878 15.547 16.426 1.00 24.50 339 TYR A N 1
ATOM 2612 C CA . TYR A 1 339 ? 44.449 16.709 17.090 1.00 30.84 339 TYR A CA 1
ATOM 2613 C C . TYR A 1 339 ? 44.908 16.284 18.476 1.00 30.48 339 TYR A C 1
ATOM 2614 O O . TYR A 1 339 ? 44.372 15.336 19.056 1.00 26.00 339 TYR A O 1
ATOM 2623 N N . GLY A 1 340 ? 45.903 16.993 18.997 1.00 26.94 340 GLY A N 1
ATOM 2624 C CA . GLY A 1 340 ? 46.416 16.677 20.321 1.00 25.39 340 GLY A CA 1
ATOM 2625 C C . GLY A 1 340 ? 46.941 15.254 20.387 1.00 30.01 340 GLY A C 1
ATOM 2626 O O . GLY A 1 340 ? 47.832 14.856 19.627 1.00 31.47 340 GLY A O 1
ATOM 2627 N N . ASN A 1 341 ? 46.371 14.461 21.293 1.00 25.17 341 ASN A N 1
ATOM 2628 C CA . ASN A 1 341 ? 46.837 13.102 21.537 1.00 26.23 341 ASN A CA 1
ATOM 2629 C C . ASN A 1 341 ? 46.263 12.077 20.568 1.00 23.98 341 ASN A C 1
ATOM 2630 O O . ASN A 1 341 ? 46.622 10.900 20.661 1.00 26.98 341 ASN A O 1
ATOM 2635 N N . PHE A 1 342 ? 45.381 12.480 19.657 1.00 27.76 342 PHE A N 1
ATOM 2636 C CA . PHE A 1 342 ? 44.855 11.582 18.630 1.00 28.18 342 PHE A CA 1
ATOM 2637 C C . PHE A 1 342 ? 45.804 11.653 17.440 1.00 23.27 342 PHE A C 1
ATOM 2638 O O . PHE A 1 342 ? 45.805 12.632 16.691 1.00 27.17 342 PHE A O 1
ATOM 2646 N N . THR A 1 343 ? 46.620 10.615 17.265 1.00 23.24 343 THR A N 1
ATOM 2647 C CA . THR A 1 343 ? 47.681 10.629 16.269 1.00 23.45 343 THR A CA 1
ATOM 2648 C C . THR A 1 343 ? 47.188 10.070 14.934 1.00 23.83 343 THR A C 1
ATOM 2649 O O . THR A 1 343 ? 46.047 9.622 14.795 1.00 22.87 343 THR A O 1
ATOM 2653 N N . ALA A 1 344 ? 48.076 10.092 13.933 1.00 23.53 344 ALA A N 1
ATOM 2654 C CA . ALA A 1 344 ? 47.739 9.556 12.618 1.00 27.01 344 ALA A CA 1
ATOM 2655 C C . ALA A 1 344 ? 47.518 8.047 12.661 1.00 23.31 344 ALA A C 1
ATOM 2656 O O . ALA A 1 344 ? 46.736 7.511 11.866 1.00 25.38 344 ALA A O 1
ATOM 2658 N N . TYR A 1 345 ? 48.199 7.352 13.576 1.00 24.18 345 TYR A N 1
ATOM 2659 C CA . TYR A 1 345 ? 47.980 5.920 13.767 1.00 25.80 345 TYR A CA 1
ATOM 2660 C C . TYR A 1 345 ? 46.551 5.642 14.234 1.00 22.89 345 TYR A C 1
ATOM 2661 O O . TYR A 1 345 ? 45.870 4.748 13.707 1.00 27.36 345 TYR A O 1
ATOM 2670 N N . ASP A 1 346 ? 46.086 6.403 15.231 1.00 22.71 346 ASP A N 1
ATOM 2671 C CA . ASP A 1 346 ? 44.695 6.309 15.670 1.00 26.12 346 ASP A CA 1
ATOM 2672 C C . ASP A 1 346 ? 43.735 6.594 14.522 1.00 22.10 346 ASP A C 1
ATOM 2673 O O . ASP A 1 346 ? 42.692 5.942 14.397 1.00 21.87 346 ASP A O 1
ATOM 2678 N N . ALA A 1 347 ? 44.078 7.564 13.670 1.00 22.24 347 ALA A N 1
ATOM 2679 C CA . ALA A 1 347 ? 43.233 7.899 12.529 1.00 25.34 347 ALA A CA 1
ATOM 2680 C C . ALA A 1 347 ? 43.120 6.729 11.561 1.00 22.29 347 ALA A C 1
ATOM 2681 O O . ALA A 1 347 ? 42.022 6.392 11.105 1.00 21.98 347 ALA A O 1
ATOM 2683 N N . VAL A 1 348 ? 44.250 6.095 11.238 1.00 25.67 348 VAL A N 1
ATOM 2684 C CA . VAL A 1 348 ? 44.240 4.960 10.312 1.00 26.54 348 VAL A CA 1
ATOM 2685 C C . VAL A 1 348 ? 43.424 3.802 10.885 1.00 24.16 348 VAL A C 1
ATOM 2686 O O . VAL A 1 348 ? 42.639 3.157 10.171 1.00 23.23 348 VAL A O 1
ATOM 2690 N N . MET A 1 349 ? 43.590 3.519 12.181 1.00 23.23 349 MET A N 1
ATOM 2691 C CA . MET A 1 349 ? 42.853 2.401 12.774 1.00 28.65 349 MET A CA 1
ATOM 2692 C C . MET A 1 349 ? 41.352 2.683 12.816 1.00 24.84 349 MET A C 1
ATOM 2693 O O . MET A 1 349 ? 40.529 1.793 12.529 1.00 24.14 349 MET A O 1
ATOM 2698 N N . THR A 1 350 ? 40.980 3.920 13.161 1.00 21.59 350 THR A N 1
ATOM 2699 C CA . THR A 1 350 ? 39.577 4.315 13.116 1.00 23.94 350 THR A CA 1
ATOM 2700 C C . THR A 1 350 ? 39.023 4.216 11.701 1.00 22.72 350 THR A C 1
ATOM 2701 O O . THR A 1 350 ? 37.859 3.850 11.513 1.00 21.41 350 THR A O 1
ATOM 2705 N N . GLN A 1 351 ? 39.840 4.540 10.692 1.00 21.61 351 GLN A N 1
ATOM 2706 C CA . GLN A 1 351 ? 39.393 4.416 9.306 1.00 21.77 351 GLN A CA 1
ATOM 2707 C C . GLN A 1 351 ? 39.096 2.965 8.953 1.00 27.09 351 GLN A C 1
ATOM 2708 O O . GLN A 1 351 ? 38.089 2.670 8.295 1.00 27.10 351 GLN A O 1
ATOM 2714 N N . ARG A 1 352 ? 39.977 2.046 9.362 1.00 26.89 352 ARG A N 1
ATOM 2715 C CA . ARG A 1 352 ? 39.720 0.626 9.118 1.00 31.46 352 ARG A CA 1
ATOM 2716 C C . ARG A 1 352 ? 38.385 0.206 9.726 1.00 31.87 352 ARG A C 1
ATOM 2717 O O . ARG A 1 352 ? 37.540 -0.414 9.056 1.00 33.73 352 ARG A O 1
ATOM 2725 N N . ALA A 1 353 ? 38.167 0.566 10.995 1.00 26.28 353 ALA A N 1
ATOM 2726 C CA . ALA A 1 353 ? 36.918 0.181 11.650 1.00 26.63 353 ALA A CA 1
ATOM 2727 C C . ALA A 1 353 ? 35.701 0.827 10.980 1.00 27.13 353 ALA A C 1
ATOM 2728 O O . ALA A 1 353 ? 34.653 0.184 10.830 1.00 24.21 353 ALA A O 1
ATOM 2730 N N . LEU A 1 354 ? 35.819 2.091 10.557 1.00 24.19 354 LEU A N 1
ATOM 2731 C CA . LEU A 1 354 ? 34.677 2.778 9.953 1.00 29.06 354 LEU A CA 1
ATOM 2732 C C . LEU A 1 354 ? 34.315 2.171 8.604 1.00 30.16 354 LEU A C 1
ATOM 2733 O O . LEU A 1 354 ? 33.127 2.008 8.285 1.00 25.35 354 LEU A O 1
ATOM 2738 N N . ILE A 1 355 ? 35.324 1.844 7.793 1.00 26.70 355 ILE A N 1
ATOM 2739 C CA . ILE A 1 355 ? 35.064 1.158 6.534 1.00 25.78 355 ILE A CA 1
ATOM 2740 C C . ILE A 1 355 ? 34.393 -0.184 6.790 1.00 30.90 355 ILE A C 1
ATOM 2741 O O . ILE A 1 355 ? 33.507 -0.600 6.031 1.00 28.06 355 ILE A O 1
ATOM 2746 N N . ALA A 1 356 ? 34.768 -0.868 7.877 1.00 30.33 356 ALA A N 1
ATOM 2747 C CA . ALA A 1 356 ? 34.085 -2.119 8.206 1.00 25.18 356 ALA A CA 1
ATOM 2748 C C . ALA A 1 356 ? 32.626 -1.885 8.616 1.00 24.91 356 ALA A C 1
ATOM 2749 O O . ALA A 1 356 ? 31.755 -2.706 8.309 1.00 29.43 356 ALA A O 1
ATOM 2751 N N . TYR A 1 357 ? 32.343 -0.776 9.312 1.00 26.55 357 TYR A N 1
ATOM 2752 C CA . TYR A 1 357 ? 30.980 -0.483 9.775 1.00 29.55 357 TYR A CA 1
ATOM 2753 C C . TYR A 1 357 ? 30.055 -0.041 8.641 1.00 32.05 357 TYR A C 1
ATOM 2754 O O . TYR A 1 357 ? 28.822 -0.225 8.721 1.00 29.49 357 TYR A O 1
ATOM 2763 N N . CYS A 1 358 ? 30.622 0.599 7.615 1.00 31.51 358 CYS A N 1
ATOM 2764 C CA . CYS A 1 358 ? 29.814 1.063 6.494 1.00 31.88 358 CYS A CA 1
ATOM 2765 C C . CYS A 1 358 ? 29.144 -0.088 5.756 1.00 33.93 358 CYS A C 1
ATOM 2766 O O . CYS A 1 358 ? 28.120 0.123 5.101 1.00 32.96 358 CYS A O 1
ATOM 2769 N N . VAL A 1 359 ? 29.689 -1.303 5.862 1.00 31.83 359 VAL A N 1
ATOM 2770 C CA . VAL A 1 359 ? 29.081 -2.454 5.202 1.00 35.07 359 VAL A CA 1
ATOM 2771 C C . VAL A 1 359 ? 27.722 -2.781 5.813 1.00 37.11 359 VAL A C 1
ATOM 2772 O O . VAL A 1 359 ? 26.805 -3.215 5.104 1.00 36.87 359 VAL A O 1
ATOM 2776 N N . GLY A 1 360 ? 27.557 -2.565 7.118 1.00 35.77 360 GLY A N 1
ATOM 2777 C CA . GLY A 1 360 ? 26.338 -2.961 7.800 1.00 33.12 360 GLY A CA 1
ATOM 2778 C C . GLY A 1 360 ? 25.420 -1.824 8.201 1.00 33.73 360 GLY A C 1
ATOM 2779 O O . GLY A 1 360 ? 24.363 -2.062 8.802 1.00 34.60 360 GLY A O 1
ATOM 2780 N N . LEU A 1 361 ? 25.843 -0.584 7.930 1.00 35.50 361 LEU A N 1
ATOM 2781 C CA . LEU A 1 361 ? 24.939 0.556 8.112 1.00 38.24 361 LEU A CA 1
ATOM 2782 C C . LEU A 1 361 ? 23.559 0.297 7.493 1.00 34.68 361 LEU A C 1
ATOM 2783 O O . LEU A 1 361 ? 22.516 0.546 8.121 1.00 32.23 361 LEU A O 1
ATOM 2788 N N . MET A 1 362 ? 23.538 -0.202 6.252 1.00 34.43 362 MET A N 1
ATOM 2789 C CA . MET A 1 362 ? 22.274 -0.472 5.571 1.00 37.57 362 MET A CA 1
ATOM 2790 C C . MET A 1 362 ? 21.482 -1.568 6.273 1.00 36.93 362 MET A C 1
ATOM 2791 O O . MET A 1 362 ? 20.255 -1.472 6.399 1.00 34.68 362 MET A O 1
ATOM 2796 N N . GLY A 1 363 ? 22.160 -2.627 6.718 1.00 36.37 363 GLY A N 1
ATOM 2797 C CA . GLY A 1 363 ? 21.468 -3.672 7.453 1.00 36.65 363 GLY A CA 1
ATOM 2798 C C . GLY A 1 363 ? 20.794 -3.148 8.705 1.00 36.71 363 GLY A C 1
ATOM 2799 O O . GLY A 1 363 ? 19.652 -3.507 9.004 1.00 33.96 363 GLY A O 1
ATOM 2800 N N . LEU A 1 364 ? 21.484 -2.279 9.444 1.00 39.68 364 LEU A N 1
ATOM 2801 C CA . LEU A 1 364 ? 20.900 -1.711 10.658 1.00 39.96 364 LEU A CA 1
ATOM 2802 C C . LEU A 1 364 ? 19.670 -0.865 10.336 1.00 44.60 364 LEU A C 1
ATOM 2803 O O . LEU A 1 364 ? 18.606 -1.014 10.966 1.00 45.29 364 LEU A O 1
ATOM 2808 N N . ILE A 1 365 ? 19.799 0.034 9.351 1.00 36.81 365 ILE A N 1
ATOM 2809 C CA . ILE A 1 365 ? 18.674 0.908 9.022 1.00 39.89 365 ILE A CA 1
ATOM 2810 C C . ILE A 1 365 ? 17.492 0.099 8.497 1.00 39.51 365 ILE A C 1
ATOM 2811 O O . ILE A 1 365 ? 16.332 0.479 8.703 1.00 43.75 365 ILE A O 1
ATOM 2816 N N . VAL A 1 366 ? 17.751 -1.035 7.843 1.00 38.26 366 VAL A N 1
ATOM 2817 C CA . VAL A 1 366 ? 16.644 -1.844 7.343 1.00 36.51 366 VAL A CA 1
ATOM 2818 C C . VAL A 1 366 ? 16.019 -2.681 8.461 1.00 34.65 366 VAL A C 1
ATOM 2819 O O . VAL A 1 366 ? 14.801 -2.898 8.468 1.00 32.44 366 VAL A O 1
ATOM 2823 N N . VAL A 1 367 ? 16.825 -3.158 9.415 1.00 35.34 367 VAL A N 1
ATOM 2824 C CA . VAL A 1 367 ? 16.288 -3.919 10.542 1.00 34.26 367 VAL A CA 1
ATOM 2825 C C . VAL A 1 367 ? 15.318 -3.060 11.341 1.00 35.42 367 VAL A C 1
ATOM 2826 O O . VAL A 1 367 ? 14.228 -3.511 11.729 1.00 33.36 367 VAL A O 1
ATOM 2830 N N . LYS A 1 368 ? 15.702 -1.803 11.600 1.00 37.41 368 LYS A N 1
ATOM 2831 C CA . LYS A 1 368 ? 14.833 -0.936 12.395 1.00 39.15 368 LYS A CA 1
ATOM 2832 C C . LYS A 1 368 ? 13.517 -0.620 11.693 1.00 40.43 368 LYS A C 1
ATOM 2833 O O . LYS A 1 368 ? 12.540 -0.267 12.363 1.00 37.03 368 LYS A O 1
ATOM 2839 N N . VAL A 1 369 ? 13.463 -0.745 10.371 1.00 36.14 369 VAL A N 1
ATOM 2840 C CA . VAL A 1 369 ? 12.219 -0.534 9.635 1.00 37.29 369 VAL A CA 1
ATOM 2841 C C . VAL A 1 369 ? 11.404 -1.819 9.542 1.00 38.27 369 VAL A C 1
ATOM 2842 O O . VAL A 1 369 ? 10.171 -1.788 9.590 1.00 35.87 369 VAL A O 1
ATOM 2846 N N . LEU A 1 370 ? 12.069 -2.967 9.422 1.00 36.58 370 LEU A N 1
ATOM 2847 C CA . LEU A 1 370 ? 11.342 -4.200 9.147 1.00 36.43 370 LEU A CA 1
ATOM 2848 C C . LEU A 1 370 ? 10.848 -4.887 10.412 1.00 38.39 370 LEU A C 1
ATOM 2849 O O . LEU A 1 370 ? 9.869 -5.638 10.350 1.00 38.31 370 LEU A O 1
ATOM 2854 N N . ALA A 1 371 ? 11.499 -4.665 11.554 1.00 40.10 371 ALA A N 1
ATOM 2855 C CA . ALA A 1 371 ? 10.999 -5.259 12.793 1.00 43.92 371 ALA A CA 1
ATOM 2856 C C . ALA A 1 371 ? 9.586 -4.797 13.156 1.00 41.38 371 ALA A C 1
ATOM 2857 O O . ALA A 1 371 ? 8.788 -5.643 13.598 1.00 39.59 371 ALA A O 1
ATOM 2859 N N . PRO A 1 372 ? 9.207 -3.521 13.008 1.00 41.76 372 PRO A N 1
ATOM 2860 C CA . PRO A 1 372 ? 7.797 -3.158 13.239 1.00 42.21 372 PRO A CA 1
ATOM 2861 C C . PRO A 1 372 ? 6.819 -3.887 12.331 1.00 44.44 372 PRO A C 1
ATOM 2862 O O . PRO A 1 372 ? 5.629 -3.957 12.665 1.00 39.44 372 PRO A O 1
ATOM 2866 N N . GLY A 1 373 ? 7.276 -4.425 11.196 1.00 41.28 373 GLY A N 1
ATOM 2867 C CA . GLY A 1 373 ? 6.406 -5.247 10.371 1.00 33.63 373 GLY A CA 1
ATOM 2868 C C . GLY A 1 373 ? 5.853 -6.446 11.112 1.00 44.54 373 GLY A C 1
ATOM 2869 O O . GLY A 1 373 ? 4.731 -6.886 10.843 1.00 44.88 373 GLY A O 1
ATOM 2870 N N . PHE A 1 374 ? 6.627 -6.993 12.049 1.00 45.25 374 PHE A N 1
ATOM 2871 C CA . PHE A 1 374 ? 6.131 -8.021 12.953 1.00 41.32 374 PHE A CA 1
ATOM 2872 C C . PHE A 1 374 ? 5.578 -7.436 14.245 1.00 42.80 374 PHE A C 1
ATOM 2873 O O . PHE A 1 374 ? 4.617 -7.979 14.800 1.00 41.29 374 PHE A O 1
ATOM 2881 N N . TYR A 1 375 ? 6.161 -6.336 14.731 1.00 41.58 375 TYR A N 1
ATOM 2882 C CA . TYR A 1 375 ? 5.701 -5.756 15.991 1.00 46.14 375 TYR A CA 1
ATOM 2883 C C . TYR A 1 375 ? 4.272 -5.235 15.880 1.00 48.65 375 TYR A C 1
ATOM 2884 O O . TYR A 1 375 ? 3.477 -5.383 16.817 1.00 40.90 375 TYR A O 1
ATOM 2893 N N . SER A 1 376 ? 3.922 -4.627 14.744 1.00 44.14 376 SER A N 1
ATOM 2894 C CA . SER A 1 376 ? 2.583 -4.074 14.576 1.00 43.97 376 SER A CA 1
ATOM 2895 C C . SER A 1 376 ? 1.512 -5.154 14.476 1.00 49.42 376 SER A C 1
ATOM 2896 O O . SER A 1 376 ? 0.338 -4.871 14.741 1.00 37.89 376 SER A O 1
ATOM 2899 N N . ARG A 1 377 ? 1.884 -6.379 14.106 1.00 46.25 377 ARG A N 1
ATOM 2900 C CA . ARG A 1 377 ? 0.951 -7.493 14.009 1.00 41.84 377 ARG A CA 1
ATOM 2901 C C . ARG A 1 377 ? 0.983 -8.388 15.244 1.00 44.33 377 ARG A C 1
ATOM 2902 O O . ARG A 1 377 ? 0.536 -9.539 15.178 1.00 42.58 377 ARG A O 1
ATOM 2910 N N . GLN A 1 378 ? 1.509 -7.882 16.363 1.00 47.93 378 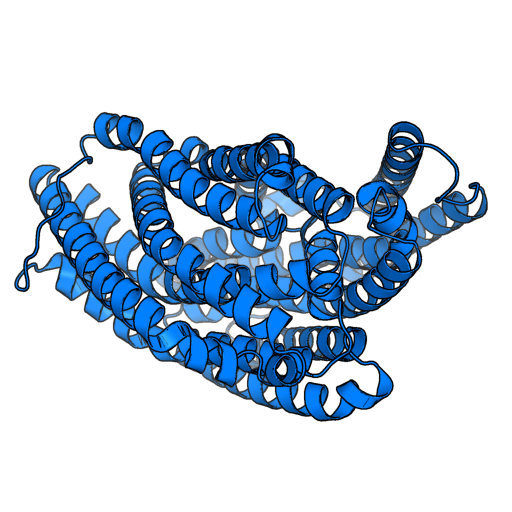GLN A N 1
ATOM 2911 C CA . GLN A 1 378 ? 1.584 -8.626 17.623 1.00 50.95 378 GLN A CA 1
ATOM 2912 C C . GLN A 1 378 ? 2.418 -9.899 17.477 1.00 47.91 378 GLN A C 1
ATOM 2913 O O . GLN A 1 378 ? 2.044 -10.967 17.964 1.00 49.58 378 GLN A O 1
ATOM 2919 N N . ASP A 1 379 ? 3.563 -9.783 16.807 1.00 49.81 379 ASP A N 1
ATOM 2920 C CA . ASP A 1 379 ? 4.476 -10.903 16.581 1.00 53.96 379 ASP A CA 1
ATOM 2921 C C . ASP A 1 379 ? 5.852 -10.515 17.120 1.00 49.95 379 ASP A C 1
ATOM 2922 O O . ASP A 1 379 ? 6.655 -9.884 16.427 1.00 48.92 379 ASP A O 1
ATOM 2927 N N . ILE A 1 380 ? 6.111 -10.896 18.369 1.00 53.56 380 ILE A N 1
ATOM 2928 C CA . ILE A 1 380 ? 7.420 -10.695 18.980 1.00 56.58 380 ILE A CA 1
ATOM 2929 C C . ILE A 1 380 ? 8.330 -11.903 18.773 1.00 56.41 380 ILE A C 1
ATOM 2930 O O . ILE A 1 380 ? 9.556 -11.776 18.893 1.00 54.57 380 ILE A O 1
ATOM 2935 N N . LYS A 1 381 ? 7.766 -13.058 18.419 1.00 59.44 381 LYS A N 1
ATOM 2936 C CA . LYS A 1 381 ? 8.520 -14.305 18.452 1.00 53.27 381 LYS A CA 1
ATOM 2937 C C . LYS A 1 381 ? 9.523 -14.378 17.297 1.00 53.72 381 LYS A C 1
ATOM 2938 O O . LYS A 1 381 ? 10.704 -14.694 17.504 1.00 52.12 381 LYS A O 1
ATOM 2944 N N . THR A 1 382 ? 9.077 -14.060 16.079 1.00 47.44 382 THR A N 1
ATOM 2945 C CA . THR A 1 382 ? 9.935 -14.166 14.896 1.00 44.76 382 THR A CA 1
ATOM 2946 C C . THR A 1 382 ? 11.161 -13.259 14.956 1.00 41.82 382 THR A C 1
ATOM 2947 O O . THR A 1 382 ? 12.267 -13.737 14.638 1.00 38.98 382 THR A O 1
ATOM 2951 N N . PRO A 1 383 ? 11.062 -11.977 15.335 1.00 43.16 383 PRO A N 1
ATOM 2952 C CA . PRO A 1 383 ? 12.291 -11.174 15.459 1.00 40.46 383 PRO A CA 1
ATOM 2953 C C . PRO A 1 383 ? 13.242 -11.704 16.512 1.00 36.26 383 PRO A C 1
ATOM 2954 O O . PRO A 1 383 ? 14.459 -11.609 16.329 1.00 34.88 383 PRO A O 1
ATOM 2958 N N . VAL A 1 384 ? 12.729 -12.284 17.600 1.00 38.23 384 VAL A N 1
ATOM 2959 C CA . VAL A 1 384 ? 13.605 -12.842 18.628 1.00 40.08 384 VAL A CA 1
ATOM 2960 C C . VAL A 1 384 ? 14.346 -14.066 18.098 1.00 39.65 384 VAL A C 1
ATOM 2961 O O . VAL A 1 384 ? 15.547 -14.238 18.348 1.00 37.32 384 VAL A O 1
ATOM 2965 N N . LYS A 1 385 ? 13.645 -14.935 17.365 1.00 35.34 385 LYS A N 1
ATOM 2966 C CA . LYS A 1 385 ? 14.297 -16.082 16.733 1.00 37.13 385 LYS A CA 1
ATOM 2967 C C . LYS A 1 385 ? 15.409 -15.628 15.790 1.00 38.50 385 LYS A C 1
ATOM 2968 O O . LYS A 1 385 ? 16.547 -16.134 15.838 1.00 33.09 385 LYS A O 1
ATOM 2974 N N . ILE A 1 386 ? 15.094 -14.657 14.928 1.00 34.81 386 ILE A N 1
ATOM 2975 C CA . ILE A 1 386 ? 16.085 -14.146 13.986 1.00 34.78 386 ILE A CA 1
ATOM 2976 C C . ILE A 1 386 ? 17.246 -13.487 14.720 1.00 33.50 386 ILE A C 1
ATOM 2977 O O . ILE A 1 386 ? 18.399 -13.580 14.283 1.00 31.94 386 ILE A O 1
ATOM 2982 N N . ALA A 1 387 ? 16.976 -12.845 15.859 1.00 33.06 387 ALA A N 1
ATOM 2983 C CA . ALA A 1 387 ? 18.041 -12.200 16.620 1.00 33.19 387 ALA A CA 1
ATOM 2984 C C . ALA A 1 387 ? 18.954 -13.225 17.279 1.00 30.03 387 ALA A C 1
ATOM 2985 O O . ALA A 1 387 ? 20.167 -13.011 17.372 1.00 34.58 387 ALA A O 1
ATOM 2987 N N . ILE A 1 388 ? 18.391 -14.338 17.751 1.00 34.21 388 ILE A N 1
ATOM 2988 C CA . ILE A 1 388 ? 19.219 -15.412 18.301 1.00 34.07 388 ILE A CA 1
ATOM 2989 C C . ILE A 1 388 ? 20.154 -15.956 17.227 1.00 33.52 388 ILE A C 1
ATOM 2990 O O . ILE A 1 388 ? 21.357 -16.166 17.457 1.00 31.33 388 ILE A O 1
ATOM 2995 N N . ILE A 1 389 ? 19.612 -16.178 16.027 1.00 32.67 389 ILE A N 1
ATOM 2996 C CA . ILE A 1 389 ? 20.451 -16.648 14.926 1.00 33.60 389 ILE A CA 1
ATOM 2997 C C . ILE A 1 389 ? 21.523 -15.615 14.584 1.00 36.82 389 ILE A C 1
ATOM 2998 O O . ILE A 1 389 ? 22.680 -15.963 14.296 1.00 35.22 389 ILE A O 1
ATOM 3003 N N . THR A 1 390 ? 21.159 -14.329 14.620 1.00 33.38 390 THR A N 1
ATOM 3004 C CA . THR A 1 390 ? 22.127 -13.274 14.337 1.00 32.87 390 THR A CA 1
ATOM 3005 C C . THR A 1 390 ? 23.245 -13.258 15.370 1.00 34.79 390 THR A C 1
ATOM 3006 O O . THR A 1 390 ? 24.411 -13.048 15.027 1.00 29.51 390 THR A O 1
ATOM 3010 N N . LEU A 1 391 ? 22.907 -13.473 16.642 1.00 34.33 391 LEU A N 1
ATOM 3011 C CA . LEU A 1 391 ? 23.929 -13.571 17.679 1.00 31.94 391 LEU A CA 1
ATOM 3012 C C . LEU A 1 391 ? 24.885 -14.728 17.400 1.00 34.43 391 LEU A C 1
ATOM 3013 O O . LEU A 1 391 ? 26.111 -14.579 17.528 1.00 38.05 391 LEU A O 1
ATOM 3018 N N . ILE A 1 392 ? 24.343 -15.890 17.023 1.00 33.14 392 ILE A N 1
ATOM 3019 C CA . ILE A 1 392 ? 25.204 -17.039 16.727 1.00 38.06 392 ILE A CA 1
ATOM 3020 C C . ILE A 1 392 ? 26.170 -16.702 15.594 1.00 38.92 392 ILE A C 1
ATOM 3021 O O . ILE A 1 392 ? 27.384 -16.942 15.690 1.00 42.91 392 ILE A O 1
ATOM 3026 N N . LEU A 1 393 ? 25.644 -16.133 14.504 1.00 33.57 393 LEU A N 1
ATOM 3027 C CA . LEU A 1 393 ? 26.496 -15.775 13.372 1.00 37.60 393 LEU A CA 1
ATOM 3028 C C . LEU A 1 393 ? 27.525 -14.717 13.759 1.00 40.09 393 LEU A C 1
ATOM 3029 O O . LEU A 1 393 ? 28.679 -14.767 13.312 1.00 37.60 393 LEU A O 1
ATOM 3034 N N . THR A 1 394 ? 27.120 -13.743 14.580 1.00 40.35 394 THR A N 1
ATOM 3035 C CA . THR A 1 394 ? 28.033 -12.692 15.015 1.00 39.51 394 THR A CA 1
ATOM 3036 C C . THR A 1 394 ? 29.222 -13.282 15.752 1.00 40.12 394 THR A C 1
ATOM 3037 O O . THR A 1 394 ? 30.374 -12.914 15.497 1.00 34.25 394 THR A O 1
ATOM 3041 N N . GLN A 1 395 ? 28.960 -14.208 16.673 1.00 38.70 395 GLN A N 1
ATOM 3042 C CA . GLN A 1 395 ? 30.062 -14.771 17.445 1.00 39.65 395 GLN A CA 1
ATOM 3043 C C . GLN A 1 395 ? 30.933 -15.685 16.587 1.00 36.30 395 GLN A C 1
ATOM 3044 O O . GLN A 1 395 ? 32.162 -15.715 16.755 1.00 37.53 395 GLN A O 1
ATOM 3050 N N . LEU A 1 396 ? 30.327 -16.415 15.646 1.00 36.19 396 LEU A N 1
ATOM 3051 C CA . LEU A 1 396 ? 31.124 -17.211 14.715 1.00 39.13 396 LEU A CA 1
ATOM 3052 C C . LEU A 1 396 ? 32.091 -16.328 13.933 1.00 41.01 396 LEU A C 1
ATOM 3053 O O . LEU A 1 396 ? 33.295 -16.615 13.847 1.00 35.32 396 LEU A O 1
ATOM 3058 N N . MET A 1 397 ? 31.580 -15.232 13.366 1.00 37.82 397 MET A N 1
ATOM 3059 C CA . MET A 1 397 ? 32.434 -14.346 12.585 1.00 38.61 397 MET A CA 1
ATOM 3060 C C . MET A 1 397 ? 33.468 -13.641 13.455 1.00 37.57 397 MET A C 1
ATOM 3061 O O . MET A 1 397 ? 34.587 -13.396 12.997 1.00 34.15 397 MET A O 1
ATOM 3066 N N . ASN A 1 398 ? 33.123 -13.306 14.701 1.00 35.14 398 ASN A N 1
ATOM 3067 C CA . ASN A 1 398 ? 34.113 -12.742 15.615 1.00 32.97 398 ASN A CA 1
ATOM 3068 C C . ASN A 1 398 ? 35.277 -13.706 15.810 1.00 38.69 398 ASN A C 1
ATOM 3069 O O . ASN A 1 398 ? 36.451 -13.328 15.671 1.00 34.24 398 ASN A O 1
ATOM 3074 N N . LEU A 1 399 ? 34.961 -14.966 16.132 1.00 34.97 399 LEU A N 1
ATOM 3075 C CA . LEU A 1 399 ? 36.000 -15.974 16.323 1.00 39.37 399 LEU A CA 1
ATOM 3076 C C . LEU A 1 399 ? 36.843 -16.150 15.065 1.00 38.63 399 LEU A C 1
ATOM 3077 O O . LEU A 1 399 ? 38.061 -16.348 15.147 1.00 37.60 399 LEU A O 1
ATOM 3082 N N . ALA A 1 400 ? 36.214 -16.072 13.890 1.00 39.04 400 ALA A N 1
ATOM 3083 C CA . ALA A 1 400 ? 36.950 -16.280 12.646 1.00 35.92 400 ALA A CA 1
ATOM 3084 C C . ALA A 1 400 ? 37.805 -15.079 12.252 1.00 36.38 400 ALA A C 1
ATOM 3085 O O . ALA A 1 400 ? 38.871 -15.256 11.650 1.00 35.54 400 ALA A O 1
ATOM 3087 N N . PHE A 1 401 ? 37.366 -13.862 12.571 1.00 34.72 401 PHE A N 1
ATOM 3088 C CA . PHE A 1 401 ? 37.991 -12.659 12.042 1.00 36.46 401 PHE A CA 1
ATOM 3089 C C . PHE A 1 401 ? 38.974 -11.999 12.994 1.00 36.97 401 PHE A C 1
ATOM 3090 O O . PHE A 1 401 ? 39.786 -11.181 12.541 1.00 33.64 401 PHE A O 1
ATOM 3098 N N . ILE A 1 402 ? 38.883 -12.228 14.295 1.00 36.03 402 ILE A N 1
ATOM 3099 C CA . ILE A 1 402 ? 39.704 -11.436 15.260 1.00 36.47 402 ILE A CA 1
ATOM 3100 C C . ILE A 1 402 ? 41.221 -11.523 15.034 1.00 42.07 402 ILE A C 1
ATOM 3101 O O . ILE A 1 402 ? 41.861 -10.477 15.058 1.00 39.54 402 ILE A O 1
ATOM 3106 N N . GLY A 1 403 ? 41.786 -12.709 14.833 1.00 40.03 403 GLY A N 1
ATOM 3107 C CA . GLY A 1 403 ? 43.251 -12.829 14.736 1.00 39.82 403 GLY A CA 1
ATOM 3108 C C . GLY A 1 403 ? 43.834 -12.040 13.580 1.00 41.38 403 GLY A C 1
ATOM 3109 O O . GLY A 1 403 ? 44.885 -11.422 13.770 1.00 39.67 403 GLY A O 1
ATOM 3110 N N . SER A 1 404 ? 43.171 -12.063 12.429 1.00 39.26 404 SER A N 1
ATOM 3111 C CA . SER A 1 404 ? 43.724 -11.392 11.231 1.00 36.30 404 SER A CA 1
ATOM 3112 C C . SER A 1 404 ? 43.293 -9.928 11.111 1.00 42.55 404 SER A C 1
ATOM 3113 O O . SER A 1 404 ? 44.179 -9.083 10.937 1.00 40.55 404 SER A O 1
ATOM 3116 N N . LEU A 1 405 ? 41.992 -9.641 11.219 1.00 42.81 405 LEU A N 1
ATOM 3117 C CA . LEU A 1 405 ? 41.495 -8.259 10.978 1.00 39.26 405 LEU A CA 1
ATOM 3118 C C . LEU A 1 405 ? 41.375 -7.466 12.281 1.00 36.73 405 LEU A C 1
ATOM 3119 O O . LEU A 1 405 ? 41.164 -6.258 12.193 1.00 39.69 405 LEU A O 1
ATOM 3124 N N . LYS A 1 406 ? 41.528 -8.126 13.426 1.00 34.89 406 LYS A N 1
ATOM 3125 C CA . LYS A 1 406 ? 41.489 -7.455 14.753 1.00 32.55 406 LYS A CA 1
ATOM 3126 C C . LYS A 1 406 ? 40.180 -6.670 14.952 1.00 30.80 406 LYS A C 1
ATOM 3127 O O . LYS A 1 406 ? 39.119 -7.265 14.717 1.00 26.91 406 LYS A O 1
ATOM 3133 N N . HIS A 1 407 ? 40.260 -5.405 15.384 1.00 24.74 407 HIS A N 1
ATOM 3134 C CA . HIS A 1 407 ? 39.064 -4.559 15.669 1.00 26.28 407 HIS A CA 1
ATOM 3135 C C . HIS A 1 407 ? 38.217 -4.335 14.411 1.00 27.60 407 HIS A C 1
ATOM 3136 O O . HIS A 1 407 ? 36.993 -4.379 14.531 1.00 27.75 407 HIS A O 1
ATOM 3143 N N . ALA A 1 408 ? 38.853 -4.076 13.267 1.00 27.95 408 ALA A N 1
ATOM 3144 C CA . ALA A 1 408 ? 38.122 -3.916 12.015 1.00 29.36 408 ALA A CA 1
ATOM 3145 C C . ALA A 1 408 ? 37.335 -5.171 11.680 1.00 28.56 408 ALA A C 1
ATOM 3146 O O . ALA A 1 408 ? 36.235 -5.093 11.128 1.00 28.80 408 ALA A O 1
ATOM 3148 N N . GLY A 1 409 ? 37.873 -6.329 12.031 1.00 27.21 409 GLY A N 1
ATOM 3149 C CA . GLY A 1 409 ? 37.220 -7.601 11.813 1.00 30.62 409 GLY A CA 1
ATOM 3150 C C . GLY A 1 409 ? 36.020 -7.770 12.713 1.00 27.29 409 GLY A C 1
ATOM 3151 O O . GLY A 1 409 ? 34.986 -8.283 12.283 1.00 25.81 409 GLY A O 1
ATOM 3152 N N . LEU A 1 410 ? 36.147 -7.346 13.972 1.00 26.71 410 LEU A N 1
ATOM 3153 C CA . LEU A 1 410 ? 34.971 -7.330 14.846 1.00 27.39 410 LEU A CA 1
ATOM 3154 C C . LEU A 1 410 ? 33.870 -6.434 14.274 1.00 29.19 410 LEU A C 1
ATOM 3155 O O . LEU A 1 410 ? 32.680 -6.798 14.276 1.00 29.06 410 LEU A O 1
ATOM 3160 N N . ALA A 1 411 ? 34.253 -5.259 13.767 1.00 26.52 411 ALA A N 1
ATOM 3161 C CA . ALA A 1 411 ? 33.276 -4.356 13.163 1.00 30.03 411 ALA A CA 1
ATOM 3162 C C . ALA A 1 411 ? 32.631 -4.979 11.928 1.00 27.45 411 ALA A C 1
ATOM 3163 O O . ALA A 1 411 ? 31.416 -4.860 11.722 1.00 28.94 411 ALA A O 1
ATOM 3165 N N . LEU A 1 412 ? 33.430 -5.653 11.096 1.00 24.96 412 LEU A N 1
ATOM 3166 C CA . LEU A 1 412 ? 32.893 -6.312 9.907 1.00 31.54 412 LEU A CA 1
ATOM 3167 C C . LEU A 1 412 ? 31.946 -7.443 10.284 1.00 28.97 412 LEU A C 1
ATOM 3168 O O . LEU A 1 412 ? 30.942 -7.676 9.599 1.00 29.54 412 LEU A O 1
ATOM 3173 N N . SER A 1 413 ? 32.267 -8.173 11.353 1.00 24.73 413 SER A N 1
ATOM 3174 C CA . SER A 1 413 ? 31.364 -9.205 11.842 1.00 28.56 413 SER A CA 1
ATOM 3175 C C . SER A 1 413 ? 30.013 -8.606 12.207 1.00 31.03 413 SER A C 1
ATOM 3176 O O . SER A 1 413 ? 28.960 -9.129 11.818 1.00 32.15 413 SER A O 1
ATOM 3179 N N . ILE A 1 414 ? 30.025 -7.494 12.946 1.00 29.73 414 ILE A N 1
ATOM 3180 C CA . ILE A 1 414 ? 28.763 -6.848 13.311 1.00 30.39 414 ILE A CA 1
ATOM 3181 C C . ILE A 1 414 ? 28.018 -6.381 12.061 1.00 30.47 414 ILE A C 1
ATOM 3182 O O . ILE A 1 414 ? 26.786 -6.485 11.976 1.00 30.65 414 ILE A O 1
ATOM 3187 N N . SER A 1 415 ? 28.756 -5.895 11.058 1.00 29.77 415 SER A N 1
ATOM 3188 C CA . SER A 1 415 ? 28.132 -5.400 9.831 1.00 30.98 415 SER A CA 1
ATOM 3189 C C . SER A 1 415 ? 27.438 -6.521 9.060 1.00 32.10 415 SER A C 1
ATOM 3190 O O . SER A 1 415 ? 26.282 -6.381 8.636 1.00 26.22 415 SER A O 1
ATOM 3193 N N . LEU A 1 416 ? 28.144 -7.636 8.849 1.00 30.79 416 LEU A N 1
ATOM 3194 C CA . LEU A 1 416 ? 27.560 -8.762 8.125 1.00 33.57 416 LEU A CA 1
ATOM 3195 C C . LEU A 1 416 ? 26.393 -9.365 8.899 1.00 32.57 416 LEU A C 1
ATOM 3196 O O . LEU A 1 416 ? 25.394 -9.796 8.303 1.00 30.25 416 LEU A O 1
ATOM 3201 N N . ALA A 1 417 ? 26.498 -9.396 10.230 1.00 35.09 417 ALA A N 1
ATOM 3202 C CA . ALA A 1 417 ? 25.398 -9.902 11.041 1.00 33.50 417 ALA A CA 1
ATOM 3203 C C . ALA A 1 417 ? 24.157 -9.035 10.886 1.00 30.55 417 ALA A C 1
ATOM 3204 O O . ALA A 1 417 ? 23.043 -9.554 10.770 1.00 33.30 417 ALA A O 1
ATOM 3206 N N . ALA A 1 418 ? 24.329 -7.710 10.878 1.00 31.06 418 ALA A N 1
ATOM 3207 C CA . ALA A 1 418 ? 23.188 -6.822 10.668 1.00 32.78 418 ALA A CA 1
ATOM 3208 C C . ALA A 1 418 ? 22.596 -7.002 9.273 1.00 32.09 418 ALA A C 1
ATOM 3209 O O . ALA A 1 418 ? 21.368 -6.979 9.098 1.00 28.84 418 ALA A O 1
ATOM 3211 N N . CYS A 1 419 ? 23.459 -7.187 8.271 1.00 30.29 419 CYS A N 1
ATOM 3212 C CA . CYS A 1 419 ? 22.987 -7.420 6.909 1.00 36.91 419 CYS A CA 1
ATOM 3213 C C . CYS A 1 419 ? 22.086 -8.648 6.847 1.00 35.34 419 CYS A C 1
ATOM 3214 O O . CYS A 1 419 ? 20.982 -8.609 6.283 1.00 31.43 419 CYS A O 1
ATOM 3217 N N . PHE A 1 420 ? 22.539 -9.752 7.436 1.00 31.68 420 PHE A N 1
ATOM 3218 C CA . PHE A 1 420 ? 21.739 -10.966 7.351 1.00 38.66 420 PHE A CA 1
ATOM 3219 C C . PHE A 1 420 ? 20.541 -10.936 8.295 1.00 31.14 420 PHE A C 1
ATOM 3220 O O . PHE A 1 420 ? 19.533 -11.589 8.016 1.00 31.61 420 PHE A O 1
ATOM 3228 N N . ASN A 1 421 ? 20.607 -10.167 9.384 1.00 34.02 421 ASN A N 1
ATOM 3229 C CA . ASN A 1 421 ? 19.420 -9.924 10.200 1.00 32.61 421 ASN A CA 1
ATOM 3230 C C . ASN A 1 421 ? 18.326 -9.258 9.372 1.00 29.74 421 ASN A C 1
ATOM 3231 O O . ASN A 1 421 ? 17.164 -9.695 9.375 1.00 28.78 421 ASN A O 1
ATOM 3236 N N . ALA A 1 422 ? 18.691 -8.199 8.643 1.00 24.88 422 ALA A N 1
ATOM 3237 C CA . ALA A 1 422 ? 17.731 -7.524 7.776 1.00 31.92 422 ALA A CA 1
ATOM 3238 C C . ALA A 1 422 ? 17.196 -8.462 6.702 1.00 33.36 422 ALA A C 1
ATOM 3239 O O . ALA A 1 422 ? 15.986 -8.486 6.431 1.00 26.06 422 ALA A O 1
ATOM 3241 N N . LEU A 1 423 ? 18.087 -9.238 6.075 1.00 29.92 423 LEU A N 1
ATOM 3242 C CA . LEU A 1 423 ? 17.659 -10.138 5.009 1.00 31.49 423 LEU A CA 1
ATOM 3243 C C . LEU A 1 423 ? 16.710 -11.211 5.535 1.00 34.71 423 LEU A C 1
ATOM 3244 O O . LEU A 1 423 ? 15.717 -11.546 4.879 1.00 34.02 423 LEU A O 1
ATOM 3249 N N . MET A 1 424 ? 16.993 -11.757 6.721 1.00 35.01 424 MET A N 1
ATOM 3250 C CA . MET A 1 424 ? 16.117 -12.770 7.299 1.00 36.59 424 MET A CA 1
ATOM 3251 C C . MET A 1 424 ? 14.754 -12.187 7.648 1.00 33.13 424 MET A C 1
ATOM 3252 O O . MET A 1 424 ? 13.725 -12.831 7.416 1.00 28.08 424 MET A O 1
ATOM 3257 N N . LEU A 1 425 ? 14.723 -10.968 8.197 1.00 31.82 425 LEU A N 1
ATOM 3258 C CA . LEU A 1 425 ? 13.437 -10.331 8.483 1.00 32.00 425 LEU A CA 1
ATOM 3259 C C . LEU A 1 425 ? 12.626 -10.133 7.204 1.00 35.34 425 LEU A C 1
ATOM 3260 O O . LEU A 1 425 ? 11.425 -10.444 7.156 1.00 35.10 425 LEU A O 1
ATOM 3265 N N . TYR A 1 426 ? 13.273 -9.628 6.148 1.00 29.43 426 TYR A N 1
ATOM 3266 C CA . TYR A 1 426 ? 12.563 -9.390 4.894 1.00 33.94 426 TYR A CA 1
ATOM 3267 C C . TYR A 1 426 ? 12.066 -10.694 4.279 1.00 36.84 426 TYR A C 1
ATOM 3268 O O . TYR A 1 426 ? 10.943 -10.758 3.759 1.00 34.83 426 TYR A O 1
ATOM 3277 N N . TRP A 1 427 ? 12.890 -11.743 4.320 1.00 38.24 427 TRP A N 1
ATOM 3278 C CA . TRP A 1 427 ? 12.485 -13.017 3.739 1.00 34.92 427 TRP A CA 1
ATOM 3279 C C . TRP A 1 427 ? 11.371 -13.667 4.543 1.00 31.69 427 TRP A C 1
ATOM 3280 O O . TRP A 1 427 ? 10.531 -14.368 3.973 1.00 37.41 427 TRP A O 1
ATOM 3291 N N . GLN A 1 428 ? 11.343 -13.446 5.860 1.00 33.92 428 GLN A N 1
ATOM 3292 C CA . GLN A 1 428 ? 10.213 -13.914 6.655 1.00 39.24 428 GLN A CA 1
ATOM 3293 C C . GLN A 1 428 ? 8.939 -13.170 6.281 1.00 35.65 428 GLN A C 1
ATOM 3294 O O . GLN A 1 428 ? 7.865 -13.775 6.190 1.00 39.31 428 GLN A O 1
ATOM 3300 N N . LEU A 1 429 ? 9.040 -11.855 6.063 1.00 38.02 429 LEU A N 1
ATOM 3301 C CA . LEU A 1 429 ? 7.866 -11.096 5.636 1.00 40.02 429 LEU A CA 1
ATOM 3302 C C . LEU A 1 429 ? 7.353 -11.584 4.285 1.00 41.27 429 LEU A C 1
ATOM 3303 O O . LEU A 1 429 ? 6.139 -11.695 4.075 1.00 31.88 429 LEU A O 1
ATOM 3308 N N . ARG A 1 430 ? 8.265 -11.875 3.354 1.00 41.29 430 ARG A N 1
ATOM 3309 C CA . ARG A 1 430 ? 7.845 -12.382 2.050 1.00 34.04 430 ARG A CA 1
ATOM 3310 C C . ARG A 1 430 ? 7.264 -13.788 2.163 1.00 38.77 430 ARG A C 1
ATOM 3311 O O . ARG A 1 430 ? 6.314 -14.134 1.451 1.00 37.53 430 ARG A O 1
ATOM 3319 N N . ARG A 1 431 ? 7.817 -14.606 3.060 1.00 40.61 431 ARG A N 1
ATOM 3320 C CA . ARG A 1 431 ? 7.392 -15.997 3.175 1.00 41.14 431 ARG A CA 1
ATOM 3321 C C . ARG A 1 431 ? 5.977 -16.102 3.731 1.00 38.41 431 ARG A C 1
ATOM 3322 O O . ARG A 1 431 ? 5.162 -16.882 3.225 1.00 34.23 431 ARG A O 1
ATOM 3330 N N . GLN A 1 432 ? 5.664 -15.322 4.764 1.00 43.42 432 GLN A N 1
ATOM 3331 C CA . GLN A 1 432 ? 4.342 -15.335 5.377 1.00 44.23 432 GLN A CA 1
ATOM 3332 C C . GLN A 1 432 ? 3.316 -14.521 4.598 1.00 38.45 432 GLN A C 1
ATOM 3333 O O . GLN A 1 432 ? 2.204 -14.323 5.099 1.00 44.92 432 GLN A O 1
ATOM 3339 N N . ALA A 1 433 ? 3.669 -14.042 3.401 1.00 39.00 433 ALA A N 1
ATOM 3340 C CA . ALA A 1 433 ? 2.777 -13.240 2.560 1.00 42.75 433 ALA A CA 1
ATOM 3341 C C . ALA A 1 433 ? 2.267 -11.999 3.287 1.00 42.06 433 ALA A C 1
ATOM 3342 O O . ALA A 1 433 ? 1.150 -11.536 3.041 1.00 50.48 433 ALA A O 1
ATOM 3344 N N . ILE A 1 434 ? 3.080 -11.446 4.187 1.00 39.71 434 ILE A N 1
ATOM 3345 C CA . ILE A 1 434 ? 2.676 -10.246 4.911 1.00 41.46 434 ILE A CA 1
ATOM 3346 C C . ILE A 1 434 ? 2.920 -8.999 4.071 1.00 38.78 434 ILE A C 1
ATOM 3347 O O . ILE A 1 434 ? 2.102 -8.072 4.062 1.00 38.66 434 ILE A O 1
ATOM 3352 N N . PHE A 1 435 ? 4.041 -8.954 3.352 1.00 39.15 435 PHE A N 1
ATOM 3353 C CA . PHE A 1 435 ? 4.408 -7.796 2.551 1.00 34.33 435 PHE A CA 1
ATOM 3354 C C . PHE A 1 435 ? 4.947 -8.250 1.203 1.00 37.44 435 PHE A C 1
ATOM 3355 O O . PHE A 1 435 ? 5.665 -9.250 1.114 1.00 38.36 435 PHE A O 1
ATOM 3363 N N . SER A 1 436 ? 4.589 -7.507 0.156 1.00 36.83 436 SER A N 1
ATOM 3364 C CA . SER A 1 436 ? 5.098 -7.728 -1.185 1.00 42.33 436 SER A CA 1
ATOM 3365 C C . SER A 1 436 ? 5.391 -6.338 -1.740 1.00 42.20 436 SER A C 1
ATOM 3366 O O . SER A 1 436 ? 4.533 -5.442 -1.637 1.00 45.31 436 SER A O 1
ATOM 3369 N N . PRO A 1 437 ? 6.565 -6.121 -2.326 1.00 44.33 437 PRO A N 1
ATOM 3370 C CA . PRO A 1 437 ? 6.933 -4.767 -2.755 1.00 47.71 437 PRO A CA 1
ATOM 3371 C C . PRO A 1 437 ? 6.065 -4.274 -3.902 1.00 49.33 437 PRO A C 1
ATOM 3372 O O . PRO A 1 437 ? 5.553 -5.055 -4.708 1.00 49.73 437 PRO A O 1
ATOM 3376 N N . LEU A 1 438 ? 5.902 -2.954 -3.961 1.00 61.69 438 LEU A N 1
ATOM 3377 C CA . LEU A 1 438 ? 5.148 -2.333 -5.038 1.00 58.49 438 LEU A CA 1
ATOM 3378 C C . LEU A 1 438 ? 5.914 -2.444 -6.356 1.00 58.58 438 LEU A C 1
ATOM 3379 O O . LEU A 1 438 ? 7.089 -2.821 -6.401 1.00 57.44 438 LEU A O 1
ATOM 3384 N N . VAL A 1 439 ? 5.225 -2.104 -7.446 1.00 50.14 439 VAL A N 1
ATOM 3385 C CA . VAL A 1 439 ? 5.860 -2.113 -8.756 1.00 49.67 439 VAL A CA 1
ATOM 3386 C C . VAL A 1 439 ? 6.805 -0.923 -8.877 1.00 49.90 439 VAL A C 1
ATOM 3387 O O . VAL A 1 439 ? 6.617 0.123 -8.239 1.00 49.43 439 VAL A O 1
ATOM 3391 N N . GLY A 1 440 ? 7.836 -1.084 -9.696 1.00 45.88 440 GLY A N 1
ATOM 3392 C CA . GLY A 1 440 ? 8.765 -0.011 -9.974 1.00 47.84 440 GLY A CA 1
ATOM 3393 C C . GLY A 1 440 ? 10.040 -0.002 -9.160 1.00 49.76 440 GLY A C 1
ATOM 3394 O O . GLY A 1 440 ? 10.662 1.060 -9.040 1.00 46.83 440 GLY A O 1
ATOM 3395 N N . TRP A 1 441 ? 10.448 -1.141 -8.597 1.00 48.02 441 TRP A N 1
ATOM 3396 C CA . TRP A 1 441 ? 11.700 -1.187 -7.852 1.00 44.41 441 TRP A CA 1
ATOM 3397 C C . TRP A 1 441 ? 12.909 -1.240 -8.777 1.00 43.23 441 TRP A C 1
ATOM 3398 O O . TRP A 1 441 ? 13.990 -0.770 -8.402 1.00 40.36 441 TRP A O 1
ATOM 3409 N N . GLY A 1 442 ? 12.745 -1.789 -9.982 1.00 44.71 442 GLY A N 1
ATOM 3410 C CA . GLY A 1 442 ? 13.863 -1.864 -10.910 1.00 49.27 442 GLY A CA 1
ATOM 3411 C C . GLY A 1 442 ? 14.331 -0.497 -11.376 1.00 44.31 442 GLY A C 1
ATOM 3412 O O . GLY A 1 442 ? 15.525 -0.189 -11.329 1.00 44.08 442 GLY A O 1
ATOM 3413 N N . LYS A 1 443 ? 13.398 0.338 -11.841 1.00 57.02 443 LYS A N 1
ATOM 3414 C CA . LYS A 1 443 ? 13.756 1.693 -12.251 1.00 59.37 443 LYS A CA 1
ATOM 3415 C C . LYS A 1 443 ? 14.293 2.498 -11.073 1.00 59.08 443 LYS A C 1
ATOM 3416 O O . LYS A 1 443 ? 15.247 3.276 -11.221 1.00 60.28 443 LYS A O 1
ATOM 3422 N N . PHE A 1 444 ? 13.688 2.322 -9.894 1.00 47.81 444 PHE A N 1
ATOM 3423 C CA . PHE A 1 444 ? 14.169 2.983 -8.685 1.00 49.75 444 PHE A CA 1
ATOM 3424 C C . PHE A 1 444 ? 15.634 2.651 -8.435 1.00 42.08 444 PHE A C 1
ATOM 3425 O O . PHE A 1 444 ? 16.472 3.550 -8.287 1.00 40.72 444 PHE A O 1
ATOM 3433 N N . LEU A 1 445 ? 15.966 1.356 -8.421 1.00 37.39 445 LEU A N 1
ATOM 3434 C CA . LEU A 1 445 ? 17.339 0.940 -8.159 1.00 40.66 445 LEU A CA 1
ATOM 3435 C C . LEU A 1 445 ? 18.291 1.376 -9.266 1.00 40.47 445 LEU A C 1
ATOM 3436 O O . LEU A 1 445 ? 19.442 1.720 -8.983 1.00 36.43 445 LEU A O 1
ATOM 3441 N N . LEU A 1 446 ? 17.839 1.382 -10.522 1.00 41.15 446 LEU A N 1
ATOM 3442 C CA . LEU A 1 446 ? 18.714 1.803 -11.614 1.00 44.61 446 LEU A CA 1
ATOM 3443 C C . LEU A 1 446 ? 19.079 3.279 -11.490 1.00 38.28 446 LEU A C 1
ATOM 3444 O O . LEU A 1 446 ? 20.254 3.655 -11.615 1.00 40.59 446 LEU A O 1
ATOM 3449 N N . LYS A 1 447 ? 18.081 4.133 -11.241 1.00 41.77 447 LYS A N 1
ATOM 3450 C CA . LYS A 1 447 ? 18.367 5.550 -11.034 1.00 45.64 447 LYS A CA 1
ATOM 3451 C C . LYS A 1 447 ? 19.231 5.760 -9.795 1.00 41.68 447 LYS A C 1
ATOM 3452 O O . LYS A 1 447 ? 20.117 6.626 -9.785 1.00 34.65 447 LYS A O 1
ATOM 3458 N N . LEU A 1 448 ? 18.992 4.969 -8.744 1.00 36.33 448 LEU A N 1
ATOM 3459 C CA . LEU A 1 448 ? 19.819 5.044 -7.545 1.00 38.92 448 LEU A CA 1
ATOM 3460 C C . LEU A 1 448 ? 21.277 4.735 -7.866 1.00 37.83 448 LEU A C 1
ATOM 3461 O O . LEU A 1 448 ? 22.186 5.452 -7.435 1.00 33.01 448 LEU A O 1
ATOM 3466 N N . ILE A 1 449 ? 21.513 3.663 -8.625 1.00 34.76 449 ILE A N 1
ATOM 3467 C CA . ILE A 1 449 ? 22.875 3.259 -8.965 1.00 38.58 449 ILE A CA 1
ATOM 3468 C C . ILE A 1 449 ? 23.555 4.331 -9.807 1.00 36.74 449 ILE A C 1
ATOM 3469 O O . ILE A 1 449 ? 24.733 4.652 -9.599 1.00 35.63 449 ILE A O 1
ATOM 3474 N N . ALA A 1 450 ? 22.824 4.914 -10.762 1.00 35.69 450 ALA A N 1
ATOM 3475 C CA . ALA A 1 450 ? 23.415 5.962 -11.592 1.00 35.25 450 ALA A CA 1
ATOM 3476 C C . ALA A 1 450 ? 23.787 7.191 -10.761 1.00 38.00 450 ALA A C 1
ATOM 3477 O O . ALA A 1 450 ? 24.890 7.743 -10.906 1.00 34.91 450 ALA A O 1
ATOM 3479 N N . ALA A 1 451 ? 22.881 7.632 -9.881 1.00 34.33 451 ALA A N 1
ATOM 3480 C CA . ALA A 1 451 ? 23.190 8.760 -9.008 1.00 33.93 451 ALA A CA 1
ATOM 3481 C C . ALA A 1 451 ? 24.377 8.451 -8.102 1.00 34.37 451 ALA A C 1
ATOM 3482 O O . ALA A 1 451 ? 25.228 9.318 -7.864 1.00 36.10 451 ALA A O 1
ATOM 3484 N N . LEU A 1 452 ? 24.450 7.220 -7.586 1.00 31.71 452 LEU A N 1
ATOM 3485 C CA . LEU A 1 452 ? 25.572 6.834 -6.737 1.00 30.83 452 LEU A CA 1
ATOM 3486 C C . LEU A 1 452 ? 26.885 6.886 -7.505 1.00 36.36 452 LEU A C 1
ATOM 3487 O O . LEU A 1 452 ? 27.915 7.303 -6.963 1.00 38.33 452 LEU A O 1
ATOM 3492 N N . ILE A 1 453 ? 26.867 6.455 -8.768 1.00 36.76 453 ILE A N 1
ATOM 3493 C CA . ILE A 1 453 ? 28.071 6.520 -9.591 1.00 32.74 453 ILE A CA 1
ATOM 3494 C C . ILE A 1 453 ? 28.499 7.968 -9.788 1.00 36.25 453 ILE A C 1
ATOM 3495 O O . ILE A 1 453 ? 29.688 8.302 -9.685 1.00 35.76 453 ILE A O 1
ATOM 3500 N N . VAL A 1 454 ? 27.537 8.852 -10.069 1.00 38.49 454 VAL A N 1
ATOM 3501 C CA . VAL A 1 454 ? 27.865 10.270 -10.229 1.00 36.28 454 VAL A CA 1
ATOM 3502 C C . VAL A 1 454 ? 28.478 10.826 -8.946 1.00 37.83 454 VAL A C 1
ATOM 3503 O O . VAL A 1 454 ? 29.480 11.558 -8.979 1.00 33.98 454 VAL A O 1
ATOM 3507 N N . MET A 1 455 ? 27.894 10.477 -7.797 1.00 33.94 455 MET A N 1
ATOM 3508 C CA . MET A 1 455 ? 28.397 10.973 -6.520 1.00 31.64 455 MET A CA 1
ATOM 3509 C C . MET A 1 455 ? 29.813 10.479 -6.253 1.00 34.09 455 MET A C 1
ATOM 3510 O O . MET A 1 455 ? 30.676 11.251 -5.816 1.00 33.71 455 MET A O 1
ATOM 3515 N N . VAL A 1 456 ? 30.063 9.190 -6.498 1.00 33.80 456 VAL A N 1
ATOM 3516 C CA . VAL A 1 456 ? 31.393 8.627 -6.283 1.00 32.94 456 VAL A CA 1
ATOM 3517 C C . VAL A 1 456 ? 32.408 9.304 -7.191 1.00 37.41 456 VAL A C 1
ATOM 3518 O O . VAL A 1 456 ? 33.525 9.632 -6.766 1.00 37.19 456 VAL A O 1
ATOM 3522 N N . ALA A 1 457 ? 32.040 9.513 -8.458 1.00 36.35 457 ALA A N 1
ATOM 3523 C CA . ALA A 1 457 ? 32.939 10.179 -9.392 1.00 39.11 457 ALA A CA 1
ATOM 3524 C C . ALA A 1 457 ? 33.295 11.577 -8.903 1.00 39.51 457 ALA A C 1
ATOM 3525 O O . ALA A 1 457 ? 34.471 11.959 -8.893 1.00 41.77 457 ALA A O 1
ATOM 3527 N N . VAL A 1 458 ? 32.291 12.352 -8.482 1.00 38.43 458 VAL A N 1
ATOM 3528 C CA . VAL A 1 458 ? 32.558 13.713 -8.016 1.00 40.31 458 VAL A CA 1
ATOM 3529 C C . VAL A 1 458 ? 33.4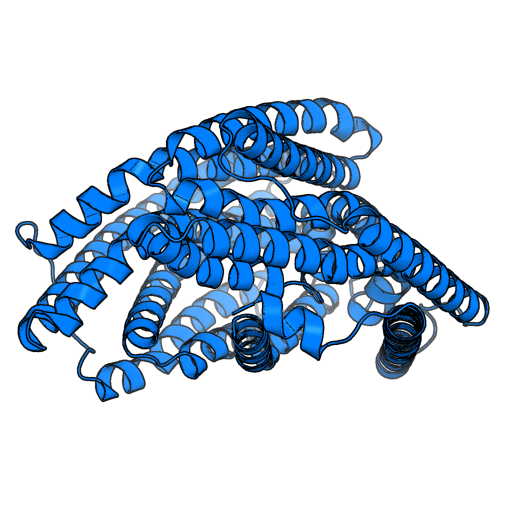49 13.692 -6.777 1.00 36.49 458 VAL A C 1
ATOM 3530 O O . VAL A 1 458 ? 34.405 14.476 -6.665 1.00 36.95 458 VAL A O 1
ATOM 3534 N N . LEU A 1 459 ? 33.162 12.789 -5.835 1.00 35.10 459 LEU A N 1
ATOM 3535 C CA . LEU A 1 459 ? 33.956 12.711 -4.612 1.00 37.04 459 LEU A CA 1
ATOM 3536 C C . LEU A 1 459 ? 35.414 12.397 -4.921 1.00 39.44 459 LEU A C 1
ATOM 3537 O O . LEU A 1 459 ? 36.325 13.084 -4.441 1.00 38.24 459 LEU A O 1
ATOM 3542 N N . LEU A 1 460 ? 35.654 11.355 -5.723 1.00 37.54 460 LEU A N 1
ATOM 3543 C CA . LEU A 1 460 ? 37.025 10.961 -6.029 1.00 41.17 460 LEU A CA 1
ATOM 3544 C C . LEU A 1 460 ? 37.745 12.034 -6.836 1.00 42.10 460 LEU A C 1
ATOM 3545 O O . LEU A 1 460 ? 38.936 12.293 -6.611 1.00 42.04 460 LEU A O 1
ATOM 3550 N N . LEU A 1 461 ? 37.037 12.679 -7.770 1.00 43.38 461 LEU A N 1
ATOM 3551 C CA . LEU A 1 461 ? 37.630 13.767 -8.540 1.00 39.93 461 LEU A CA 1
ATOM 3552 C C . LEU A 1 461 ? 38.109 14.884 -7.626 1.00 43.90 461 LEU A C 1
ATOM 3553 O O . LEU A 1 461 ? 39.238 15.370 -7.760 1.00 45.64 461 LEU A O 1
ATOM 3558 N N . LEU A 1 462 ? 37.265 15.305 -6.681 1.00 44.87 462 LEU A N 1
ATOM 3559 C CA . LEU A 1 462 ? 37.671 16.387 -5.790 1.00 42.31 462 LEU A CA 1
ATOM 3560 C C . LEU A 1 462 ? 38.795 15.947 -4.858 1.00 44.13 462 LEU A C 1
ATOM 3561 O O . LEU A 1 462 ? 39.708 16.729 -4.569 1.00 42.17 462 LEU A O 1
ATOM 3566 N N . LEU A 1 463 ? 38.756 14.697 -4.386 1.00 42.44 463 LEU A N 1
ATOM 3567 C CA . LEU A 1 463 ? 39.793 14.234 -3.469 1.00 41.27 463 LEU A CA 1
ATOM 3568 C C . LEU A 1 463 ? 41.146 14.106 -4.157 1.00 44.59 463 LEU A C 1
ATOM 3569 O O . LEU A 1 463 ? 42.187 14.222 -3.499 1.00 32.39 463 LEU A O 1
ATOM 3574 N N . ASN A 1 464 ? 41.156 13.869 -5.471 1.00 40.76 464 ASN A N 1
ATOM 3575 C CA . ASN A 1 464 ? 42.424 13.766 -6.185 1.00 38.14 464 ASN A CA 1
ATOM 3576 C C . ASN A 1 464 ? 43.147 15.104 -6.303 1.00 46.93 464 ASN A C 1
ATOM 3577 O O . ASN A 1 464 ? 44.350 15.120 -6.589 1.00 44.74 464 ASN A O 1
ATOM 3582 N N . PHE A 1 465 ? 42.454 16.220 -6.081 1.00 44.97 465 PHE A N 1
ATOM 3583 C CA . PHE A 1 465 ? 43.022 17.550 -6.265 1.00 39.79 465 PHE A CA 1
ATOM 3584 C C . PHE A 1 465 ? 43.496 18.191 -4.970 1.00 38.96 465 PHE A C 1
ATOM 3585 O O . PHE A 1 465 ? 44.000 19.318 -5.004 1.00 40.61 465 PHE A O 1
ATOM 3593 N N . MET A 1 466 ? 43.364 17.513 -3.843 1.00 39.61 466 MET A N 1
ATOM 3594 C CA . MET A 1 466 ? 43.504 18.265 -2.612 1.00 43.33 466 MET A CA 1
ATOM 3595 C C . MET A 1 466 ? 44.792 17.917 -1.871 1.00 39.67 466 MET A C 1
ATOM 3596 O O . MET A 1 466 ? 45.320 16.809 -2.007 1.00 39.57 466 MET A O 1
ATOM 3601 N N . PRO A 1 467 ? 45.333 18.858 -1.101 1.00 38.28 467 PRO A N 1
ATOM 3602 C CA . PRO A 1 467 ? 46.598 18.621 -0.398 1.00 38.34 467 PRO A CA 1
ATOM 3603 C C . PRO A 1 467 ? 46.418 17.600 0.712 1.00 39.10 467 PRO A C 1
ATOM 3604 O O . PRO A 1 467 ? 45.283 17.207 1.021 1.00 38.55 467 PRO A O 1
ATOM 3608 N N . PRO A 1 468 ? 47.509 17.129 1.320 1.00 39.35 468 PRO A N 1
ATOM 3609 C CA . PRO A 1 468 ? 47.374 16.165 2.421 1.00 36.65 468 PRO A CA 1
ATOM 3610 C C . PRO A 1 468 ? 46.503 16.722 3.539 1.00 40.98 468 PRO A C 1
ATOM 3611 O O . PRO A 1 468 ? 46.649 17.876 3.950 1.00 39.31 468 PRO A O 1
ATOM 3615 N N . TRP A 1 469 ? 45.584 15.884 4.027 1.00 35.47 469 TRP A N 1
ATOM 3616 C CA . TRP A 1 469 ? 44.570 16.344 4.970 1.00 35.36 469 TRP A CA 1
ATOM 3617 C C . TRP A 1 469 ? 45.145 16.703 6.333 1.00 36.15 469 TRP A C 1
ATOM 3618 O O . TRP A 1 469 ? 44.494 17.429 7.092 1.00 38.05 469 TRP A O 1
ATOM 3629 N N A GLU A 1 470 ? 46.347 16.216 6.653 0.38 38.45 470 GLU A N 1
ATOM 3630 N N B GLU A 1 470 ? 46.339 16.213 6.668 0.62 38.53 470 GLU A N 1
ATOM 3631 C CA A GLU A 1 470 ? 46.976 16.549 7.926 0.38 37.93 470 GLU A CA 1
ATOM 3632 C CA B GLU A 1 470 ? 46.946 16.568 7.944 0.62 38.54 470 GLU A CA 1
ATOM 3633 C C A GLU A 1 470 ? 47.493 17.982 7.937 0.38 42.15 470 GLU A C 1
ATOM 3634 C C B GLU A 1 470 ? 47.523 17.976 7.943 0.62 42.17 470 GLU A C 1
ATOM 3635 O O A GLU A 1 470 ? 47.578 18.602 9.004 0.38 42.08 470 GLU A O 1
ATOM 3636 O O B GLU A 1 470 ? 47.678 18.568 9.017 0.62 42.04 470 GLU A O 1
ATOM 3647 N N . GLN A 1 471 ? 47.839 18.524 6.772 1.00 56.59 471 GLN A N 1
ATOM 3648 C CA . GLN A 1 471 ? 48.340 19.887 6.685 1.00 58.74 471 GLN A CA 1
ATOM 3649 C C . GLN A 1 471 ? 47.179 20.867 6.765 1.00 59.69 471 GLN A C 1
ATOM 3650 O O . GLN A 1 471 ? 46.152 20.687 6.102 1.00 64.40 471 GLN A O 1
ATOM 3656 N N . GLY A 1 472 ? 47.342 21.898 7.572 1.00 48.92 472 GLY A N 1
ATOM 3657 C CA . GLY A 1 472 ? 46.261 22.825 7.829 1.00 39.10 472 GLY A CA 1
ATOM 3658 C C . GLY A 1 472 ? 45.658 22.614 9.204 1.00 42.36 472 GLY A C 1
ATOM 3659 O O . GLY A 1 472 ? 45.600 21.495 9.727 1.00 39.32 472 GLY A O 1
ATOM 3660 N N . ASN A 1 473 ? 45.202 23.708 9.806 1.00 35.87 473 ASN A N 1
ATOM 3661 C CA . ASN A 1 473 ? 44.616 23.652 11.138 1.00 39.64 473 ASN A CA 1
ATOM 3662 C C . ASN A 1 473 ? 43.175 23.151 11.044 1.00 36.18 473 ASN A C 1
ATOM 3663 O O . ASN A 1 473 ? 42.688 22.769 9.976 1.00 33.16 473 ASN A O 1
ATOM 3668 N N . MET A 1 474 ? 42.472 23.162 12.181 1.00 36.10 474 MET A N 1
ATOM 3669 C CA . MET A 1 474 ? 41.122 22.606 12.238 1.00 39.99 474 MET A CA 1
ATOM 3670 C C . MET A 1 474 ? 40.164 23.355 11.318 1.00 39.22 474 MET A C 1
ATOM 3671 O O . MET A 1 474 ? 39.330 22.737 10.643 1.00 32.76 474 MET A O 1
ATOM 3676 N N . LEU A 1 475 ? 40.260 24.687 11.287 1.00 38.32 475 LEU A N 1
ATOM 3677 C CA . LEU A 1 475 ? 39.392 25.485 10.425 1.00 42.68 475 LEU A CA 1
ATOM 3678 C C . LEU A 1 475 ? 39.533 25.067 8.966 1.00 36.73 475 LEU A C 1
ATOM 3679 O O . LEU A 1 475 ? 38.536 24.803 8.283 1.00 33.48 475 LEU A O 1
ATOM 3684 N N . VAL A 1 476 ? 40.775 24.996 8.481 1.00 35.54 476 VAL A N 1
ATOM 3685 C CA . VAL A 1 476 ? 41.043 24.618 7.094 1.00 36.50 476 VAL A CA 1
ATOM 3686 C C . VAL A 1 476 ? 40.491 23.228 6.797 1.00 30.98 476 VAL A C 1
ATOM 3687 O O . VAL A 1 476 ? 39.803 23.014 5.789 1.00 32.49 476 VAL A O 1
ATOM 3691 N N . ARG A 1 477 ? 40.801 22.258 7.663 1.00 33.54 477 ARG A N 1
ATOM 3692 C CA . ARG A 1 477 ? 40.390 20.877 7.422 1.00 30.70 477 ARG A CA 1
ATOM 3693 C C . ARG A 1 477 ? 38.873 20.754 7.372 1.00 28.92 477 ARG A C 1
ATOM 3694 O O . ARG A 1 477 ? 38.319 20.119 6.466 1.00 27.66 477 ARG A O 1
ATOM 3702 N N . ILE A 1 478 ? 38.182 21.357 8.343 1.00 28.11 478 ILE A N 1
ATOM 3703 C CA . ILE A 1 478 ? 36.728 21.243 8.395 1.00 33.83 478 ILE A CA 1
ATOM 3704 C C . ILE A 1 478 ? 36.076 22.004 7.243 1.00 33.60 478 ILE A C 1
ATOM 3705 O O . ILE A 1 478 ? 35.052 21.563 6.706 1.00 29.80 478 ILE A O 1
ATOM 3710 N N . THR A 1 479 ? 36.659 23.128 6.816 1.00 32.82 479 THR A N 1
ATOM 3711 C CA . THR A 1 479 ? 36.129 23.832 5.652 1.00 32.56 479 THR A CA 1
ATOM 3712 C C . THR A 1 479 ? 36.249 22.973 4.397 1.00 29.63 479 THR A C 1
ATOM 3713 O O . THR A 1 479 ? 35.298 22.860 3.611 1.00 33.53 479 THR A O 1
ATOM 3717 N N . ARG A 1 480 ? 37.411 22.339 4.209 1.00 26.26 480 ARG A N 1
ATOM 3718 C CA . ARG A 1 480 ? 37.606 21.463 3.055 1.00 31.83 480 ARG A CA 1
ATOM 3719 C C . ARG A 1 480 ? 36.645 20.280 3.083 1.00 30.76 480 ARG A C 1
ATOM 3720 O O . ARG A 1 480 ? 36.052 19.923 2.054 1.00 29.63 480 ARG A O 1
ATOM 3728 N N . LEU A 1 481 ? 36.492 19.651 4.251 1.00 30.55 481 LEU A N 1
ATOM 3729 C CA . LEU A 1 481 ? 35.583 18.517 4.375 1.00 28.55 481 LEU A CA 1
ATOM 3730 C C . LEU A 1 481 ? 34.146 18.924 4.075 1.00 29.25 481 LEU A C 1
ATOM 3731 O O . LEU A 1 481 ? 33.432 18.219 3.351 1.00 29.19 481 LEU A O 1
ATOM 3736 N N . LEU A 1 482 ? 33.700 20.054 4.632 1.00 28.88 482 LEU A N 1
ATOM 3737 C CA . LEU A 1 482 ? 32.340 20.515 4.387 1.00 31.20 482 LEU A CA 1
ATOM 3738 C C . LEU A 1 482 ? 32.118 20.820 2.912 1.00 32.50 482 LEU A C 1
ATOM 3739 O O . LEU A 1 482 ? 31.054 20.509 2.365 1.00 32.87 482 LEU A O 1
ATOM 3744 N N . LEU A 1 483 ? 33.115 21.413 2.245 1.00 32.50 483 LEU A N 1
ATOM 3745 C CA . LEU A 1 483 ? 32.970 21.709 0.821 1.00 31.49 483 LEU A CA 1
ATOM 3746 C C . LEU A 1 483 ? 32.876 20.431 -0.010 1.00 23.95 483 LEU A C 1
ATOM 3747 O O . LEU A 1 483 ? 32.044 20.336 -0.924 1.00 27.46 483 LEU A O 1
ATOM 3752 N N . VAL A 1 484 ? 33.713 19.435 0.299 1.00 25.16 484 VAL A N 1
ATOM 3753 C CA . VAL A 1 484 ? 33.675 18.170 -0.437 1.00 29.30 484 VAL A CA 1
ATOM 3754 C C . VAL A 1 484 ? 32.344 17.457 -0.215 1.00 29.17 484 VAL A C 1
ATOM 3755 O O . VAL A 1 484 ? 31.752 16.905 -1.154 1.00 30.03 484 VAL A O 1
ATOM 3759 N N . VAL A 1 485 ? 31.855 17.454 1.029 1.00 30.32 485 VAL A N 1
ATOM 3760 C CA . VAL A 1 485 ? 30.580 16.808 1.333 1.00 28.32 485 VAL A CA 1
ATOM 3761 C C . VAL A 1 485 ? 29.440 17.520 0.618 1.00 34.11 485 VAL A C 1
ATOM 3762 O O . VAL A 1 485 ? 28.522 16.878 0.089 1.00 35.03 485 VAL A O 1
ATOM 3766 N N . PHE A 1 486 ? 29.476 18.855 0.594 1.00 28.82 486 PHE A N 1
ATOM 3767 C CA . PHE A 1 486 ? 28.458 19.619 -0.118 1.00 34.69 486 PHE A CA 1
ATOM 3768 C C . PHE A 1 486 ? 28.445 19.254 -1.596 1.00 34.23 486 PHE A C 1
ATOM 3769 O O . PHE A 1 486 ? 27.381 19.004 -2.176 1.00 31.58 486 PHE A O 1
ATOM 3777 N N . ALA A 1 487 ? 29.626 19.205 -2.218 1.00 32.31 487 ALA A N 1
ATOM 3778 C CA . ALA A 1 487 ? 29.698 18.856 -3.635 1.00 34.55 487 ALA A CA 1
ATOM 3779 C C . ALA A 1 487 ? 29.141 17.459 -3.887 1.00 33.44 487 ALA A C 1
ATOM 3780 O O . ALA A 1 487 ? 28.339 17.255 -4.809 1.00 34.72 487 ALA A O 1
ATOM 3782 N N . GLY A 1 488 ? 29.540 16.487 -3.062 1.00 30.62 488 GLY A N 1
ATOM 3783 C CA . GLY A 1 488 ? 29.071 15.123 -3.264 1.00 31.13 488 GLY A CA 1
ATOM 3784 C C . GLY A 1 488 ? 27.565 14.994 -3.120 1.00 33.76 488 GLY A C 1
ATOM 3785 O O . GLY A 1 488 ? 26.892 14.404 -3.974 1.00 32.76 488 GLY A O 1
ATOM 3786 N N . ALA A 1 489 ? 27.015 15.552 -2.038 1.00 32.50 489 ALA A N 1
ATOM 3787 C CA . ALA A 1 489 ? 25.579 15.456 -1.799 1.00 36.32 489 ALA A CA 1
ATOM 3788 C C . ALA A 1 489 ? 24.785 16.169 -2.886 1.00 32.47 489 ALA A C 1
ATOM 3789 O O . ALA A 1 489 ? 23.761 15.654 -3.360 1.00 39.85 489 ALA A O 1
ATOM 3791 N N . MET A 1 490 ? 25.233 17.362 -3.289 1.00 38.02 490 MET A N 1
ATOM 3792 C CA . MET A 1 490 ? 24.493 18.108 -4.297 1.00 42.56 490 MET A CA 1
ATOM 3793 C C . MET A 1 490 ? 24.541 17.399 -5.644 1.00 41.52 490 MET A C 1
ATOM 3794 O O . MET A 1 490 ? 23.538 17.372 -6.365 1.00 47.23 490 MET A O 1
ATOM 3799 N N . SER A 1 491 ? 25.674 16.769 -5.979 1.00 37.04 491 SER A N 1
ATOM 3800 C CA . SER A 1 491 ? 25.739 16.011 -7.224 1.00 37.99 491 SER A CA 1
ATOM 3801 C C . SER A 1 491 ? 24.821 14.795 -7.174 1.00 38.23 491 SER A C 1
ATOM 3802 O O . SER A 1 491 ? 24.144 14.480 -8.162 1.00 40.72 491 SER A O 1
ATOM 3805 N N . TYR A 1 492 ? 24.780 14.106 -6.030 1.00 30.59 492 TYR A N 1
ATOM 3806 C CA . TYR A 1 492 ? 23.900 12.947 -5.890 1.00 31.60 492 TYR A CA 1
ATOM 3807 C C . TYR A 1 492 ? 22.437 13.335 -6.089 1.00 38.16 492 TYR A C 1
ATOM 3808 O O . TYR A 1 492 ? 21.722 12.728 -6.899 1.00 36.12 492 TYR A O 1
ATOM 3817 N N . PHE A 1 493 ? 21.974 14.355 -5.360 1.00 37.03 493 PHE A N 1
ATOM 3818 C CA . PHE A 1 493 ? 20.568 14.739 -5.479 1.00 41.29 493 PHE A CA 1
ATOM 3819 C C . PHE A 1 493 ? 20.260 15.344 -6.845 1.00 40.13 493 PHE A C 1
ATOM 3820 O O . PHE A 1 493 ? 19.146 15.175 -7.357 1.00 42.91 493 PHE A O 1
ATOM 3828 N N . ALA A 1 494 ? 21.235 16.012 -7.471 1.00 39.19 494 ALA A N 1
ATOM 3829 C CA . ALA A 1 494 ? 21.020 16.541 -8.813 1.00 41.33 494 ALA A CA 1
ATOM 3830 C C . ALA A 1 494 ? 20.849 15.419 -9.827 1.00 42.16 494 ALA A C 1
ATOM 3831 O O . ALA A 1 494 ? 19.964 15.486 -10.689 1.00 45.03 494 ALA A O 1
ATOM 3833 N N . ALA A 1 495 ? 21.686 14.380 -9.744 1.00 39.90 495 ALA A N 1
ATOM 3834 C CA . ALA A 1 495 ? 21.512 13.226 -10.622 1.00 45.92 495 ALA A CA 1
ATOM 3835 C C . ALA A 1 495 ? 20.161 12.561 -10.389 1.00 48.03 495 ALA A C 1
ATOM 3836 O O . ALA A 1 495 ? 19.465 12.193 -11.347 1.00 45.71 495 ALA A O 1
ATOM 3838 N N . LEU A 1 496 ? 19.770 12.408 -9.119 1.00 42.39 496 LEU A N 1
ATOM 3839 C CA . LEU A 1 496 ? 18.465 11.831 -8.809 1.00 44.83 496 LEU A CA 1
ATOM 3840 C C . LEU A 1 496 ? 17.339 12.624 -9.464 1.00 51.06 496 LEU A C 1
ATOM 3841 O O . LEU A 1 496 ? 16.419 12.045 -10.054 1.00 51.36 496 LEU A O 1
ATOM 3846 N N . PHE A 1 497 ? 17.396 13.957 -9.369 1.00 50.15 497 PHE A N 1
ATOM 3847 C CA . PHE A 1 497 ? 16.377 14.787 -10.010 1.00 53.45 497 PHE A CA 1
ATOM 3848 C C . PHE A 1 497 ? 16.411 14.638 -11.526 1.00 53.98 497 PHE A C 1
ATOM 3849 O O . PHE A 1 497 ? 15.360 14.602 -12.177 1.00 57.57 497 PHE A O 1
ATOM 3857 N N . ILE A 1 498 ? 17.611 14.562 -12.106 1.00 54.99 498 ILE A N 1
ATOM 3858 C CA . ILE A 1 498 ? 17.736 14.442 -13.557 1.00 57.41 498 ILE A CA 1
ATOM 3859 C C . ILE A 1 498 ? 17.098 13.145 -14.041 1.00 55.25 498 ILE A C 1
ATOM 3860 O O . ILE A 1 498 ? 16.487 13.100 -15.117 1.00 58.40 498 ILE A O 1
ATOM 3865 N N . PHE A 1 499 ? 17.206 12.079 -13.251 1.00 53.62 499 PHE A N 1
ATOM 3866 C CA . PHE A 1 499 ? 16.674 10.784 -13.655 1.00 57.61 499 PHE A CA 1
ATOM 3867 C C . PHE A 1 499 ? 15.216 10.574 -13.256 1.00 58.72 499 PHE A C 1
ATOM 3868 O O . PHE A 1 499 ? 14.693 9.469 -13.436 1.00 68.47 499 PHE A O 1
ATOM 3876 N N . GLY A 1 500 ? 14.548 11.595 -12.729 1.00 64.22 500 GLY A N 1
ATOM 3877 C CA . GLY A 1 500 ? 13.104 11.574 -12.567 1.00 66.30 500 GLY A CA 1
ATOM 3878 C C . GLY A 1 500 ? 12.600 11.644 -11.142 1.00 71.59 500 GLY A C 1
ATOM 3879 O O . GLY A 1 500 ? 11.388 11.824 -10.946 1.00 69.19 500 GLY A O 1
ATOM 3880 N N . PHE A 1 501 ? 13.459 11.514 -10.134 1.00 61.67 501 PHE A N 1
ATOM 3881 C CA . PHE A 1 501 ? 12.993 11.515 -8.753 1.00 62.05 501 PHE A CA 1
ATOM 3882 C C . PHE A 1 501 ? 12.498 12.898 -8.352 1.00 63.93 501 PHE A C 1
ATOM 3883 O O . PHE A 1 501 ? 13.163 13.908 -8.604 1.00 65.73 501 PHE A O 1
ATOM 3891 N N . ARG A 1 502 ? 11.328 12.936 -7.719 1.00 72.25 502 ARG A N 1
ATOM 3892 C CA . ARG A 1 502 ? 10.702 14.170 -7.272 1.00 78.98 502 ARG A CA 1
ATOM 3893 C C . ARG A 1 502 ? 10.347 14.050 -5.797 1.00 85.92 502 ARG A C 1
ATOM 3894 O O . ARG A 1 502 ? 9.877 13.000 -5.347 1.00 91.57 502 ARG A O 1
ATOM 3902 N N . LEU A 1 503 ? 10.575 15.133 -5.049 1.00 80.19 503 LEU A N 1
ATOM 3903 C CA . LEU A 1 503 ? 10.331 15.113 -3.608 1.00 85.25 503 LEU A CA 1
ATOM 3904 C C . LEU A 1 503 ? 8.846 14.961 -3.296 1.00 91.55 503 LEU A C 1
ATOM 3905 O O . LEU A 1 503 ? 8.475 14.258 -2.345 1.00 93.41 503 LEU A O 1
ATOM 3910 N N . ARG A 1 504 ? 7.986 15.618 -4.078 1.00 88.38 504 ARG A N 1
ATOM 3911 C CA . ARG A 1 504 ? 6.546 15.485 -3.881 1.00 100.09 504 ARG A CA 1
ATOM 3912 C C . ARG A 1 504 ? 6.104 14.031 -3.995 1.00 108.72 504 ARG A C 1
ATOM 3913 O O . ARG A 1 504 ? 5.301 13.550 -3.183 1.00 109.00 504 ARG A O 1
ATOM 3921 N N . ASP A 1 505 ? 6.629 13.313 -4.992 1.00 130.07 505 ASP A N 1
ATOM 3922 C CA . ASP A 1 505 ? 6.189 11.943 -5.235 1.00 136.76 505 ASP A CA 1
ATOM 3923 C C . ASP A 1 505 ? 6.562 11.025 -4.079 1.00 139.99 505 ASP A C 1
ATOM 3924 O O . ASP A 1 505 ? 5.802 10.112 -3.734 1.00 144.41 505 ASP A O 1
ATOM 3929 N N . PHE A 1 506 ? 7.724 11.248 -3.466 1.00 113.16 506 PHE A N 1
ATOM 3930 C CA . PHE A 1 506 ? 8.111 10.421 -2.332 1.00 111.93 506 PHE A CA 1
ATOM 3931 C C . PHE A 1 506 ? 7.396 10.831 -1.054 1.00 110.49 506 PHE A C 1
ATOM 3932 O O . PHE A 1 506 ? 7.121 9.980 -0.203 1.00 108.51 506 PHE A O 1
ATOM 3940 N N . SER A 1 507 ? 7.088 12.118 -0.902 1.00 104.26 507 SER A N 1
ATOM 3941 C CA . SER A 1 507 ? 6.305 12.546 0.251 1.00 97.53 507 SER A CA 1
ATOM 3942 C C . SER A 1 507 ? 4.889 11.986 0.208 1.00 105.78 507 SER A C 1
ATOM 3943 O O . SER A 1 507 ? 4.301 11.708 1.261 1.00 104.53 507 SER A O 1
ATOM 3946 N N . GLN A 1 508 ? 4.319 11.826 -0.991 1.00 112.56 508 GLN A N 1
ATOM 3947 C CA . GLN A 1 508 ? 2.972 11.265 -1.080 1.00 117.53 508 GLN A CA 1
ATOM 3948 C C . GLN A 1 508 ? 2.918 9.836 -0.552 1.00 119.46 508 GLN A C 1
ATOM 3949 O O . GLN A 1 508 ? 1.888 9.414 -0.013 1.00 113.23 508 GLN A O 1
ATOM 3955 N N . ARG A 1 509 ? 4.010 9.079 -0.688 1.00 122.26 509 ARG A N 1
ATOM 3956 C CA . ARG A 1 509 ? 4.016 7.696 -0.219 1.00 121.04 509 ARG A CA 1
ATOM 3957 C C . ARG A 1 509 ? 4.117 7.594 1.297 1.00 119.17 509 ARG A C 1
ATOM 3958 O O . ARG A 1 509 ? 3.830 6.528 1.853 1.00 114.51 509 ARG A O 1
ATOM 3966 N N . ALA A 1 510 ? 4.519 8.671 1.977 1.00 99.81 510 ALA A N 1
ATOM 3967 C CA . ALA A 1 510 ? 4.577 8.645 3.435 1.00 87.46 510 ALA A CA 1
ATOM 3968 C C . ALA A 1 510 ? 3.177 8.583 4.033 1.00 105.88 510 ALA A C 1
ATOM 3969 O O . ALA A 1 510 ? 2.911 7.769 4.923 1.00 108.45 510 ALA A O 1
ATOM 3971 N N . ILE A 1 511 ? 2.282 9.456 3.567 1.00 109.88 511 ILE A N 1
ATOM 3972 C CA . ILE A 1 511 ? 0.836 9.356 3.789 1.00 113.05 511 ILE A CA 1
ATOM 3973 C C . ILE A 1 511 ? 0.153 10.530 3.096 1.00 120.36 511 ILE A C 1
ATOM 3974 O O . ILE A 1 511 ? 0.793 11.529 2.769 1.00 114.93 511 ILE A O 1
#

Radius of gyration: 23.17 Å; Cα contacts (8 Å, |Δi|>4): 676; chains: 1; bounding box: 58×43×60 Å

Solvent-accessible surface area: 23027 Å² total; per-residue (Å²): 72,20,42,150,37,10,58,47,41,34,82,56,33,98,106,12,46,76,22,5,32,82,32,0,28,28,2,0,77,83,30,2,12,22,45,33,0,2,0,4,7,4,0,29,66,12,21,23,46,33,35,109,46,73,26,96,36,0,35,41,82,0,1,55,59,8,0,30,77,9,69,96,136,79,45,94,127,39,0,68,40,0,5,0,46,8,9,1,34,31,40,80,82,25,43,102,68,22,118,58,5,54,115,40,0,35,166,51,2,123,98,8,0,32,7,6,59,112,60,92,121,22,32,88,25,0,9,107,2,2,92,20,9,19,37,7,17,35,26,16,15,33,5,55,10,3,6,15,2,0,56,21,46,113,74,93,70,17,24,18,71,5,46,1,44,19,5,64,13,3,24,88,9,2,84,124,76,8,104,178,21,149,36,68,1,5,0,0,7,117,3,4,55,41,0,0,61,67,7,30,100,56,4,46,76,79,10,122,153,28,33,2,65,26,143,63,101,95,25,168,213,27,72,0,10,150,92,6,71,111,81,20,40,88,14,67,110,20,7,40,14,48,38,85,19,49,42,50,16,19,48,35,6,3,131,26,95,60,0,2,21,0,3,22,18,0,0,23,38,2,18,57,62,54,14,21,22,15,13,70,2,0,10,80,27,0,60,56,24,0,37,132,0,77,90,107,42,65,118,147,39,7,30,66,1,0,0,0,0,10,17,7,0,56,19,48,0,47,10,32,8,50,20,11,34,43,5,5,85,3,15,0,7,0,38,6,16,27,60,90,2,70,46,117,11,2,57,35,0,18,132,0,0,84,10,20,11,71,0,11,32,3,72,7,16,30,89,0,0,12,6,0,0,85,10,73,156,30,55,137,20,12,24,129,7,24,75,60,16,26,108,58,4,30,119,27,1,132,71,47,31,55,90,89,96,5,17,0,2,0,44,0,48,1,54,4,9,35,99,26,7,70,35,5,53,132,51,0,102,197,81,94,32,5,55,44,50,136,27,43,52,132,3,64,133,54,1,97,33,0,16,112,53,6,39,48,40,2,96,111,68,38,129,161,51,56,94,16,100,126,33,93,78,135,44,20,57,66,64,8,113,109,3,61,130,21,2,43,106,14,3,104,44,5,6,122,130,73,39,38,100,138,154,79,17,22,90,60,0,110

Nearest PDB structures (foldseek):
  7waw-assembly1_A  TM=9.789E-01  e=2.662E-57  Candidatus Arsenophonus nilaparvatae
  7wag-assembly1_A  TM=9.429E-01  e=1.386E-46  Escherichia coli K-12
  6cc4-assembly1_A  TM=9.533E-01  e=1.175E-42  Escherichia coli
  3vvo-assembly1_A  TM=6.931E-01  e=1.713E-05  Pyrococcus furiosus
  5y50-assembly1_A  TM=6.787E-01  e=1.696E-04  Arabidopsis thaliana